Protein AF-A0A537LG95-F1 (afdb_monomer)

Organism: NCBI:txid2569760

pLDDT: mean 81.36, std 26.11, range [27.72, 98.88]

Secondary structure (DSSP, 8-state):
-PPPPPP---PPP--------------PPP-------------------PPPP-PPPP---PPP-----------S--SSHHHHHHHHHHHHT-----PPPEEEEEEE-----SS-BTTTTB--HHHHHHHHHHHHHH-SSEEEEE-S--SSSSHHHHHHTTHHHHHHHHHHT-SEE---GGGGTT-HHHHHHHHHH-SS-BB-SSEESSTTSPBPTT-BS-EEEEETTEEEEEEEEE-TTHHHHS--TT-EE--HHHHHHHHHHHSPS--SEEEEEEES-HHHHHHHHHH-TT--EEEEESS-SEEEEEETTEEEEEE-STTSEEEEEEEESSSS---EEEEEE-BTTSPPPHHHHHHHHHHHHHHHHHT--

Radius of gyration: 30.29 Å; Cα contacts (8 Å, |Δi|>4): 684; chains: 1; bounding box: 95×66×113 Å

Solvent-accessible surface area (backbone atoms only — not comparable to full-atom values): 21511 Å² total; per-residue (Å²): 142,83,86,80,84,86,84,87,80,88,78,83,87,78,90,80,88,79,84,89,82,84,83,88,81,81,84,78,81,89,77,81,87,79,77,92,77,88,82,86,78,88,85,89,82,93,75,92,83,82,87,85,78,87,79,77,87,78,80,80,89,73,77,82,77,78,84,79,82,93,84,87,86,79,76,93,74,87,91,70,75,69,65,62,58,53,50,56,58,59,60,71,61,65,61,77,71,75,74,68,59,51,40,34,40,37,32,33,14,33,36,46,52,61,58,41,41,80,94,47,46,27,15,11,51,19,27,43,39,36,51,52,56,51,47,50,71,76,41,74,38,51,44,39,38,36,11,17,22,46,32,32,89,30,76,64,21,74,75,54,68,19,49,69,48,42,55,47,43,44,71,66,55,42,62,34,31,23,50,25,47,34,42,20,59,77,18,55,76,50,37,44,50,51,55,68,72,36,81,38,50,41,21,32,44,28,35,19,55,25,84,95,51,56,64,30,77,86,41,30,54,54,50,76,43,76,50,83,92,36,38,32,34,40,37,10,33,41,46,54,60,28,71,75,76,35,37,35,79,62,42,30,55,40,62,52,56,65,41,50,55,53,48,64,72,70,51,77,82,79,56,64,42,29,39,36,31,25,14,33,51,70,69,53,53,52,47,38,45,71,74,37,78,77,54,35,36,40,39,28,15,76,68,52,52,69,44,75,50,69,55,94,67,21,41,37,41,30,22,18,32,38,40,31,22,42,24,42,36,39,29,41,56,55,84,70,41,59,54,48,76,50,75,46,77,27,34,68,85,46,59,69,25,68,70,48,45,55,51,44,49,52,53,54,55,47,50,56,59,71,69,74,113

Nearest PDB structures (foldseek):
  2z1a-assembly1_A  TM=8.901E-01  e=3.552E-22  Thermus thermophilus HB8
  7jv8-assembly2_B  TM=8.934E-01  e=1.540E-21  Homo sapiens
  3ive-assembly1_A  TM=8.939E-01  e=8.958E-21  Escherichia coli O6
  3ztv-assembly1_A  TM=8.405E-01  e=8.958E-21  Haemophilus influenzae Rd KW20
  3zu0-assembly1_B  TM=8.401E-01  e=4.120E-20  Haemophilus influenzae Rd KW20

Sequence (373 aa):
MTPRPPQILRRRSTFFGMRGATPNVRTMPLRGAPGRGCRETRSLGARRWTPCKKLTPSAVFSVPAVSIVEFVQMRRGASIGLGVALTAILLLVSAAQPQSPVLTILHFNDDYQLTAVDQGKAGGLDRLAAVVKQYRRREPCSLLLFAGDLISPSLESSVFKGAQLIDGLNLLGVDAATFGNHEFDYGPAELVKRVAESRFPWVASNTFAAPGARPFPGARTYMIRNVCGTRVGILGLLTEETATSSSPGTTWFGDPVAVAKTILQVMPRGYRRIVTLTHLHMQDDEGLLRAVPEIDVAIGGHDHDPMTSTVGGRLIAKAGSDGKWLGVTRVPLSGLPRAVHELVPITDQTPSDPEMAGLIKRYTDQLARDLAV

Mean predicted aligned error: 13.86 Å

InterPro domains:
  IPR004843 Calcineurin-like, phosphoesterase domain [PF00149] (104-306)
  IPR006179 5'-Nucleotidase/apyrase [PTHR11575] (86-368)
  IPR029052 Metallo-dependent phosphatase-like [G3DSA:3.60.21.10] (102-369)
  IPR029052 Metallo-dependent phosphatase-like [SSF56300] (103-367)

Structure (mmCIF, N/CA/C/O backbone):
data_AF-A0A537LG95-F1
#
_entry.id   AF-A0A537LG95-F1
#
loop_
_atom_site.group_PDB
_atom_site.id
_atom_site.type_symbol
_atom_site.label_atom_id
_atom_site.label_alt_id
_atom_site.label_comp_id
_atom_site.label_asym_id
_atom_site.label_entity_id
_atom_site.label_seq_id
_atom_site.pdbx_PDB_ins_code
_atom_site.Cartn_x
_atom_site.Cartn_y
_atom_site.Cartn_z
_atom_site.occupancy
_atom_site.B_iso_or_equiv
_atom_site.auth_seq_id
_atom_site.auth_comp_id
_atom_site.auth_asym_id
_atom_site.auth_atom_id
_atom_site.pdbx_PDB_model_num
ATOM 1 N N . MET A 1 1 ? 27.442 -10.023 -49.063 1.00 43.50 1 MET A N 1
ATOM 2 C CA . MET A 1 1 ? 27.790 -11.171 -48.198 1.00 43.50 1 MET A CA 1
ATOM 3 C C . MET A 1 1 ? 26.837 -11.165 -47.015 1.00 43.50 1 MET A C 1
ATOM 5 O O . MET A 1 1 ? 26.953 -10.308 -46.156 1.00 43.50 1 MET A O 1
ATOM 9 N N . THR A 1 2 ? 25.831 -12.033 -47.033 1.00 39.12 2 THR A N 1
ATOM 10 C CA . THR A 1 2 ? 24.810 -12.179 -45.985 1.00 39.12 2 THR A CA 1
ATOM 11 C C . THR A 1 2 ? 25.169 -13.371 -45.091 1.00 39.12 2 THR A C 1
ATOM 13 O O . THR A 1 2 ? 25.441 -14.448 -45.630 1.00 39.12 2 THR A O 1
ATOM 16 N N . PRO A 1 3 ? 25.194 -13.242 -43.752 1.00 55.28 3 PRO A N 1
ATOM 17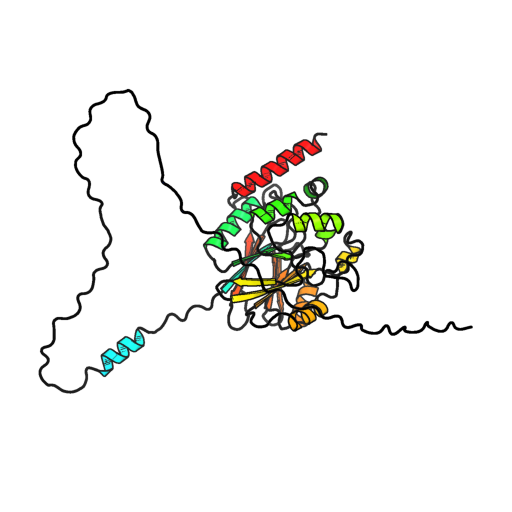 C CA . PRO A 1 3 ? 25.439 -14.388 -42.889 1.00 55.28 3 PRO A CA 1
ATOM 18 C C . PRO A 1 3 ? 24.139 -15.170 -42.644 1.00 55.28 3 PRO A C 1
ATOM 20 O O . PRO A 1 3 ? 23.089 -14.604 -42.341 1.00 55.28 3 PRO A O 1
ATOM 23 N N . ARG A 1 4 ? 24.225 -16.494 -42.812 1.00 46.06 4 ARG A N 1
ATOM 24 C CA . ARG A 1 4 ? 23.164 -17.475 -42.528 1.00 46.06 4 ARG A CA 1
ATOM 25 C C . ARG A 1 4 ? 22.956 -17.640 -41.010 1.00 46.06 4 ARG A C 1
ATOM 27 O O . ARG A 1 4 ? 23.934 -17.545 -40.269 1.00 46.06 4 ARG A O 1
ATOM 34 N N . PRO A 1 5 ? 21.737 -17.972 -40.546 1.00 46.28 5 PRO A N 1
ATOM 35 C CA . PRO A 1 5 ? 21.472 -18.265 -39.137 1.00 46.28 5 PRO A CA 1
ATOM 36 C C . PRO A 1 5 ? 21.943 -19.683 -38.740 1.00 46.28 5 PRO A C 1
ATOM 38 O O . PRO A 1 5 ? 21.927 -20.586 -39.584 1.00 46.28 5 PRO A O 1
ATOM 41 N N . PRO A 1 6 ? 22.347 -19.916 -37.473 1.00 49.66 6 PRO A N 1
ATOM 42 C CA . PRO A 1 6 ? 22.786 -21.228 -37.011 1.00 49.66 6 PRO A CA 1
ATOM 43 C C . PRO A 1 6 ? 21.620 -22.165 -36.653 1.00 49.66 6 PRO A C 1
ATOM 45 O O . PRO A 1 6 ? 20.527 -21.754 -36.270 1.00 49.66 6 PRO A O 1
ATOM 48 N N . GLN A 1 7 ? 21.900 -23.458 -36.817 1.00 41.00 7 GLN A N 1
ATOM 49 C CA . GLN A 1 7 ? 20.972 -24.584 -36.795 1.00 41.00 7 GLN A CA 1
ATOM 50 C C . GLN A 1 7 ? 20.480 -24.975 -35.391 1.00 41.00 7 GLN A C 1
ATOM 52 O O . GLN A 1 7 ? 21.230 -25.001 -34.418 1.00 41.00 7 GLN A O 1
ATOM 57 N N . ILE A 1 8 ? 19.209 -25.381 -35.337 1.00 35.78 8 ILE A N 1
ATOM 58 C CA . ILE A 1 8 ? 18.518 -25.957 -34.179 1.00 35.78 8 ILE A CA 1
ATOM 59 C C . ILE A 1 8 ? 19.019 -27.389 -33.935 1.00 35.78 8 ILE A C 1
ATOM 61 O O . ILE A 1 8 ? 18.761 -28.295 -34.728 1.00 35.78 8 ILE A O 1
ATOM 65 N N . LEU A 1 9 ? 19.682 -27.615 -32.799 1.00 35.31 9 LEU A N 1
ATOM 66 C CA . LEU A 1 9 ? 20.044 -28.945 -32.305 1.00 35.31 9 LEU A CA 1
ATOM 67 C C . LEU A 1 9 ? 18.912 -29.511 -31.436 1.00 35.31 9 LEU A C 1
ATOM 69 O O . LEU A 1 9 ? 18.740 -29.143 -30.275 1.00 35.31 9 LEU A O 1
ATOM 73 N N . ARG A 1 10 ? 18.153 -30.457 -32.001 1.00 36.94 10 ARG A N 1
ATOM 74 C CA . ARG A 1 10 ? 17.242 -31.338 -31.256 1.00 36.94 10 ARG A CA 1
ATOM 75 C C . ARG A 1 10 ? 18.059 -32.258 -30.346 1.00 36.94 10 ARG A C 1
ATOM 77 O O . ARG A 1 10 ? 18.767 -33.132 -30.844 1.00 36.94 10 ARG A O 1
ATOM 84 N N . ARG A 1 11 ? 17.918 -32.128 -29.023 1.00 35.72 11 ARG A N 1
ATOM 85 C CA . ARG A 1 11 ? 18.356 -33.164 -28.073 1.00 35.72 11 ARG A CA 1
ATOM 86 C C . ARG A 1 11 ? 17.168 -33.974 -27.568 1.00 35.72 11 ARG A C 1
ATOM 88 O O . ARG A 1 11 ? 16.130 -33.441 -27.195 1.00 35.72 11 ARG A O 1
ATOM 95 N N . ARG A 1 12 ? 17.366 -35.289 -27.655 1.00 33.16 12 ARG A N 1
ATOM 96 C CA . ARG A 1 12 ? 16.440 -36.372 -27.339 1.00 33.16 12 ARG A CA 1
ATOM 97 C C . ARG A 1 12 ? 16.125 -36.416 -25.846 1.00 33.16 12 ARG A C 1
ATOM 99 O O . ARG A 1 12 ? 17.011 -36.267 -25.011 1.00 33.16 12 ARG A O 1
ATOM 106 N N . SER A 1 13 ? 14.861 -36.692 -25.566 1.00 31.98 13 SER A N 1
ATOM 107 C CA . SER A 1 13 ? 14.315 -37.112 -24.286 1.00 31.98 13 SER A CA 1
ATOM 108 C C . SER A 1 13 ? 14.896 -38.463 -23.861 1.00 31.98 13 SER A C 1
ATOM 110 O O . SER A 1 13 ? 14.813 -39.447 -24.595 1.00 31.98 13 SER A O 1
ATOM 112 N N . THR A 1 14 ? 15.443 -38.527 -22.650 1.00 34.25 14 THR A N 1
ATOM 113 C CA . THR A 1 14 ? 15.705 -39.784 -21.943 1.00 34.25 14 THR A CA 1
ATOM 114 C C . THR A 1 14 ? 14.788 -39.868 -20.735 1.00 34.25 14 THR A C 1
ATOM 116 O O . THR A 1 14 ? 14.916 -39.109 -19.778 1.00 34.25 14 THR A O 1
ATOM 119 N N . PHE A 1 15 ? 13.845 -40.802 -20.832 1.00 29.83 15 PHE A N 1
ATOM 120 C CA . PHE A 1 15 ? 13.077 -41.370 -19.735 1.00 29.83 15 PHE A CA 1
ATOM 121 C C . PHE A 1 15 ? 14.031 -42.019 -18.723 1.00 29.83 15 PHE A C 1
ATOM 123 O O . PHE A 1 15 ? 14.847 -42.856 -19.104 1.00 29.83 15 PHE A O 1
ATOM 130 N N . PHE A 1 16 ? 13.877 -41.702 -17.439 1.00 32.22 16 PHE A N 1
ATOM 131 C CA . PHE A 1 16 ? 14.311 -42.580 -16.357 1.00 32.22 16 PHE A CA 1
ATOM 132 C C . PHE A 1 16 ? 13.252 -42.554 -15.258 1.00 32.22 16 PHE A C 1
ATOM 134 O O . PHE A 1 16 ? 12.961 -41.511 -14.676 1.00 32.22 16 PHE A O 1
ATOM 141 N N . GLY A 1 17 ? 12.632 -43.710 -15.033 1.00 28.50 17 GLY A N 1
ATOM 142 C CA . GLY A 1 17 ? 11.698 -43.939 -13.944 1.00 28.50 17 GLY A CA 1
ATOM 143 C C . GLY A 1 17 ? 12.417 -44.474 -12.710 1.00 28.50 17 GLY A C 1
ATOM 144 O O . GLY A 1 17 ? 13.228 -45.388 -12.812 1.00 28.50 17 GLY A O 1
ATOM 145 N N . MET A 1 18 ? 12.056 -43.952 -11.542 1.00 32.72 18 MET A N 1
ATOM 146 C CA . MET A 1 18 ? 12.142 -44.622 -10.240 1.00 32.72 18 MET A CA 1
ATOM 147 C C . MET A 1 18 ? 10.954 -44.102 -9.421 1.00 32.72 18 MET A C 1
ATOM 149 O O . MET A 1 18 ? 10.787 -42.899 -9.270 1.00 32.72 18 MET A O 1
ATOM 153 N N . ARG A 1 19 ? 9.918 -44.928 -9.242 1.00 32.22 19 ARG A N 1
ATOM 154 C CA . ARG A 1 19 ? 9.651 -45.798 -8.077 1.00 32.22 19 ARG A CA 1
ATOM 155 C C . ARG A 1 19 ? 9.436 -45.017 -6.776 1.00 32.22 19 ARG A C 1
ATOM 157 O O . ARG A 1 19 ? 10.286 -44.256 -6.337 1.00 32.22 19 ARG A O 1
ATOM 164 N N . GLY A 1 20 ? 8.246 -45.237 -6.218 1.00 29.59 20 GLY A N 1
ATOM 165 C CA . GLY A 1 20 ? 7.653 -44.504 -5.110 1.00 29.59 20 GLY A CA 1
ATOM 166 C C . GLY A 1 20 ? 8.395 -44.593 -3.779 1.00 29.59 20 GLY A C 1
ATOM 167 O O . GLY A 1 20 ? 9.052 -45.581 -3.467 1.00 29.59 20 GLY A O 1
ATOM 168 N N . ALA A 1 21 ? 8.168 -43.566 -2.968 1.00 32.19 21 ALA A N 1
ATOM 169 C CA . ALA A 1 21 ? 8.276 -43.615 -1.520 1.00 32.19 21 ALA A CA 1
ATOM 170 C C . ALA A 1 21 ? 7.112 -42.796 -0.940 1.00 32.19 21 ALA A C 1
ATOM 172 O O . ALA A 1 21 ? 7.046 -41.577 -1.092 1.00 32.19 21 ALA A O 1
ATOM 173 N N . THR A 1 22 ? 6.149 -43.491 -0.340 1.00 34.53 22 THR A N 1
ATOM 174 C CA . THR A 1 22 ? 5.075 -42.937 0.498 1.00 34.53 22 THR A CA 1
ATOM 175 C C . THR A 1 22 ? 5.591 -42.639 1.918 1.00 34.53 22 THR A C 1
ATOM 177 O O . THR A 1 22 ? 6.668 -43.107 2.290 1.00 34.53 22 THR A O 1
ATOM 180 N N . PRO A 1 23 ? 4.871 -41.820 2.707 1.00 37.12 23 PRO A N 1
ATOM 181 C CA . PRO A 1 23 ? 5.467 -40.922 3.688 1.00 37.12 23 PRO A CA 1
ATOM 182 C C . PRO A 1 23 ? 5.627 -41.561 5.068 1.00 37.12 23 PRO A C 1
ATOM 184 O O . PRO A 1 23 ? 4.752 -42.280 5.546 1.00 37.12 23 PRO A O 1
ATOM 187 N N . ASN A 1 24 ? 6.719 -41.220 5.752 1.00 30.56 24 ASN A N 1
ATOM 188 C CA . ASN A 1 24 ? 6.921 -41.585 7.148 1.00 30.56 24 ASN A CA 1
ATOM 189 C C . ASN A 1 24 ? 6.325 -40.489 8.047 1.00 30.56 24 ASN A C 1
ATOM 191 O O . ASN A 1 24 ? 6.968 -39.489 8.363 1.00 30.56 24 ASN A O 1
ATOM 195 N N . VAL A 1 25 ? 5.056 -40.668 8.413 1.00 32.16 25 VAL A N 1
ATOM 196 C CA . VAL A 1 25 ? 4.357 -39.871 9.425 1.00 32.16 25 VAL A CA 1
ATOM 197 C C . VAL A 1 25 ? 4.820 -40.353 10.798 1.00 32.16 25 VAL A C 1
ATOM 199 O O . VAL A 1 25 ? 4.445 -41.435 11.242 1.00 32.16 25 VAL A O 1
ATOM 202 N N . ARG A 1 26 ? 5.633 -39.553 11.495 1.00 30.16 26 ARG A N 1
ATOM 203 C CA . ARG A 1 26 ? 5.867 -39.727 12.935 1.00 30.16 26 ARG A CA 1
ATOM 204 C C . ARG A 1 26 ? 4.913 -38.827 13.709 1.00 30.16 26 ARG A C 1
ATOM 206 O O . ARG A 1 26 ? 5.125 -37.627 13.833 1.00 30.16 26 ARG A O 1
ATOM 213 N N . THR A 1 27 ? 3.867 -39.442 14.244 1.00 32.03 27 THR A N 1
ATOM 214 C CA . THR A 1 27 ? 3.007 -38.890 15.290 1.00 32.03 27 THR A CA 1
ATOM 215 C C . THR A 1 27 ? 3.794 -38.778 16.598 1.00 32.03 27 THR A C 1
ATOM 217 O O . THR A 1 27 ? 4.204 -39.790 17.167 1.00 32.03 27 THR A O 1
ATOM 220 N N . MET A 1 28 ? 4.005 -37.554 17.082 1.00 33.19 28 MET A N 1
ATOM 221 C CA . MET A 1 28 ? 4.433 -37.289 18.458 1.00 33.19 28 MET A CA 1
ATOM 222 C C . MET A 1 28 ? 3.204 -37.290 19.383 1.00 33.19 28 MET A C 1
ATOM 224 O O . MET A 1 28 ? 2.201 -36.660 19.042 1.00 33.19 28 MET A O 1
ATOM 228 N N . PRO A 1 29 ? 3.249 -37.956 20.549 1.00 35.44 29 PRO A N 1
ATOM 229 C CA . PRO A 1 29 ? 2.154 -37.913 21.504 1.00 35.44 29 PRO A CA 1
ATOM 230 C C . PRO A 1 29 ? 2.182 -36.612 22.317 1.00 35.44 29 PRO A C 1
ATOM 232 O O . PRO A 1 29 ? 3.195 -36.248 22.914 1.00 35.44 29 PRO A O 1
ATOM 235 N N . LEU A 1 30 ? 1.024 -35.952 22.375 1.00 31.55 30 LEU A N 1
ATOM 236 C CA . LEU A 1 30 ? 0.689 -34.912 23.345 1.00 31.55 30 LEU A CA 1
ATOM 237 C C . LEU A 1 30 ? 0.813 -35.488 24.764 1.00 31.55 30 LEU A C 1
ATOM 239 O O . LEU A 1 30 ? 0.087 -36.414 25.127 1.00 31.55 30 LEU A O 1
ATOM 243 N N . ARG A 1 31 ? 1.715 -34.932 25.580 1.00 31.73 31 ARG A N 1
ATOM 244 C CA . ARG A 1 31 ? 1.701 -35.112 27.037 1.00 31.73 31 ARG A CA 1
ATOM 245 C C . ARG A 1 31 ? 1.260 -33.815 27.696 1.00 31.73 31 ARG A C 1
ATOM 247 O O . ARG A 1 31 ? 1.774 -32.742 27.395 1.00 31.73 31 ARG A O 1
ATOM 254 N N . GLY A 1 32 ? 0.254 -33.968 28.550 1.00 29.80 32 GLY A N 1
ATOM 255 C CA . GLY A 1 32 ? -0.460 -32.902 29.226 1.00 29.80 32 GLY A CA 1
ATOM 256 C C . GLY A 1 32 ? 0.363 -32.145 30.262 1.00 29.80 32 GLY A C 1
ATOM 257 O O . GLY A 1 32 ? 1.376 -32.612 30.782 1.00 29.80 32 GLY A O 1
ATOM 258 N N . ALA A 1 33 ? -0.146 -30.953 30.548 1.00 34.22 33 ALA A N 1
ATOM 259 C CA . ALA A 1 33 ? 0.291 -30.067 31.607 1.00 34.22 33 ALA A CA 1
ATOM 260 C C . ALA A 1 33 ? 0.145 -30.704 33.001 1.00 34.22 33 ALA A C 1
ATOM 262 O O . ALA A 1 33 ? -0.877 -31.338 33.275 1.00 34.22 33 ALA A O 1
ATOM 263 N N . PRO A 1 34 ? 1.071 -30.419 33.930 1.00 38.69 34 PRO A N 1
ATOM 264 C CA . PRO A 1 34 ? 0.790 -30.478 35.351 1.00 38.69 34 PRO A CA 1
ATOM 265 C C . PRO A 1 34 ? 0.660 -29.069 35.947 1.00 38.69 34 PRO A C 1
ATOM 267 O O . PRO A 1 34 ? 1.572 -28.252 35.881 1.00 38.69 34 PRO A O 1
ATOM 270 N N . GLY A 1 35 ? -0.507 -28.833 36.549 1.00 30.58 35 GLY A N 1
ATOM 271 C CA . GLY A 1 35 ? -0.640 -28.369 37.933 1.00 30.58 35 GLY A CA 1
ATOM 272 C C . GLY A 1 35 ? 0.061 -27.076 38.353 1.00 30.58 35 GLY A C 1
ATOM 273 O O . GLY A 1 35 ? 1.264 -27.039 38.585 1.00 30.58 35 GLY A O 1
ATOM 274 N N . ARG A 1 36 ? -0.757 -26.052 38.619 1.00 33.75 36 ARG A N 1
ATOM 275 C CA . ARG A 1 36 ? -0.405 -24.896 39.453 1.00 33.75 36 ARG A CA 1
ATOM 276 C C . ARG A 1 36 ? 0.086 -25.381 40.824 1.00 33.75 36 ARG A C 1
ATOM 278 O O . ARG A 1 36 ? -0.644 -26.081 41.518 1.00 33.75 36 ARG A O 1
ATOM 285 N N . GLY A 1 37 ? 1.279 -24.954 41.223 1.00 27.72 37 GLY A N 1
ATOM 286 C CA . GLY A 1 37 ? 1.794 -25.091 42.582 1.00 27.72 37 GLY A CA 1
ATOM 287 C C . GLY A 1 37 ? 2.291 -23.739 43.077 1.00 27.72 37 GLY A C 1
ATOM 288 O O . GLY A 1 37 ? 3.456 -23.405 42.884 1.00 27.72 37 GLY A O 1
ATOM 289 N N . CYS A 1 38 ? 1.410 -22.949 43.695 1.00 29.27 38 CYS A N 1
ATOM 290 C CA . CYS A 1 38 ? 1.831 -21.816 44.515 1.00 29.27 38 CYS A CA 1
ATOM 291 C C . CYS A 1 38 ? 2.373 -22.365 45.835 1.00 29.27 38 CYS A C 1
ATOM 293 O O . CYS A 1 38 ? 1.673 -23.058 46.571 1.00 29.27 38 CYS A O 1
ATOM 295 N N . ARG A 1 39 ? 3.645 -22.074 46.098 1.00 30.17 39 ARG A N 1
ATOM 296 C CA . ARG A 1 39 ? 4.353 -22.403 47.330 1.00 30.17 39 ARG A CA 1
ATOM 297 C C . ARG A 1 39 ? 4.189 -21.220 48.287 1.00 30.17 39 ARG A C 1
ATOM 299 O O . ARG A 1 39 ? 4.653 -20.126 47.986 1.00 30.17 39 ARG A O 1
ATOM 306 N N . GLU A 1 40 ? 3.512 -21.439 49.409 1.00 30.45 40 GLU A N 1
ATOM 307 C CA . GLU A 1 40 ? 3.462 -20.508 50.540 1.00 30.45 40 GLU A CA 1
ATOM 308 C C . GLU A 1 40 ? 4.727 -20.638 51.397 1.00 30.45 40 GLU A C 1
ATOM 310 O O . GLU A 1 40 ? 5.134 -21.739 51.774 1.00 30.45 40 GLU A O 1
ATOM 315 N N . THR A 1 41 ? 5.307 -19.498 51.767 1.00 34.75 41 THR A N 1
ATOM 316 C CA . THR A 1 41 ? 6.250 -19.358 52.880 1.00 34.75 41 THR A CA 1
ATOM 317 C C . THR A 1 41 ? 5.597 -18.516 53.980 1.00 34.75 41 THR A C 1
ATOM 319 O O . THR A 1 41 ? 5.237 -17.363 53.756 1.00 34.75 41 THR A O 1
ATOM 322 N N . ARG A 1 42 ? 5.451 -19.121 55.170 1.00 31.08 42 ARG A N 1
ATOM 323 C CA . ARG A 1 42 ? 5.220 -18.496 56.497 1.00 31.08 42 ARG A CA 1
ATOM 324 C C . ARG A 1 42 ? 6.287 -17.414 56.774 1.00 31.08 42 ARG A C 1
ATOM 326 O O . ARG A 1 42 ? 7.374 -17.523 56.226 1.00 31.08 42 ARG A O 1
ATOM 333 N N . SER A 1 43 ? 6.157 -16.398 57.631 1.00 30.52 43 SER A N 1
ATOM 334 C CA . SER A 1 43 ? 5.238 -15.970 58.710 1.00 30.52 43 SER A CA 1
ATOM 335 C C . SER A 1 43 ? 5.687 -14.544 59.105 1.00 30.52 43 SER A C 1
ATOM 337 O O . SER A 1 43 ? 6.871 -14.254 58.985 1.00 30.52 43 SER A O 1
ATOM 339 N N . LEU A 1 44 ? 4.843 -13.612 59.552 1.00 33.66 44 LEU A N 1
ATOM 340 C CA . LEU A 1 44 ? 4.536 -13.320 60.966 1.00 33.66 44 LEU A CA 1
ATOM 341 C C . LEU A 1 44 ? 3.698 -12.026 60.986 1.00 33.66 44 LEU A C 1
ATOM 343 O O . LEU A 1 44 ? 4.029 -11.081 60.276 1.00 33.66 44 LEU A O 1
ATOM 347 N N . GLY A 1 45 ? 2.663 -11.953 61.825 1.00 31.97 45 GLY A N 1
ATOM 348 C CA . GLY A 1 45 ? 1.932 -10.703 62.067 1.00 31.97 45 GLY A CA 1
ATOM 349 C C . GLY A 1 45 ? 0.475 -10.921 62.455 1.00 31.97 45 GLY A C 1
ATOM 350 O O . GLY A 1 45 ? -0.419 -10.872 61.619 1.00 31.97 45 GLY A O 1
ATOM 351 N N . ALA A 1 46 ? 0.241 -11.175 63.740 1.00 34.31 46 ALA A N 1
ATOM 352 C CA . ALA A 1 46 ? -1.075 -11.380 64.331 1.00 34.31 46 ALA A CA 1
ATOM 353 C C . ALA A 1 46 ? -1.991 -10.151 64.189 1.00 34.31 46 ALA A C 1
ATOM 355 O O . ALA A 1 46 ? -1.655 -9.092 64.709 1.00 34.31 46 ALA A O 1
ATOM 356 N N . ARG A 1 47 ? -3.191 -10.322 63.611 1.00 34.56 47 ARG A N 1
ATOM 357 C CA . ARG A 1 47 ? -4.411 -9.577 63.986 1.00 34.56 47 ARG A CA 1
ATOM 358 C C . ARG A 1 47 ? -5.643 -10.479 63.851 1.00 34.56 47 ARG A C 1
ATOM 360 O O . ARG A 1 47 ? -5.753 -11.276 62.926 1.00 34.56 47 ARG A O 1
ATOM 367 N N . ARG A 1 48 ? -6.522 -10.362 64.850 1.00 34.12 48 ARG A N 1
ATOM 368 C CA . ARG A 1 48 ? -7.752 -11.131 65.098 1.00 34.12 48 ARG A CA 1
ATOM 369 C C . ARG A 1 48 ? -8.687 -11.167 63.881 1.00 34.12 48 ARG A C 1
ATOM 371 O O . ARG A 1 48 ? -8.934 -10.126 63.285 1.00 34.12 48 ARG A O 1
ATOM 378 N N . TRP A 1 49 ? -9.268 -12.336 63.604 1.00 29.52 49 TRP A N 1
ATOM 379 C CA . TRP A 1 49 ? -10.356 -12.529 62.640 1.00 29.52 49 TRP A CA 1
ATOM 380 C C . TRP A 1 49 ? -11.612 -13.056 63.343 1.00 29.52 49 TRP A C 1
ATOM 382 O O . TRP A 1 49 ? -11.569 -14.048 64.069 1.00 29.52 49 TRP A O 1
ATOM 392 N N . THR A 1 50 ? -12.719 -12.352 63.129 1.00 37.25 50 THR A N 1
ATOM 393 C CA . THR A 1 50 ? -14.098 -12.710 63.484 1.00 37.25 50 THR A CA 1
ATOM 394 C C . THR A 1 50 ? -14.706 -13.669 62.442 1.00 37.25 50 THR A C 1
ATOM 396 O O . THR A 1 50 ? -14.251 -13.685 61.296 1.00 37.25 50 THR A O 1
ATOM 399 N N . PRO A 1 51 ? -15.725 -14.486 62.789 1.00 36.06 51 PRO A N 1
ATOM 400 C CA . PRO A 1 51 ? -16.198 -15.555 61.913 1.00 36.06 51 PRO A CA 1
ATOM 401 C C . PRO A 1 51 ? -17.034 -15.056 60.729 1.00 36.06 51 PRO A C 1
ATOM 403 O O . PRO A 1 51 ? -17.851 -14.143 60.834 1.00 36.06 51 PRO A O 1
ATOM 406 N N . CYS A 1 52 ? -16.828 -15.740 59.608 1.00 28.86 52 CYS A N 1
ATOM 407 C CA . CYS A 1 52 ? -17.368 -15.497 58.279 1.00 28.86 52 CYS A CA 1
ATOM 408 C C . CYS A 1 52 ? -18.907 -15.638 58.213 1.00 28.86 52 CYS A C 1
ATOM 410 O O . CYS A 1 52 ? -19.448 -16.720 58.450 1.00 28.86 52 CYS A O 1
ATOM 412 N N . LYS A 1 53 ? -19.615 -14.566 57.823 1.00 32.66 53 LYS A N 1
ATOM 413 C CA . LYS A 1 53 ? -20.981 -14.645 57.276 1.00 32.66 53 LYS A CA 1
ATOM 414 C C . LYS A 1 53 ? -20.880 -14.924 55.776 1.00 32.66 53 LYS A C 1
ATOM 416 O O . LYS A 1 53 ? -20.263 -14.157 55.043 1.00 32.66 53 LYS A O 1
ATOM 421 N N . LYS A 1 54 ? -21.492 -16.025 55.336 1.00 30.75 54 LYS A N 1
ATOM 422 C CA . LYS A 1 54 ? -21.626 -16.402 53.924 1.00 30.75 54 LYS A CA 1
ATOM 423 C C . LYS A 1 54 ? -22.376 -15.302 53.163 1.00 30.75 54 LYS A C 1
ATOM 425 O O . LYS A 1 54 ? -23.549 -15.062 53.429 1.00 30.75 54 LYS A O 1
ATOM 430 N N . LEU A 1 55 ? -21.686 -14.659 52.225 1.00 35.31 55 LEU A N 1
ATOM 431 C CA . LEU A 1 55 ? -22.265 -13.816 51.183 1.00 35.31 55 LEU A CA 1
ATOM 432 C C . LEU A 1 55 ? -22.651 -14.719 50.008 1.00 35.31 55 LEU A C 1
ATOM 434 O O . LEU A 1 55 ? -21.803 -15.376 49.408 1.00 35.31 55 LEU A O 1
ATOM 438 N N . THR A 1 56 ? -23.944 -14.786 49.718 1.00 35.34 56 THR A N 1
ATOM 439 C CA . THR A 1 56 ? -24.498 -15.395 48.506 1.00 35.34 56 THR A CA 1
ATOM 440 C C . THR A 1 56 ? -24.239 -14.482 47.305 1.00 35.34 56 THR A C 1
ATOM 442 O O . THR A 1 56 ? -24.502 -13.283 47.420 1.00 35.34 56 THR A O 1
ATOM 445 N N . PRO A 1 57 ? -23.785 -14.992 46.147 1.00 37.97 57 PRO A N 1
ATOM 446 C CA . PRO A 1 57 ? -23.756 -14.205 44.925 1.00 37.97 57 PRO A CA 1
ATOM 447 C C . PRO A 1 57 ? -25.174 -13.971 44.406 1.00 37.97 57 PRO A C 1
ATOM 449 O O . PRO A 1 57 ? -25.961 -14.901 44.225 1.00 37.97 57 PRO A O 1
ATOM 452 N N . SER A 1 58 ? -25.467 -12.701 44.176 1.00 33.66 58 SER A N 1
ATOM 453 C CA . SER A 1 58 ? -26.661 -12.177 43.537 1.00 33.66 58 SER A CA 1
ATOM 454 C C . SER A 1 58 ? -26.768 -12.602 42.067 1.00 33.66 58 SER A C 1
ATOM 456 O O . SER A 1 58 ? -25.781 -12.601 41.337 1.00 33.66 58 SER A O 1
ATOM 458 N N . ALA A 1 59 ? -28.011 -12.860 41.655 1.00 32.09 59 ALA A N 1
ATOM 459 C CA . ALA A 1 59 ? -28.581 -12.599 40.332 1.00 32.09 59 ALA A CA 1
ATOM 460 C C . ALA A 1 59 ? -27.865 -13.191 39.099 1.00 32.09 59 ALA A C 1
ATOM 462 O O . ALA A 1 59 ? -27.211 -12.495 38.327 1.00 32.09 59 ALA A O 1
ATOM 463 N N . VAL A 1 60 ? -28.141 -14.470 38.832 1.00 33.53 60 VAL A N 1
ATOM 464 C CA . VAL A 1 60 ? -28.250 -14.963 37.453 1.00 33.53 60 VAL A CA 1
ATOM 465 C C . VAL A 1 60 ? -29.608 -14.493 36.926 1.00 33.53 60 VAL A C 1
ATOM 467 O O . VAL A 1 60 ? -30.638 -14.831 37.507 1.00 33.53 60 VAL A O 1
ATOM 470 N N . PHE A 1 61 ? -29.621 -13.701 35.852 1.00 32.03 61 PHE A N 1
ATOM 471 C CA . PHE A 1 61 ? -30.838 -13.433 35.085 1.00 32.03 61 PHE A CA 1
ATOM 472 C C . PHE A 1 61 ? -31.311 -14.751 34.459 1.00 32.03 61 PHE A C 1
ATOM 474 O O . PHE A 1 61 ? -30.782 -15.201 33.445 1.00 32.03 61 PHE A O 1
ATOM 481 N N . SER A 1 62 ? -32.292 -15.392 35.089 1.00 29.88 62 SER A N 1
ATOM 482 C CA . SER A 1 62 ? -33.079 -16.455 34.482 1.00 29.88 62 SER A CA 1
ATOM 483 C C . SER A 1 62 ? -34.092 -15.827 33.529 1.00 29.88 62 SER A C 1
ATOM 485 O O . SER A 1 62 ? -34.979 -15.074 33.926 1.00 29.88 62 SER A O 1
ATOM 487 N N . VAL A 1 63 ? -33.956 -16.144 32.246 1.00 35.69 63 VAL A N 1
ATOM 488 C CA . VAL A 1 63 ? -35.023 -15.965 31.257 1.00 35.69 63 VAL A CA 1
ATOM 489 C C . VAL A 1 63 ? -36.222 -16.791 31.743 1.00 35.69 63 VAL A C 1
ATOM 491 O O . VAL A 1 63 ? -36.021 -17.962 32.081 1.00 35.69 63 VAL A O 1
ATOM 494 N N . PRO A 1 64 ? -37.449 -16.247 31.832 1.00 32.66 64 PRO A N 1
ATOM 495 C CA . PRO A 1 64 ? -38.582 -17.059 32.238 1.00 32.66 64 PRO A CA 1
ATOM 496 C C . PRO A 1 64 ? -38.828 -18.110 31.155 1.00 32.66 64 PRO A C 1
ATOM 498 O O . PRO A 1 64 ? -39.129 -17.788 30.005 1.00 32.66 64 PRO A O 1
ATOM 501 N N . ALA A 1 65 ? -38.684 -19.380 31.530 1.00 35.25 65 ALA A N 1
ATOM 502 C CA . ALA A 1 65 ? -39.240 -20.481 30.770 1.00 35.25 65 ALA A CA 1
ATOM 503 C C . ALA A 1 65 ? -40.762 -20.301 30.770 1.00 35.25 65 ALA A C 1
ATOM 505 O O . ALA A 1 65 ? -41.425 -20.464 31.796 1.00 35.25 65 ALA A O 1
ATOM 506 N N . VAL A 1 66 ? -41.307 -19.906 29.623 1.00 33.72 66 VAL A N 1
ATOM 507 C CA . VAL A 1 66 ? -42.747 -19.931 29.380 1.00 33.72 66 VAL A CA 1
ATOM 508 C C . VAL A 1 66 ? -43.178 -21.390 29.500 1.00 33.72 66 VAL A C 1
ATOM 510 O O . VAL A 1 66 ? -42.784 -22.234 28.698 1.00 33.72 66 VAL A O 1
ATOM 513 N N . SER A 1 67 ? -43.930 -21.692 30.557 1.00 33.25 67 SER A N 1
ATOM 514 C CA . SER A 1 67 ? -44.514 -23.012 30.771 1.00 33.25 67 SER A CA 1
ATOM 515 C C . SER A 1 67 ? -45.553 -23.266 29.683 1.00 33.25 67 SER A C 1
ATOM 517 O O . SER A 1 67 ? -46.519 -22.519 29.535 1.00 33.25 67 SER A O 1
ATOM 519 N N . ILE A 1 68 ? -45.310 -24.305 28.893 1.00 41.19 68 ILE A N 1
ATOM 520 C CA . ILE A 1 68 ? -46.190 -24.781 27.835 1.00 41.19 68 ILE A CA 1
ATOM 521 C C . ILE A 1 68 ? -47.110 -25.849 28.440 1.00 41.19 68 ILE A C 1
ATOM 523 O O . ILE A 1 68 ? -46.639 -26.880 28.907 1.00 41.19 68 ILE A O 1
ATOM 527 N N . VAL A 1 69 ? -48.415 -25.577 28.339 1.00 36.22 69 VAL A N 1
ATOM 528 C CA . VAL A 1 69 ? -49.545 -26.527 28.287 1.00 36.22 69 VAL A CA 1
ATOM 529 C C . VAL A 1 69 ? -50.034 -27.119 29.614 1.00 36.22 69 VAL A C 1
ATOM 531 O O . VAL A 1 69 ? -49.599 -28.175 30.047 1.00 36.22 69 VAL A O 1
ATOM 534 N N . GLU A 1 70 ? -51.122 -26.535 30.116 1.00 41.06 70 GLU A N 1
ATOM 535 C CA . GLU A 1 70 ? -52.316 -27.295 30.507 1.00 41.06 70 GLU A CA 1
ATOM 536 C C . GLU A 1 70 ? -53.550 -26.532 30.014 1.00 41.06 70 GLU A C 1
ATOM 538 O O . GLU A 1 70 ? -54.006 -25.606 30.667 1.00 41.06 70 GLU A O 1
ATOM 543 N N . PHE A 1 71 ? -54.067 -26.882 28.833 1.00 38.56 71 PHE A N 1
ATOM 544 C CA . PHE A 1 71 ? -55.471 -26.648 28.466 1.00 38.56 71 PHE A CA 1
ATOM 545 C C . PHE A 1 71 ? -55.814 -27.478 27.221 1.00 38.56 71 PHE A C 1
ATOM 547 O O . PHE A 1 71 ? -55.624 -27.042 26.088 1.00 38.56 71 PHE A O 1
ATOM 554 N N . VAL A 1 72 ? -56.338 -28.690 27.424 1.00 37.16 72 VAL A N 1
ATOM 555 C CA . VAL A 1 72 ? -57.103 -29.414 26.395 1.00 37.16 72 VAL A CA 1
ATOM 556 C C . VAL A 1 72 ? -58.350 -30.008 27.045 1.00 37.16 72 VAL A C 1
ATOM 558 O O . VAL A 1 72 ? -58.372 -31.142 27.506 1.00 37.16 72 VAL A O 1
ATOM 561 N N . GLN A 1 73 ? -59.414 -29.213 27.054 1.00 42.25 73 GLN A N 1
ATOM 562 C CA . GLN A 1 73 ? -60.800 -29.673 27.110 1.00 42.25 73 GLN A CA 1
ATOM 563 C C . GLN A 1 73 ? -61.538 -28.913 26.000 1.00 42.25 73 GLN A C 1
ATOM 565 O O . GLN A 1 73 ? -62.230 -27.929 26.250 1.00 42.25 73 GLN A O 1
ATOM 570 N N . MET A 1 74 ? -61.335 -29.322 24.742 1.00 41.22 74 MET A N 1
ATOM 571 C CA . MET A 1 74 ? -62.153 -28.844 23.624 1.00 41.22 74 MET A CA 1
ATOM 572 C C . MET A 1 74 ? -63.264 -29.846 23.337 1.00 41.22 74 MET A C 1
ATOM 574 O O . MET A 1 74 ? -63.043 -30.965 22.874 1.00 41.22 74 MET A O 1
ATOM 578 N N . ARG A 1 75 ? -64.487 -29.391 23.614 1.00 44.84 75 ARG A N 1
ATOM 579 C CA . ARG A 1 75 ? -65.722 -29.942 23.071 1.00 44.84 75 ARG A CA 1
ATOM 580 C C . ARG A 1 75 ? -65.724 -29.807 21.547 1.00 44.84 75 ARG A C 1
ATOM 582 O O . ARG A 1 75 ? -65.226 -28.837 20.986 1.00 44.84 75 ARG A O 1
ATOM 589 N N . ARG A 1 76 ? -66.334 -30.805 20.911 1.00 46.91 76 ARG A N 1
ATOM 590 C CA . ARG A 1 76 ? -66.582 -30.929 19.471 1.00 46.91 76 ARG A CA 1
ATOM 591 C C . ARG A 1 76 ? -67.238 -29.657 18.908 1.00 46.91 76 ARG A C 1
ATOM 593 O O . ARG A 1 76 ? -68.365 -29.343 19.274 1.00 46.91 76 ARG A O 1
ATOM 600 N N . GLY A 1 77 ? -66.544 -28.968 18.004 1.00 42.56 77 GLY A N 1
ATOM 601 C CA . GLY A 1 77 ? -67.042 -27.820 17.246 1.00 42.56 77 GLY A CA 1
ATOM 602 C C . GLY A 1 77 ? -66.072 -27.482 16.115 1.00 42.56 77 GLY A C 1
ATOM 603 O O . GLY A 1 77 ? -64.890 -27.261 16.347 1.00 42.56 77 GLY A O 1
ATOM 604 N N . ALA A 1 78 ? -66.565 -27.545 14.888 1.00 47.69 78 ALA A N 1
ATOM 605 C CA . ALA A 1 78 ? -65.810 -27.626 13.648 1.00 47.69 78 ALA A CA 1
ATOM 606 C C . ALA A 1 78 ? -65.039 -26.337 13.260 1.00 47.69 78 ALA A C 1
ATOM 608 O O . ALA A 1 78 ? -65.592 -25.244 13.224 1.00 47.69 78 ALA A O 1
ATOM 609 N N . SER A 1 79 ? -63.769 -26.525 12.881 1.00 53.47 79 SER A N 1
ATOM 610 C CA . SER A 1 79 ? -63.183 -26.049 11.612 1.00 53.47 79 SER A CA 1
ATOM 611 C C . SER A 1 79 ? -62.992 -24.550 11.312 1.00 53.47 79 SER A C 1
ATOM 613 O O . SER A 1 79 ? -63.275 -24.152 10.189 1.00 53.47 79 SER A O 1
ATOM 615 N N . ILE A 1 80 ? -62.431 -23.718 12.206 1.00 52.28 80 ILE A N 1
ATOM 616 C CA . ILE A 1 80 ? -61.872 -22.394 11.788 1.00 52.28 80 ILE A CA 1
ATOM 617 C C . ILE A 1 80 ? -60.479 -22.072 12.393 1.00 52.28 80 ILE A C 1
ATOM 619 O O . ILE A 1 80 ? -59.751 -21.225 11.884 1.00 52.28 80 ILE A O 1
ATOM 623 N N . GLY A 1 81 ? -60.009 -22.793 13.416 1.00 48.59 81 GLY A N 1
ATOM 624 C CA . GLY A 1 81 ? -58.797 -22.403 14.165 1.00 48.59 81 GLY A CA 1
ATOM 625 C C . GLY A 1 81 ? -57.431 -22.731 13.541 1.00 48.59 81 GLY A C 1
ATOM 626 O O . GLY A 1 81 ? -56.421 -22.221 14.018 1.00 48.59 81 GLY A O 1
ATOM 627 N N . LEU A 1 82 ? -57.358 -23.567 12.497 1.00 48.41 82 LEU A N 1
ATOM 628 C CA . LEU A 1 82 ? -56.065 -24.066 11.994 1.00 48.41 82 LEU A CA 1
ATOM 629 C C . LEU A 1 82 ? -55.395 -23.122 10.976 1.00 48.41 82 LEU A C 1
ATOM 631 O O . LEU A 1 82 ? -54.173 -23.118 10.855 1.00 48.41 82 LEU A O 1
ATOM 635 N N . GLY A 1 83 ? -56.172 -22.282 10.283 1.00 46.47 83 GLY A N 1
ATOM 636 C CA . GLY A 1 83 ? -55.651 -21.357 9.267 1.00 46.47 83 GLY A CA 1
ATOM 637 C C . GLY A 1 83 ? -54.923 -20.138 9.847 1.00 46.47 83 GLY A C 1
ATOM 638 O O . GLY A 1 83 ? -53.927 -19.695 9.278 1.00 46.47 83 GLY A O 1
ATOM 639 N N . VAL A 1 84 ? -55.379 -19.633 11.000 1.00 52.59 84 VAL A N 1
ATOM 640 C CA . VAL A 1 84 ? -54.849 -18.412 11.646 1.00 52.59 84 VAL A CA 1
ATOM 641 C C . VAL A 1 84 ? -53.537 -18.682 12.397 1.00 52.59 84 VAL A C 1
ATOM 643 O O . VAL A 1 84 ? -52.625 -17.858 12.379 1.00 52.59 84 VAL A O 1
ATOM 646 N N . ALA A 1 85 ? -53.386 -19.868 12.995 1.00 52.38 85 ALA A N 1
ATOM 647 C CA . ALA A 1 85 ? -52.137 -20.259 13.652 1.00 52.38 85 ALA A CA 1
ATOM 648 C C . ALA A 1 85 ? -51.010 -20.546 12.637 1.00 52.38 85 ALA A C 1
ATOM 650 O O . ALA A 1 85 ? -49.855 -20.204 12.886 1.00 52.38 85 ALA A O 1
ATOM 651 N N . LEU A 1 86 ? -51.340 -21.104 11.463 1.00 52.06 86 LEU A N 1
ATOM 652 C CA . LEU A 1 86 ? -50.361 -21.362 10.400 1.00 52.06 86 LEU A CA 1
ATOM 653 C C . LEU A 1 86 ? -49.874 -20.067 9.722 1.00 52.06 86 LEU A C 1
ATOM 655 O O . LEU A 1 86 ? -48.701 -19.965 9.373 1.00 52.06 86 LEU A O 1
ATOM 659 N N . THR A 1 87 ? -50.740 -19.057 9.579 1.00 53.38 87 THR A N 1
ATOM 660 C CA . THR A 1 87 ? -50.367 -17.743 9.018 1.00 53.38 87 THR A CA 1
ATOM 661 C C . THR A 1 87 ? -49.515 -16.912 9.980 1.00 53.38 87 THR A C 1
ATOM 663 O O . THR A 1 87 ? -48.568 -16.271 9.533 1.00 53.38 87 THR A O 1
ATOM 666 N N . ALA A 1 88 ? -49.759 -16.973 11.294 1.00 52.44 88 ALA A N 1
ATOM 667 C CA . ALA A 1 88 ? -48.917 -16.298 12.291 1.00 52.44 88 ALA A CA 1
ATOM 668 C C . ALA A 1 88 ? -47.505 -16.914 12.405 1.00 52.44 88 ALA A C 1
ATOM 670 O O . ALA A 1 88 ? -46.526 -16.190 12.583 1.00 52.44 88 ALA A O 1
ATOM 671 N N . ILE A 1 89 ? -47.379 -18.237 12.232 1.00 53.19 89 ILE A N 1
ATOM 672 C CA . ILE A 1 89 ? -46.079 -18.928 12.180 1.00 53.19 89 ILE A CA 1
ATOM 673 C C . ILE A 1 89 ? -45.347 -18.637 10.857 1.00 53.19 89 ILE A C 1
ATOM 675 O O . ILE A 1 89 ? -44.132 -18.458 10.873 1.00 53.19 89 ILE A O 1
ATOM 679 N N . LEU A 1 90 ? -46.059 -18.497 9.729 1.00 50.84 90 LEU A N 1
ATOM 680 C CA . LEU A 1 90 ? -45.449 -18.073 8.459 1.00 50.84 90 LEU A CA 1
ATOM 681 C C . LEU A 1 90 ? -44.965 -16.610 8.472 1.00 50.84 90 LEU A C 1
ATOM 683 O O . LEU A 1 90 ? -43.999 -16.292 7.784 1.00 50.84 90 LEU A O 1
ATOM 687 N N . LEU A 1 91 ? -45.593 -15.726 9.256 1.00 49.72 91 LEU A N 1
ATOM 688 C CA . LEU A 1 91 ? -45.222 -14.305 9.350 1.00 49.72 91 LEU A CA 1
ATOM 689 C C . LEU A 1 91 ? -44.041 -14.034 10.302 1.00 49.72 91 LEU A C 1
ATOM 691 O O . LEU A 1 91 ? -43.330 -13.047 10.125 1.00 49.72 91 LEU A O 1
ATOM 695 N N . LEU A 1 92 ? -43.778 -14.918 11.271 1.00 49.69 92 LEU A N 1
ATOM 696 C CA . LEU A 1 92 ? -42.604 -14.829 12.157 1.00 49.69 92 LEU A CA 1
ATOM 697 C C . LEU A 1 92 ? -41.312 -15.358 11.511 1.00 49.69 92 LEU A C 1
ATOM 699 O O . LEU A 1 92 ? -40.222 -15.095 12.014 1.00 49.69 92 LEU A O 1
ATOM 703 N N . VAL A 1 93 ? -41.419 -16.030 10.359 1.00 51.03 93 VAL A N 1
ATOM 704 C CA . VAL A 1 93 ? -40.290 -16.350 9.469 1.00 51.03 93 VAL A CA 1
ATOM 705 C C . VAL A 1 93 ? -40.193 -15.308 8.350 1.00 51.03 93 VAL A C 1
ATOM 707 O O . VAL A 1 93 ? -39.801 -15.604 7.224 1.00 51.03 93 VAL A O 1
ATOM 710 N N . SER A 1 94 ? -40.452 -14.032 8.655 1.00 51.62 94 SER A N 1
ATOM 711 C CA . SER A 1 94 ? -39.708 -12.967 7.980 1.00 51.62 94 SER A CA 1
ATOM 712 C C . SER A 1 94 ? -38.274 -13.044 8.495 1.00 51.62 94 SER A C 1
ATOM 714 O O . SER A 1 94 ? -37.841 -12.241 9.322 1.00 51.62 94 SER A O 1
ATOM 716 N N . ALA A 1 95 ? -37.568 -14.091 8.060 1.00 53.28 95 ALA A N 1
ATOM 717 C CA . ALA A 1 95 ? -36.150 -14.257 8.263 1.00 53.28 95 ALA A CA 1
ATOM 718 C C . ALA A 1 95 ? -35.513 -12.914 7.931 1.00 53.28 95 ALA A C 1
ATOM 720 O O . ALA A 1 95 ? -35.682 -12.414 6.816 1.00 53.28 95 ALA A O 1
ATOM 721 N N . ALA A 1 96 ? -34.830 -12.317 8.909 1.00 54.69 96 ALA A N 1
ATOM 722 C CA . ALA A 1 96 ? -33.832 -11.311 8.623 1.00 54.69 96 ALA A CA 1
ATOM 723 C C . ALA A 1 96 ? -32.975 -11.916 7.512 1.00 54.69 96 ALA A C 1
ATOM 725 O O . ALA A 1 96 ? -32.242 -12.877 7.753 1.00 54.69 96 ALA A O 1
ATOM 726 N N . GLN A 1 97 ? -33.182 -11.460 6.272 1.00 53.78 97 GLN A N 1
ATOM 727 C CA . GLN A 1 97 ? -32.357 -11.893 5.160 1.00 53.78 97 GLN A CA 1
ATOM 728 C C . GLN A 1 97 ? -30.936 -11.606 5.631 1.00 53.78 97 GLN A C 1
ATOM 730 O O . GLN A 1 97 ? -30.688 -10.462 6.028 1.00 53.78 97 GLN A O 1
ATOM 735 N N . PRO A 1 98 ? -30.049 -12.614 5.717 1.00 57.12 98 PRO A N 1
ATOM 736 C CA . PRO A 1 98 ? -28.697 -12.363 6.172 1.00 57.12 98 PRO A CA 1
ATOM 737 C C . PRO A 1 98 ? -28.159 -11.255 5.279 1.00 57.12 98 PRO A C 1
ATOM 739 O O . PRO A 1 98 ? -28.099 -11.430 4.060 1.00 57.12 98 PRO A O 1
ATOM 742 N N . GLN A 1 99 ? -27.880 -10.085 5.870 1.00 64.69 99 GLN A N 1
ATOM 743 C CA . GLN A 1 99 ? -27.283 -8.991 5.122 1.00 64.69 99 GLN A CA 1
ATOM 744 C C . GLN A 1 99 ? -26.042 -9.575 4.469 1.00 64.69 99 GLN A C 1
ATOM 746 O O . GLN A 1 99 ? -25.207 -10.178 5.151 1.00 64.69 99 GLN A O 1
ATOM 751 N N . SER A 1 100 ? -25.985 -9.488 3.142 1.00 71.94 100 SER A N 1
ATOM 752 C CA . SER A 1 100 ? -24.868 -10.029 2.390 1.00 71.94 100 SER A CA 1
ATOM 753 C C . SER A 1 100 ? -23.571 -9.546 3.024 1.00 71.94 100 SER A C 1
ATOM 755 O O . SER A 1 100 ? -23.444 -8.342 3.266 1.00 71.94 100 SER A O 1
ATOM 757 N N . PRO A 1 101 ? -22.622 -10.448 3.323 1.00 87.12 101 PRO A N 1
ATOM 758 C CA . PRO A 1 101 ? -21.427 -10.048 4.035 1.00 87.12 101 PRO A CA 1
ATOM 759 C C . PRO A 1 101 ? -20.687 -8.992 3.208 1.00 87.12 101 PRO A C 1
ATOM 761 O O . PRO A 1 101 ? -20.669 -9.036 1.975 1.00 87.12 101 PRO A O 1
ATOM 764 N N . VAL A 1 102 ? -20.118 -8.009 3.893 1.00 93.94 102 VAL A N 1
ATOM 765 C CA . VAL A 1 102 ? -19.378 -6.904 3.283 1.00 93.94 102 VAL A CA 1
ATOM 766 C C . VAL A 1 102 ? -17.905 -7.105 3.600 1.00 93.94 102 VAL A C 1
ATOM 768 O O . VAL A 1 102 ? -17.547 -7.416 4.734 1.00 93.94 102 VAL A O 1
ATOM 771 N N . LEU A 1 103 ? -17.062 -6.964 2.583 1.00 96.44 103 LEU A N 1
ATOM 772 C CA . LEU A 1 103 ? -15.622 -6.858 2.748 1.00 96.44 103 LEU A CA 1
ATOM 773 C C . LEU A 1 103 ? -15.279 -5.398 3.024 1.00 96.44 103 LEU A C 1
ATOM 775 O O . LEU A 1 103 ? -15.535 -4.544 2.176 1.00 96.44 103 LEU A O 1
ATOM 779 N N . THR A 1 104 ? -14.652 -5.133 4.164 1.00 98.38 104 THR A N 1
ATOM 780 C CA . THR A 1 104 ? -14.088 -3.817 4.468 1.00 98.38 104 THR A CA 1
ATOM 781 C C . THR A 1 104 ? -12.605 -3.814 4.134 1.00 98.38 104 THR A C 1
ATOM 783 O O . THR A 1 104 ? -11.817 -4.557 4.706 1.00 98.38 104 THR A O 1
ATOM 786 N N . ILE A 1 105 ? -12.202 -2.976 3.195 1.00 98.75 105 ILE A N 1
ATOM 787 C CA . ILE A 1 105 ? -10.810 -2.756 2.836 1.00 98.75 105 ILE A CA 1
ATOM 788 C C . ILE A 1 105 ? -10.373 -1.457 3.501 1.00 98.75 105 ILE A C 1
ATOM 790 O O . ILE A 1 105 ? -10.749 -0.366 3.072 1.00 98.75 105 ILE A O 1
ATOM 794 N N . LEU A 1 106 ? -9.592 -1.601 4.562 1.00 98.88 106 LEU A N 1
ATOM 795 C CA . LEU A 1 106 ? -8.807 -0.524 5.139 1.00 98.88 106 LEU A CA 1
ATOM 796 C C . LEU A 1 106 ? -7.551 -0.382 4.280 1.00 98.88 106 LEU A C 1
ATOM 798 O O . LEU A 1 106 ? -6.902 -1.389 3.996 1.00 98.88 106 LEU A O 1
ATOM 802 N N . HIS A 1 107 ? -7.209 0.824 3.845 1.00 98.88 107 HIS A N 1
ATOM 803 C CA . HIS A 1 107 ? -6.007 1.027 3.047 1.00 98.88 107 HIS A CA 1
ATOM 804 C C . HIS A 1 107 ? -5.344 2.372 3.277 1.00 98.88 107 HIS A C 1
ATOM 806 O O . HIS A 1 107 ? -5.974 3.341 3.696 1.00 98.88 107 HIS A O 1
ATOM 812 N N . PHE A 1 108 ? -4.057 2.380 2.977 1.00 98.75 108 PHE A N 1
ATOM 813 C CA . PHE A 1 108 ? -3.190 3.542 2.924 1.00 98.75 108 PHE A CA 1
ATOM 814 C C . PHE A 1 108 ? -2.052 3.237 1.939 1.00 98.75 108 PHE A C 1
ATOM 816 O O . PHE A 1 108 ? -1.884 2.089 1.508 1.00 98.75 108 PHE A O 1
ATOM 823 N N . ASN A 1 109 ? -1.321 4.264 1.538 1.00 98.75 109 ASN A N 1
ATOM 824 C CA . ASN A 1 109 ? -0.332 4.228 0.467 1.00 98.75 109 ASN A CA 1
ATOM 825 C C . ASN A 1 109 ? 0.666 5.375 0.667 1.00 98.75 109 ASN A C 1
ATOM 827 O O . ASN A 1 109 ? 0.348 6.307 1.411 1.00 98.75 109 ASN A O 1
ATOM 831 N N . ASP A 1 110 ? 1.838 5.280 0.034 1.00 98.50 110 ASP A N 1
ATOM 832 C CA . ASP A 1 110 ? 2.834 6.358 -0.022 1.00 98.50 110 ASP A CA 1
ATOM 833 C C . ASP A 1 110 ? 3.178 6.893 1.380 1.00 98.50 110 ASP A C 1
ATOM 835 O O . ASP A 1 110 ? 3.006 8.075 1.683 1.00 98.50 110 ASP A O 1
ATOM 839 N N . ASP A 1 111 ? 3.571 5.990 2.285 1.00 97.62 111 ASP A N 1
ATOM 840 C CA . ASP A 1 111 ? 3.847 6.317 3.686 1.00 97.62 111 ASP A CA 1
ATOM 841 C C . ASP A 1 111 ? 5.349 6.272 3.959 1.00 97.62 111 ASP A C 1
ATOM 843 O O . ASP A 1 111 ? 5.951 5.204 4.068 1.00 97.62 111 ASP A O 1
ATOM 847 N N . TYR A 1 112 ? 5.951 7.455 4.068 1.00 96.69 112 TYR A N 1
ATOM 848 C CA . TYR A 1 112 ? 7.401 7.619 4.123 1.00 96.69 112 TYR A CA 1
ATOM 849 C C . TYR A 1 112 ? 7.938 7.823 5.539 1.00 96.69 112 TYR A C 1
ATOM 851 O O . TYR A 1 112 ? 9.155 7.764 5.754 1.00 96.69 112 TYR A O 1
ATOM 859 N N . GLN A 1 113 ? 7.061 8.054 6.522 1.00 94.44 113 GLN A N 1
ATOM 860 C CA . GLN A 1 113 ? 7.453 8.473 7.866 1.00 94.44 113 GLN A CA 1
ATOM 861 C C . GLN A 1 113 ? 6.740 7.683 8.959 1.00 94.44 113 GLN A C 1
ATOM 863 O O . GLN A 1 113 ? 5.542 7.441 8.934 1.00 94.44 113 GLN A O 1
ATOM 868 N N . LEU A 1 114 ? 7.495 7.329 10.000 1.00 95.62 114 LEU A N 1
ATOM 869 C CA . LEU A 1 114 ? 6.914 6.743 11.208 1.00 95.62 114 LEU A CA 1
ATOM 870 C C . LEU A 1 114 ? 6.125 7.787 12.014 1.00 95.62 114 LEU A C 1
ATOM 872 O O . LEU A 1 114 ? 5.088 7.481 12.606 1.00 95.62 114 LEU A O 1
ATOM 876 N N . THR A 1 115 ? 6.646 9.012 12.074 1.00 97.31 115 THR A N 1
ATOM 877 C CA . THR A 1 115 ? 6.108 10.111 12.876 1.00 97.31 115 THR A CA 1
ATOM 878 C C . THR A 1 115 ? 5.036 10.904 12.144 1.00 97.31 115 THR A C 1
ATOM 880 O O . THR A 1 115 ? 4.946 10.894 10.922 1.00 97.31 115 THR A O 1
ATOM 883 N N . ALA A 1 116 ? 4.245 11.651 12.912 1.00 97.50 116 ALA A N 1
ATOM 884 C CA . ALA A 1 116 ? 3.332 12.634 12.352 1.00 97.50 116 ALA A CA 1
ATOM 885 C C . ALA A 1 116 ? 4.087 13.724 11.575 1.00 97.50 116 ALA A C 1
ATOM 887 O O . ALA A 1 116 ? 5.131 14.212 12.010 1.00 97.50 116 ALA A O 1
ATOM 888 N N . VAL A 1 117 ? 3.498 14.136 10.461 1.00 96.19 117 VAL A N 1
ATOM 889 C CA . VAL A 1 117 ? 4.003 15.161 9.548 1.00 96.19 117 VAL A CA 1
ATOM 890 C C . VAL A 1 117 ? 3.250 16.479 9.753 1.00 96.19 117 VAL A C 1
ATOM 892 O O . VAL A 1 117 ? 2.455 16.619 10.689 1.00 96.19 117 VAL A O 1
ATOM 895 N N . ASP A 1 118 ? 3.534 17.484 8.922 1.00 95.69 118 ASP A N 1
ATOM 896 C CA . ASP A 1 118 ? 2.912 18.814 8.989 1.00 95.69 118 ASP A CA 1
ATOM 897 C C . ASP A 1 118 ? 3.012 19.428 10.397 1.00 95.69 118 ASP A C 1
ATOM 899 O O . ASP A 1 118 ? 2.023 19.838 11.001 1.00 95.69 118 ASP A O 1
ATOM 903 N N . GLN A 1 119 ? 4.224 19.429 10.965 1.00 95.50 119 GLN A N 1
ATOM 904 C CA . GLN A 1 119 ? 4.494 19.896 12.337 1.00 95.50 119 GLN A CA 1
ATOM 905 C C . GLN A 1 119 ? 3.677 19.135 13.403 1.00 95.50 119 GLN A C 1
ATOM 907 O O . GLN A 1 119 ? 3.243 19.694 14.411 1.00 95.50 119 GLN A O 1
ATOM 912 N N . GLY A 1 120 ? 3.445 17.842 13.165 1.00 96.06 120 GLY A N 1
ATOM 913 C CA . GLY A 1 120 ? 2.701 16.950 14.051 1.00 96.06 120 GLY A CA 1
ATOM 914 C C . GLY A 1 120 ? 1.179 17.033 13.909 1.00 96.06 120 GLY A C 1
ATOM 915 O O . GLY A 1 120 ? 0.473 16.371 14.680 1.00 96.06 120 GLY A O 1
ATOM 916 N N . LYS A 1 121 ? 0.668 17.821 12.951 1.00 97.69 121 LYS A N 1
ATOM 917 C CA . LYS A 1 121 ? -0.769 18.049 12.736 1.00 97.69 121 LYS A CA 1
ATOM 918 C C . LYS A 1 121 ? -1.470 16.944 11.959 1.00 97.69 121 LYS A C 1
ATOM 920 O O . LYS A 1 121 ? -2.674 16.779 12.155 1.00 97.69 121 LYS A O 1
ATOM 925 N N . ALA A 1 122 ? -0.745 16.179 11.147 1.00 98.00 122 ALA A N 1
ATOM 926 C CA . ALA A 1 122 ? -1.313 15.131 10.304 1.00 98.00 122 ALA A CA 1
ATOM 927 C C . ALA A 1 122 ? -0.489 13.838 10.359 1.00 98.00 122 ALA A C 1
ATOM 929 O O . ALA A 1 122 ? 0.709 13.868 10.632 1.00 98.00 122 ALA A O 1
ATOM 930 N N . GLY A 1 123 ? -1.139 12.704 10.109 1.00 98.06 123 GLY A N 1
ATOM 931 C CA . GLY A 1 123 ? -0.487 11.397 10.049 1.00 98.06 123 GLY A CA 1
ATOM 932 C C . GLY A 1 123 ? 0.103 10.931 11.382 1.00 98.06 123 GLY A C 1
ATOM 933 O O . GLY A 1 123 ? -0.326 11.356 12.466 1.00 98.06 123 GLY A O 1
ATOM 934 N N . GLY A 1 124 ? 1.101 10.054 11.277 1.00 98.00 124 GLY A N 1
ATOM 935 C CA . GLY A 1 124 ? 1.721 9.334 12.387 1.00 98.00 124 GLY A CA 1
ATOM 936 C C . GLY A 1 124 ? 1.206 7.902 12.470 1.00 98.00 124 GLY A C 1
ATOM 937 O O . GLY A 1 124 ? 0.008 7.661 12.661 1.00 98.00 124 GLY A O 1
ATOM 938 N N . LEU A 1 125 ? 2.121 6.940 12.335 1.00 98.31 125 LEU A N 1
ATOM 939 C CA . LEU A 1 125 ? 1.767 5.526 12.224 1.00 98.31 125 LEU A CA 1
ATOM 940 C C . LEU A 1 125 ? 1.123 4.984 13.511 1.00 98.31 125 LEU A C 1
ATOM 942 O O . LEU A 1 125 ? 0.309 4.063 13.471 1.00 98.31 125 LEU A O 1
ATOM 946 N N . ASP A 1 126 ? 1.432 5.583 14.661 1.00 98.75 126 ASP A N 1
ATOM 947 C CA . ASP A 1 126 ? 0.805 5.299 15.953 1.00 98.75 126 ASP A CA 1
ATOM 948 C C . ASP A 1 126 ? -0.658 5.730 16.019 1.00 98.75 126 ASP A C 1
ATOM 950 O O . ASP A 1 126 ? -1.501 4.989 16.533 1.00 98.75 126 ASP A O 1
ATOM 954 N N . ARG A 1 127 ? -0.981 6.892 15.456 1.00 98.81 127 ARG A N 1
ATOM 955 C CA . ARG A 1 127 ? -2.360 7.373 15.343 1.00 98.81 127 ARG A CA 1
ATOM 956 C C . ARG A 1 127 ? -3.146 6.541 14.335 1.00 98.81 127 ARG A C 1
ATOM 958 O O . ARG A 1 127 ? -4.257 6.096 14.635 1.00 98.81 127 ARG A O 1
ATOM 965 N N . LEU A 1 128 ? -2.542 6.240 13.183 1.00 98.81 128 LEU A N 1
ATOM 966 C CA . LEU A 1 128 ? -3.119 5.337 12.187 1.00 98.81 128 LEU A CA 1
ATOM 967 C C . LEU A 1 128 ? -3.407 3.955 12.798 1.00 98.81 128 LEU A C 1
ATOM 969 O O . LEU A 1 128 ? -4.505 3.419 12.633 1.00 98.81 128 LEU A O 1
ATOM 973 N N . ALA A 1 129 ? -2.472 3.406 13.581 1.00 98.81 129 ALA A N 1
ATOM 974 C CA . ALA A 1 129 ? -2.635 2.123 14.261 1.00 98.81 129 ALA A CA 1
ATOM 975 C C . ALA A 1 129 ? -3.834 2.096 15.217 1.00 98.81 129 ALA A C 1
ATOM 977 O O . ALA A 1 129 ? -4.576 1.108 15.239 1.00 98.81 129 ALA A O 1
ATOM 978 N N . ALA A 1 130 ? -4.076 3.171 15.971 1.00 98.75 130 ALA A N 1
ATOM 979 C CA . ALA A 1 130 ? -5.234 3.257 16.856 1.00 98.75 130 ALA A CA 1
ATOM 980 C C . ALA A 1 130 ? -6.557 3.194 16.072 1.00 98.75 130 ALA A C 1
ATOM 982 O O . ALA A 1 130 ? -7.470 2.442 16.442 1.00 98.75 130 ALA A O 1
ATOM 983 N N . VAL A 1 131 ? -6.640 3.927 14.956 1.00 98.75 131 VAL A N 1
ATOM 984 C CA . VAL A 1 131 ? -7.820 3.958 14.079 1.00 98.75 131 VAL A CA 1
ATOM 985 C C . VAL A 1 131 ? -8.033 2.606 13.396 1.00 98.75 131 VAL A C 1
ATOM 987 O O . VAL A 1 131 ? -9.138 2.060 13.444 1.00 98.75 131 VAL A O 1
ATOM 990 N N . VAL A 1 132 ? -6.980 1.990 12.856 1.00 98.75 132 VAL A N 1
ATOM 991 C CA . VAL A 1 132 ? -7.031 0.639 12.270 1.00 98.75 132 VAL A CA 1
ATOM 992 C C . VAL A 1 132 ? -7.532 -0.387 13.290 1.00 98.75 132 VAL A C 1
ATOM 994 O O . VAL A 1 132 ? -8.438 -1.170 12.987 1.00 98.75 132 VAL A O 1
ATOM 997 N N . LYS A 1 133 ? -7.005 -0.372 14.524 1.00 98.44 133 LYS A N 1
ATOM 998 C CA . LYS A 1 133 ? -7.461 -1.265 15.606 1.00 98.44 133 LYS A CA 1
ATOM 999 C C . LYS A 1 133 ? -8.943 -1.040 15.931 1.00 98.44 133 LYS A C 1
ATOM 1001 O O . LYS A 1 133 ? -9.658 -2.001 16.213 1.00 98.44 133 LYS A O 1
ATOM 1006 N N . GLN A 1 134 ? -9.433 0.200 15.881 1.00 98.25 134 GLN A N 1
ATOM 1007 C CA . GLN A 1 134 ? -10.854 0.507 16.065 1.00 98.25 134 GLN A CA 1
ATOM 1008 C C . GLN A 1 134 ? -11.723 -0.070 14.942 1.00 98.25 134 GLN A C 1
ATOM 1010 O O . GLN A 1 134 ? -12.736 -0.704 15.249 1.00 98.25 134 GLN A O 1
ATOM 1015 N N . TYR A 1 135 ? -11.336 0.103 13.677 1.00 98.31 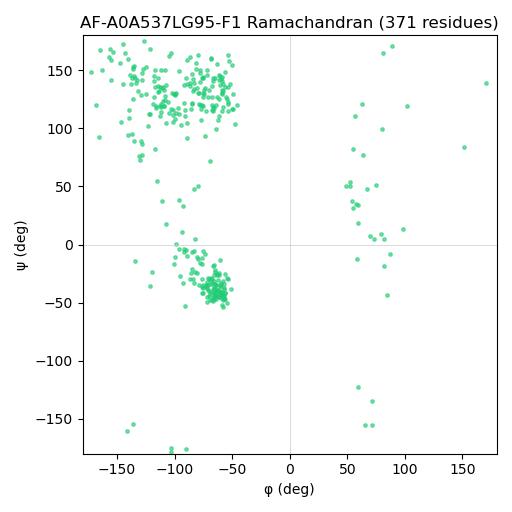135 TYR A N 1
ATOM 1016 C CA . TYR A 1 135 ? -12.087 -0.446 12.547 1.00 98.31 135 TYR A CA 1
ATOM 1017 C C . TYR A 1 135 ? -12.106 -1.970 12.561 1.00 98.31 135 TYR A C 1
ATOM 1019 O O . TYR A 1 135 ? -13.183 -2.551 12.499 1.00 98.31 135 TYR A O 1
ATOM 1027 N N . ARG A 1 136 ? -10.962 -2.630 12.771 1.00 97.19 136 ARG A N 1
ATOM 1028 C CA . ARG A 1 136 ? -10.890 -4.100 12.856 1.00 97.19 136 ARG A CA 1
ATOM 1029 C C . ARG A 1 136 ? -11.777 -4.693 13.956 1.00 97.19 136 ARG A C 1
ATOM 1031 O O . ARG A 1 136 ? -12.298 -5.792 13.795 1.00 97.19 136 ARG A O 1
ATOM 1038 N N . ARG A 1 137 ? -11.983 -3.973 15.069 1.00 96.88 137 ARG A N 1
ATOM 1039 C CA . ARG A 1 137 ? -12.927 -4.385 16.128 1.00 96.88 137 ARG A CA 1
ATOM 1040 C C . ARG A 1 137 ? -14.393 -4.240 15.712 1.00 96.88 137 ARG A C 1
ATOM 1042 O O . ARG A 1 137 ? -15.212 -5.050 16.129 1.00 96.88 137 ARG A O 1
ATOM 1049 N N . ARG A 1 138 ? -14.730 -3.193 14.953 1.00 96.69 138 ARG A N 1
ATOM 1050 C CA . ARG A 1 138 ? -16.108 -2.893 14.519 1.00 96.69 138 ARG A CA 1
ATOM 1051 C C . ARG A 1 138 ? -16.520 -3.689 13.282 1.00 96.69 138 ARG A C 1
ATOM 1053 O O . ARG A 1 138 ? -17.682 -4.053 13.152 1.00 96.69 138 ARG A O 1
ATOM 1060 N N . GLU A 1 139 ? -15.569 -3.965 12.399 1.00 95.81 139 GLU A N 1
ATOM 1061 C CA . GLU A 1 139 ? -15.769 -4.567 11.084 1.00 95.81 139 GLU A CA 1
ATOM 1062 C C . GLU A 1 139 ? -14.834 -5.779 10.935 1.00 95.81 139 GLU A C 1
ATOM 1064 O O . GLU A 1 139 ? -13.801 -5.692 10.280 1.00 95.81 139 GLU A O 1
ATOM 1069 N N . PRO A 1 140 ? -15.164 -6.933 11.548 1.00 90.88 140 PRO A N 1
ATOM 1070 C CA . PRO A 1 140 ? -14.263 -8.090 11.599 1.00 90.88 140 PRO A CA 1
ATOM 1071 C C . PRO A 1 140 ? -14.009 -8.733 10.225 1.00 90.88 140 PRO A C 1
ATOM 1073 O O . PRO A 1 140 ? -13.033 -9.459 10.049 1.00 90.88 140 PRO A O 1
ATOM 1076 N N . CYS A 1 141 ? -14.864 -8.460 9.236 1.00 94.62 141 CYS A N 1
ATOM 1077 C CA . CYS A 1 141 ? -14.675 -8.850 7.839 1.00 94.62 141 CYS A CA 1
ATOM 1078 C C . CYS A 1 141 ? -13.776 -7.855 7.090 1.00 94.62 141 CYS A C 1
ATOM 1080 O O . CYS A 1 141 ? -14.130 -7.404 5.999 1.00 94.62 141 CYS A O 1
ATOM 1082 N N . SER A 1 142 ? -12.634 -7.492 7.678 1.00 97.25 142 SER A N 1
ATOM 1083 C CA . SER A 1 142 ? -11.738 -6.479 7.121 1.00 97.25 142 SER A CA 1
ATOM 1084 C C . SER A 1 142 ? -10.402 -7.030 6.635 1.00 97.25 142 SER A C 1
ATOM 1086 O O . SER A 1 142 ? -9.869 -7.967 7.228 1.00 97.25 142 SER A O 1
ATOM 1088 N N . LEU A 1 143 ? -9.828 -6.375 5.629 1.00 98.31 143 LEU A N 1
ATOM 1089 C CA . LEU A 1 143 ? -8.419 -6.468 5.252 1.00 98.31 143 LEU A CA 1
ATOM 1090 C C . LEU A 1 143 ? -7.770 -5.092 5.406 1.00 98.31 143 LEU A C 1
ATOM 1092 O O . LEU A 1 143 ? -8.392 -4.093 5.057 1.00 98.31 143 LEU A O 1
ATOM 1096 N N . LEU A 1 144 ? -6.530 -5.045 5.886 1.00 98.81 144 LEU A N 1
ATOM 1097 C CA . LEU A 1 144 ? -5.666 -3.871 5.811 1.00 98.81 144 LEU A CA 1
ATOM 1098 C C . LEU A 1 144 ? -4.664 -4.050 4.672 1.00 98.81 144 LEU A C 1
ATOM 1100 O O . LEU A 1 144 ? -3.825 -4.948 4.733 1.00 98.81 144 LEU A O 1
ATOM 1104 N N . LEU A 1 145 ? -4.751 -3.206 3.652 1.00 98.88 145 LEU A N 1
ATOM 1105 C CA . LEU A 1 145 ? -3.911 -3.265 2.460 1.00 98.88 145 LEU A CA 1
ATOM 1106 C C . LEU A 1 145 ? -3.011 -2.031 2.374 1.00 98.88 145 LEU A C 1
ATOM 1108 O O . LEU A 1 145 ? -3.443 -0.935 2.720 1.00 98.88 145 LEU A O 1
ATOM 1112 N N . PHE A 1 146 ? -1.785 -2.214 1.892 1.00 98.88 146 PHE A N 1
ATOM 1113 C CA . PHE A 1 146 ? -0.839 -1.121 1.672 1.00 98.88 146 PHE A CA 1
ATOM 1114 C C . PHE A 1 146 ? -0.446 -1.016 0.194 1.00 98.88 146 PHE A C 1
ATOM 1116 O O . PHE A 1 146 ? 0.067 -1.983 -0.374 1.00 98.88 146 PHE A O 1
ATOM 1123 N N . ALA A 1 147 ? -0.701 0.130 -0.439 1.00 98.69 147 ALA A N 1
ATOM 1124 C CA . ALA A 1 147 ? -0.597 0.270 -1.894 1.00 98.69 147 ALA A CA 1
ATOM 1125 C C . ALA A 1 147 ? 0.775 0.761 -2.404 1.00 98.69 147 ALA A C 1
ATOM 1127 O O . ALA A 1 147 ? 0.832 1.418 -3.434 1.00 98.69 147 ALA A O 1
ATOM 1128 N N . GLY A 1 148 ? 1.871 0.403 -1.730 1.00 97.88 148 GLY A N 1
ATOM 1129 C CA . GLY A 1 148 ? 3.243 0.675 -2.186 1.00 97.88 148 GLY A CA 1
ATOM 1130 C C . GLY A 1 148 ? 3.809 2.024 -1.736 1.00 97.88 148 GLY A C 1
ATOM 1131 O O . GLY A 1 148 ? 3.083 2.841 -1.170 1.00 97.88 148 GLY A O 1
ATOM 1132 N N . ASP A 1 149 ? 5.110 2.192 -1.978 1.00 98.44 149 ASP A N 1
ATOM 1133 C CA . ASP A 1 149 ? 5.961 3.322 -1.590 1.00 98.44 149 ASP A CA 1
ATOM 1134 C C . ASP A 1 149 ? 6.108 3.486 -0.072 1.00 98.44 149 ASP A C 1
ATOM 1136 O O . ASP A 1 149 ? 5.493 4.319 0.589 1.00 98.44 149 ASP A O 1
ATOM 1140 N N . LEU A 1 150 ? 6.949 2.610 0.481 1.00 95.00 150 LEU A N 1
ATOM 1141 C CA . LEU A 1 150 ? 7.276 2.503 1.901 1.00 95.00 150 LEU A CA 1
ATOM 1142 C C . LEU A 1 150 ? 8.773 2.673 2.181 1.00 95.00 150 LEU A C 1
ATOM 1144 O O . LEU A 1 150 ? 9.175 3.140 3.244 1.00 95.00 150 LEU A O 1
ATOM 1148 N N . ILE A 1 151 ? 9.635 2.186 1.286 1.00 95.38 151 ILE A N 1
ATOM 1149 C CA . ILE A 1 151 ? 11.062 2.025 1.608 1.00 95.38 151 ILE A CA 1
ATOM 1150 C C . ILE A 1 151 ? 11.827 3.349 1.595 1.00 95.38 151 ILE A C 1
ATOM 1152 O O . ILE A 1 151 ? 12.812 3.459 2.319 1.00 95.38 151 ILE A O 1
ATOM 1156 N N . SER A 1 152 ? 11.411 4.319 0.788 1.00 95.06 152 SER A N 1
ATOM 1157 C CA . SER A 1 152 ? 12.090 5.587 0.471 1.00 95.06 152 SER A CA 1
ATOM 1158 C C . SER A 1 152 ? 11.019 6.609 0.048 1.00 95.06 152 SER A C 1
ATOM 1160 O O . SER A 1 152 ? 9.957 6.133 -0.337 1.00 95.06 152 SER A O 1
ATOM 1162 N N . PRO A 1 153 ? 11.220 7.949 0.096 1.00 94.56 153 PRO A N 1
ATOM 1163 C CA . PRO A 1 153 ? 12.461 8.675 0.385 1.00 94.56 153 PRO A CA 1
ATOM 1164 C C . PRO A 1 153 ? 12.398 9.546 1.654 1.00 94.56 153 PRO A C 1
ATOM 1166 O O . PRO A 1 153 ? 12.248 10.766 1.585 1.00 94.56 153 PRO A O 1
ATOM 1169 N N . SER A 1 154 ? 12.594 8.952 2.832 1.00 94.06 154 SER A N 1
ATOM 1170 C CA . SER A 1 154 ? 12.735 9.702 4.089 1.00 94.06 154 SER A CA 1
ATOM 1171 C C . SER A 1 154 ? 14.180 9.804 4.579 1.00 94.06 154 SER A C 1
ATOM 1173 O O . SER A 1 154 ? 15.088 9.087 4.147 1.00 94.06 154 SER A O 1
ATOM 1175 N N . LEU A 1 155 ? 14.422 10.716 5.524 1.00 93.06 155 LEU A N 1
ATOM 1176 C CA . LEU A 1 155 ? 15.719 10.791 6.196 1.00 93.06 155 LEU A CA 1
ATOM 1177 C C . LEU A 1 155 ? 16.021 9.462 6.902 1.00 93.06 155 LEU A C 1
ATOM 1179 O O . LEU A 1 155 ? 17.121 8.924 6.788 1.00 93.06 155 LEU A O 1
ATOM 1183 N N . GLU A 1 156 ? 15.024 8.893 7.567 1.00 93.44 156 GLU A N 1
ATOM 1184 C CA . GLU A 1 156 ? 15.091 7.593 8.218 1.00 93.44 156 GLU A CA 1
ATOM 1185 C C . GLU A 1 156 ? 15.396 6.482 7.224 1.00 93.44 156 GLU A C 1
ATOM 1187 O O . GLU A 1 156 ? 16.224 5.619 7.519 1.00 93.44 156 GLU A O 1
ATOM 1192 N N . SER A 1 157 ? 14.797 6.505 6.027 1.00 95.12 157 SER A N 1
ATOM 1193 C CA . SER A 1 157 ? 15.126 5.509 5.013 1.00 95.12 157 SER A CA 1
ATOM 1194 C C . SER A 1 157 ? 16.564 5.627 4.523 1.00 95.12 157 SER A C 1
ATOM 1196 O O . SER A 1 157 ? 17.187 4.608 4.230 1.00 95.12 157 SER A O 1
ATOM 1198 N N . SER A 1 158 ? 17.148 6.827 4.499 1.00 94.50 158 SER A N 1
ATOM 1199 C CA . SER A 1 158 ? 18.556 6.994 4.125 1.00 94.50 158 SER A CA 1
ATOM 1200 C C . SER A 1 158 ? 19.512 6.263 5.082 1.00 94.50 158 SER A C 1
ATOM 1202 O O . SER A 1 158 ? 20.535 5.741 4.624 1.00 94.50 158 SER A O 1
ATOM 1204 N N . VAL A 1 159 ? 19.134 6.138 6.361 1.00 95.62 159 VAL A N 1
ATOM 1205 C CA . VAL A 1 159 ? 19.902 5.462 7.420 1.00 95.62 159 VAL A CA 1
ATOM 1206 C C . VAL A 1 159 ? 19.528 3.981 7.527 1.00 95.62 159 VAL A C 1
ATOM 1208 O O . VAL A 1 159 ? 20.393 3.112 7.439 1.00 95.62 159 VAL A O 1
ATOM 1211 N N . PHE A 1 160 ? 18.238 3.673 7.665 1.00 97.00 160 PHE A N 1
ATOM 1212 C CA . PHE A 1 160 ? 17.727 2.328 7.960 1.00 97.00 160 PHE A CA 1
ATOM 1213 C C . PHE A 1 160 ? 17.292 1.533 6.722 1.00 97.00 160 PHE A C 1
ATOM 1215 O O . PHE A 1 160 ? 16.898 0.372 6.837 1.00 97.00 160 PHE A O 1
ATOM 1222 N N . LYS A 1 161 ? 17.342 2.138 5.530 1.00 97.38 161 LYS A N 1
ATOM 1223 C CA . LYS A 1 161 ? 17.002 1.507 4.243 1.00 97.38 161 LYS A CA 1
ATOM 1224 C C . LYS A 1 161 ? 15.603 0.875 4.222 1.00 97.38 161 LYS A C 1
ATOM 1226 O O . LYS A 1 161 ? 15.419 -0.209 3.669 1.00 97.38 161 LYS A O 1
ATOM 1231 N N . GLY A 1 162 ? 14.632 1.523 4.869 1.00 97.06 162 GLY A N 1
ATOM 1232 C CA . GLY A 1 162 ? 13.225 1.106 4.923 1.00 97.06 162 GLY A CA 1
ATOM 1233 C C . GLY A 1 162 ? 12.876 0.118 6.045 1.00 97.06 162 GLY A C 1
ATOM 1234 O O . GLY A 1 162 ? 11.695 -0.133 6.280 1.00 97.06 162 GLY A O 1
ATOM 1235 N N . ALA A 1 163 ? 13.860 -0.428 6.775 1.00 98.25 163 ALA A N 1
ATOM 1236 C CA . ALA A 1 163 ? 13.611 -1.402 7.847 1.00 98.25 163 ALA A CA 1
ATOM 1237 C C . ALA A 1 163 ? 12.659 -0.864 8.934 1.00 98.25 163 ALA A C 1
ATOM 1239 O O . ALA A 1 163 ? 11.822 -1.599 9.457 1.00 98.25 163 ALA A O 1
ATOM 1240 N N . GLN A 1 164 ? 12.728 0.439 9.212 1.00 97.81 164 GLN A N 1
ATOM 1241 C CA . GLN A 1 164 ? 11.901 1.120 10.201 1.00 97.81 164 GLN A CA 1
ATOM 1242 C C . GLN A 1 164 ? 10.402 1.041 9.894 1.00 97.81 164 GLN A C 1
ATOM 1244 O O . GLN A 1 164 ? 9.591 0.801 10.789 1.00 97.81 164 GLN A O 1
ATOM 1249 N N . LEU A 1 165 ? 10.036 1.187 8.621 1.00 97.94 165 LEU A N 1
ATOM 1250 C CA . LEU A 1 165 ? 8.647 1.125 8.187 1.00 97.94 165 LEU A CA 1
ATOM 1251 C C . LEU A 1 165 ? 8.183 -0.313 7.952 1.00 97.94 165 LEU A C 1
ATOM 1253 O O . LEU A 1 165 ? 7.027 -0.617 8.237 1.00 97.94 165 LEU A O 1
ATOM 1257 N N . ILE A 1 166 ? 9.074 -1.232 7.557 1.00 98.69 166 ILE A N 1
ATOM 1258 C CA . ILE A 1 166 ? 8.764 -2.673 7.573 1.00 98.69 166 ILE A CA 1
ATOM 1259 C C . ILE A 1 166 ? 8.349 -3.116 8.976 1.00 98.69 166 ILE A C 1
ATOM 1261 O O . ILE A 1 166 ? 7.319 -3.769 9.143 1.00 98.69 166 ILE A O 1
ATOM 1265 N N . ASP A 1 167 ? 9.099 -2.712 9.997 1.00 98.69 167 ASP A N 1
ATOM 1266 C CA . ASP A 1 167 ? 8.768 -2.977 11.393 1.00 98.69 167 ASP A CA 1
ATOM 1267 C C . ASP A 1 167 ? 7.445 -2.327 11.829 1.00 98.69 167 ASP A C 1
ATOM 1269 O O . ASP A 1 167 ? 6.646 -2.955 12.533 1.00 98.69 167 ASP A O 1
ATOM 1273 N N . GLY A 1 168 ? 7.181 -1.104 11.366 1.00 98.56 168 GLY A N 1
ATOM 1274 C CA . GLY A 1 168 ? 5.901 -0.425 11.545 1.00 98.56 168 GLY A CA 1
ATOM 1275 C C . GLY A 1 168 ? 4.730 -1.219 10.955 1.00 98.56 168 GLY A C 1
ATOM 1276 O O . GLY A 1 168 ? 3.783 -1.552 11.666 1.00 98.56 168 GLY A O 1
ATOM 1277 N N . LEU A 1 169 ? 4.795 -1.611 9.681 1.00 98.69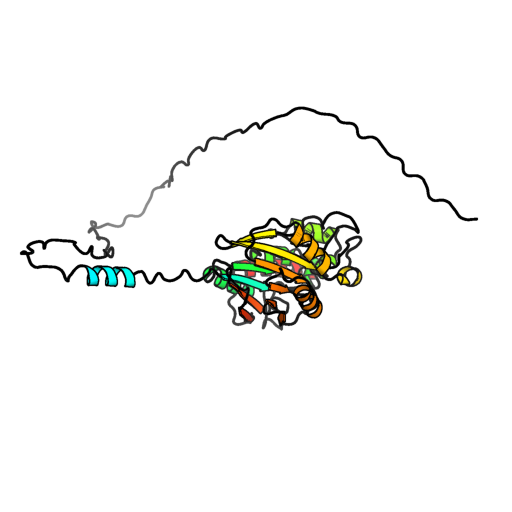 169 LEU A N 1
ATOM 1278 C CA . LEU A 1 169 ? 3.723 -2.366 9.018 1.00 98.69 169 LEU A CA 1
ATOM 1279 C C . LEU A 1 169 ? 3.574 -3.792 9.563 1.00 98.69 169 LEU A C 1
ATOM 1281 O O . LEU A 1 169 ? 2.456 -4.315 9.641 1.00 98.69 169 LEU A O 1
ATOM 1285 N N . ASN A 1 170 ? 4.674 -4.405 10.006 1.00 98.88 170 ASN A N 1
ATOM 1286 C CA . ASN A 1 170 ? 4.662 -5.666 10.744 1.00 98.88 170 ASN A CA 1
ATOM 1287 C C . ASN A 1 170 ? 3.830 -5.556 12.025 1.00 98.88 170 ASN A C 1
ATOM 1289 O O . ASN A 1 170 ? 3.049 -6.460 12.328 1.00 98.88 170 ASN A O 1
ATOM 1293 N N . LEU A 1 171 ? 3.998 -4.462 12.771 1.00 98.56 171 LEU A N 1
ATOM 1294 C CA . LEU A 1 171 ? 3.273 -4.205 14.011 1.00 98.56 171 LEU A CA 1
ATOM 1295 C C . LEU A 1 171 ? 1.816 -3.785 13.764 1.00 98.56 171 LEU A C 1
ATOM 1297 O O . LEU A 1 171 ? 0.913 -4.210 14.485 1.00 98.56 171 LEU A O 1
ATOM 1301 N N . LEU A 1 172 ? 1.571 -2.998 12.716 1.00 98.31 172 LEU A N 1
ATOM 1302 C CA . LEU A 1 172 ? 0.229 -2.619 12.272 1.00 98.31 172 LEU A CA 1
ATOM 1303 C C . LEU A 1 172 ? -0.588 -3.845 11.818 1.00 98.31 172 LEU A C 1
ATOM 1305 O O . LEU A 1 172 ? -1.820 -3.869 11.905 1.00 98.31 172 LEU A O 1
ATOM 1309 N N . GLY A 1 173 ? 0.113 -4.890 11.370 1.00 98.06 173 GLY A N 1
ATOM 1310 C CA . GLY A 1 173 ? -0.451 -6.163 10.953 1.00 98.06 173 GLY A CA 1
ATOM 1311 C C . GLY A 1 173 ? -1.121 -6.060 9.592 1.00 98.06 173 GLY A C 1
ATOM 1312 O O . GLY A 1 173 ? -2.285 -6.426 9.475 1.00 98.06 173 GLY A O 1
ATOM 1313 N N . VAL A 1 174 ? -0.428 -5.519 8.589 1.00 98.62 174 VAL A N 1
ATOM 1314 C CA . VAL A 1 174 ? -0.912 -5.449 7.199 1.00 98.62 174 VAL A CA 1
ATOM 1315 C C . VAL A 1 174 ? -1.225 -6.851 6.653 1.00 98.62 174 VAL A C 1
ATOM 1317 O O . VAL A 1 174 ? -0.498 -7.812 6.896 1.00 98.62 174 VAL A O 1
ATOM 1320 N N . ASP A 1 175 ? -2.330 -6.994 5.919 1.00 98.62 175 ASP A N 1
ATOM 1321 C CA . ASP A 1 175 ? -2.776 -8.277 5.361 1.00 98.62 175 ASP A CA 1
ATOM 1322 C C . ASP A 1 175 ? -2.140 -8.589 3.997 1.00 98.62 175 ASP A C 1
ATOM 1324 O O . ASP A 1 175 ? -1.968 -9.773 3.655 1.00 98.62 175 ASP A O 1
ATOM 1328 N N . ALA A 1 176 ? -1.816 -7.539 3.232 1.00 98.62 176 ALA A N 1
ATOM 1329 C CA . ALA A 1 176 ? -1.035 -7.575 1.997 1.00 98.62 176 ALA A CA 1
ATOM 1330 C C . ALA A 1 176 ? -0.500 -6.183 1.612 1.00 98.62 176 ALA A C 1
ATOM 1332 O O . ALA A 1 176 ? -1.166 -5.177 1.857 1.00 98.62 176 ALA A O 1
ATOM 1333 N N . ALA A 1 177 ? 0.653 -6.154 0.948 1.00 98.81 177 ALA A N 1
ATOM 1334 C CA . ALA A 1 177 ? 1.228 -4.956 0.338 1.00 98.81 177 ALA A CA 1
ATOM 1335 C C . ALA A 1 177 ? 1.576 -5.207 -1.138 1.00 98.81 177 ALA A C 1
ATOM 1337 O O . ALA A 1 177 ? 1.879 -6.345 -1.506 1.00 98.81 177 ALA A O 1
ATOM 1338 N N . THR A 1 178 ? 1.548 -4.169 -1.974 1.00 98.81 178 THR A N 1
ATOM 1339 C CA . THR A 1 178 ? 2.182 -4.181 -3.308 1.00 98.81 178 THR A CA 1
ATOM 1340 C C . THR A 1 178 ? 3.467 -3.369 -3.271 1.00 98.81 178 THR A C 1
ATOM 1342 O O . THR A 1 178 ? 3.663 -2.586 -2.347 1.00 98.81 178 THR A O 1
ATOM 1345 N N . PHE A 1 179 ? 4.334 -3.562 -4.261 1.00 98.75 179 PHE A N 1
ATOM 1346 C CA . PHE A 1 179 ? 5.439 -2.637 -4.498 1.00 98.75 179 PHE A CA 1
ATOM 1347 C C . PHE A 1 179 ? 4.932 -1.361 -5.171 1.00 98.75 179 PHE A C 1
ATOM 1349 O O . PHE A 1 179 ? 4.053 -1.430 -6.032 1.00 98.75 179 PHE A O 1
ATOM 1356 N N . GLY A 1 180 ? 5.536 -0.249 -4.788 1.00 98.62 180 GLY A N 1
ATOM 1357 C CA . GLY A 1 180 ? 5.638 1.018 -5.482 1.00 98.62 180 GLY A CA 1
ATOM 1358 C C . GLY A 1 180 ? 7.025 1.198 -6.111 1.00 98.62 180 GLY A C 1
ATOM 1359 O O . GLY A 1 180 ? 7.867 0.289 -6.076 1.00 98.62 180 GLY A O 1
ATOM 1360 N N . ASN A 1 181 ? 7.265 2.340 -6.753 1.00 98.38 181 ASN A N 1
ATOM 1361 C CA . ASN A 1 181 ? 8.559 2.623 -7.380 1.00 98.38 181 ASN A CA 1
ATOM 1362 C C . ASN A 1 181 ? 9.675 2.774 -6.341 1.00 98.38 181 ASN A C 1
ATOM 1364 O O . ASN A 1 181 ? 10.779 2.275 -6.566 1.00 98.38 181 ASN A O 1
ATOM 1368 N N . HIS A 1 182 ? 9.392 3.387 -5.192 1.00 98.44 182 HIS A N 1
ATOM 1369 C CA . HIS A 1 182 ? 10.382 3.672 -4.157 1.00 98.44 182 HIS A CA 1
ATOM 1370 C C . HIS A 1 182 ? 10.836 2.436 -3.370 1.00 98.44 182 HIS A C 1
ATOM 1372 O O . HIS A 1 182 ? 11.847 2.480 -2.662 1.00 98.44 182 HIS A O 1
ATOM 1378 N N . GLU A 1 183 ? 10.195 1.283 -3.578 1.00 98.50 183 GLU A N 1
ATOM 1379 C CA . GLU A 1 183 ? 10.721 -0.002 -3.113 1.00 98.50 183 GLU A CA 1
ATOM 1380 C C . GLU A 1 183 ? 12.080 -0.356 -3.742 1.00 98.50 183 GLU A C 1
ATOM 1382 O O . GLU A 1 183 ? 12.857 -1.118 -3.159 1.00 98.50 183 GLU A O 1
ATOM 1387 N N . PHE A 1 184 ? 12.387 0.197 -4.920 1.00 98.56 184 PHE A N 1
ATOM 1388 C CA . PHE A 1 184 ? 13.583 -0.127 -5.699 1.00 98.56 184 PHE A CA 1
ATOM 1389 C C . PHE A 1 184 ? 14.727 0.880 -5.535 1.00 98.56 184 PHE A C 1
ATOM 1391 O O . PHE A 1 184 ? 15.791 0.668 -6.118 1.00 98.56 184 PHE A O 1
ATOM 1398 N N . ASP A 1 185 ? 14.571 1.928 -4.720 1.00 98.44 185 ASP A N 1
ATOM 1399 C CA . ASP A 1 185 ? 15.545 3.029 -4.632 1.00 98.44 185 ASP A CA 1
ATOM 1400 C C . ASP A 1 185 ? 16.913 2.579 -4.114 1.00 98.44 185 ASP A C 1
ATOM 1402 O O . ASP A 1 185 ? 17.953 3.053 -4.568 1.00 98.44 185 ASP A O 1
ATOM 1406 N N . TYR A 1 186 ? 16.927 1.613 -3.192 1.00 98.12 186 TYR A N 1
ATOM 1407 C CA . TYR A 1 186 ? 18.156 0.990 -2.683 1.00 98.12 186 TYR A CA 1
ATOM 1408 C C . TYR A 1 186 ? 18.537 -0.294 -3.435 1.00 98.12 186 TYR A C 1
ATOM 1410 O O . TYR A 1 186 ? 19.433 -1.033 -3.023 1.00 98.12 186 TYR A O 1
ATOM 1418 N N . GLY A 1 187 ? 17.869 -0.550 -4.557 1.00 98.06 187 GLY A N 1
ATOM 1419 C CA . GLY A 1 187 ? 18.101 -1.671 -5.448 1.00 98.06 187 GLY A CA 1
ATOM 1420 C C . GLY A 1 187 ? 17.458 -2.994 -5.010 1.00 98.06 187 GLY A C 1
ATOM 1421 O O . GLY A 1 187 ? 17.088 -3.185 -3.847 1.00 98.06 187 GLY A O 1
ATOM 1422 N N . PRO A 1 188 ? 17.370 -3.976 -5.931 1.00 97.81 188 PRO A N 1
ATOM 1423 C CA . PRO A 1 188 ? 16.670 -5.242 -5.691 1.00 97.81 188 PRO A CA 1
ATOM 1424 C C . PRO A 1 188 ? 17.218 -6.053 -4.520 1.00 97.81 188 PRO A C 1
ATOM 1426 O O . PRO A 1 188 ? 16.470 -6.749 -3.839 1.00 97.81 188 PRO A O 1
ATOM 1429 N N . ALA A 1 189 ? 18.532 -5.987 -4.286 1.00 97.81 189 ALA A N 1
ATOM 1430 C CA . ALA A 1 189 ? 19.171 -6.738 -3.214 1.00 97.81 189 ALA A CA 1
ATOM 1431 C C . ALA A 1 189 ? 18.703 -6.268 -1.830 1.00 97.81 189 ALA A C 1
ATOM 1433 O O . ALA A 1 189 ? 18.529 -7.096 -0.938 1.00 97.81 189 ALA A O 1
ATOM 1434 N N . GLU A 1 190 ? 18.480 -4.963 -1.655 1.00 98.31 190 GLU A N 1
ATOM 1435 C CA . GLU A 1 190 ? 17.975 -4.417 -0.398 1.00 98.31 190 GLU A CA 1
ATOM 1436 C C . GLU A 1 190 ? 16.476 -4.684 -0.248 1.00 98.31 190 GLU A C 1
ATOM 1438 O O . GLU A 1 190 ? 16.046 -5.147 0.810 1.00 98.31 190 GLU A O 1
ATOM 1443 N N . LEU A 1 191 ? 15.699 -4.528 -1.327 1.00 98.56 191 LEU A N 1
ATOM 1444 C CA . LEU A 1 191 ? 14.275 -4.876 -1.336 1.00 98.56 191 LEU A CA 1
ATOM 1445 C C . LEU A 1 191 ? 14.041 -6.340 -0.938 1.00 98.56 191 LEU A C 1
ATOM 1447 O O . LEU A 1 191 ? 13.165 -6.626 -0.128 1.00 98.56 191 LEU A O 1
ATOM 1451 N N . VAL A 1 192 ? 14.855 -7.283 -1.423 1.00 98.44 192 VAL A N 1
ATOM 1452 C CA . VAL A 1 192 ? 14.749 -8.700 -1.026 1.00 98.44 192 VAL A CA 1
ATOM 1453 C C . VAL A 1 192 ? 14.943 -8.894 0.483 1.00 98.44 192 VAL A C 1
ATOM 1455 O O . VAL A 1 192 ? 14.272 -9.745 1.069 1.00 98.44 192 VAL A O 1
ATOM 1458 N N . LYS A 1 193 ? 15.806 -8.104 1.137 1.00 98.56 193 LYS A N 1
ATOM 1459 C CA . LYS A 1 193 ? 15.952 -8.146 2.602 1.00 98.56 193 LYS A CA 1
ATOM 1460 C C . LYS A 1 193 ? 14.692 -7.625 3.288 1.00 98.56 193 LYS A C 1
ATOM 1462 O O . LYS A 1 193 ? 14.157 -8.313 4.151 1.00 98.56 193 LYS A O 1
ATOM 1467 N N . ARG A 1 194 ? 14.170 -6.473 2.851 1.00 98.69 194 ARG A N 1
ATOM 1468 C CA . ARG A 1 194 ? 12.928 -5.886 3.388 1.00 98.69 194 ARG A CA 1
ATOM 1469 C C . ARG A 1 194 ? 11.730 -6.831 3.237 1.00 98.69 194 ARG A C 1
ATOM 1471 O O . ARG A 1 194 ? 10.974 -7.041 4.185 1.00 98.69 194 ARG A O 1
ATOM 1478 N N . VAL A 1 195 ? 11.606 -7.487 2.082 1.00 98.62 195 VAL A N 1
ATOM 1479 C CA . VAL A 1 195 ? 10.603 -8.534 1.827 1.00 98.62 195 VAL A CA 1
ATOM 1480 C C . VAL A 1 195 ? 10.769 -9.718 2.784 1.00 98.62 195 VAL A C 1
ATOM 1482 O O . VAL A 1 195 ? 9.774 -10.223 3.296 1.00 98.62 195 VAL A O 1
ATOM 1485 N N . ALA A 1 196 ? 12.000 -10.156 3.064 1.00 98.56 196 ALA A N 1
ATOM 1486 C CA . ALA A 1 196 ? 12.263 -11.252 3.999 1.00 98.56 196 ALA A CA 1
ATOM 1487 C C . ALA A 1 196 ? 11.987 -10.883 5.472 1.00 98.56 196 ALA A C 1
ATOM 1489 O O . ALA A 1 196 ? 11.613 -11.749 6.261 1.00 98.56 196 ALA A O 1
ATOM 1490 N N . GLU A 1 197 ? 12.152 -9.611 5.840 1.00 98.62 197 GLU A N 1
ATOM 1491 C CA . GLU A 1 197 ? 11.848 -9.064 7.172 1.00 98.62 197 GLU A CA 1
ATOM 1492 C C . GLU A 1 197 ? 10.339 -8.824 7.387 1.00 98.62 197 GLU A C 1
ATOM 1494 O O . GLU A 1 197 ? 9.871 -8.676 8.521 1.00 98.62 197 GLU A O 1
ATOM 1499 N N . SER A 1 198 ? 9.552 -8.819 6.308 1.00 98.75 198 SER A N 1
ATOM 1500 C CA . SER A 1 198 ? 8.110 -8.585 6.353 1.00 98.75 198 SER A CA 1
ATOM 1501 C C . SER A 1 198 ? 7.341 -9.794 6.898 1.00 98.75 198 SER A C 1
ATOM 1503 O O . SER A 1 198 ? 7.503 -10.934 6.464 1.00 98.75 198 SER A O 1
ATOM 1505 N N . ARG A 1 199 ? 6.424 -9.535 7.831 1.00 98.56 199 ARG A N 1
ATOM 1506 C CA . ARG A 1 199 ? 5.440 -10.483 8.388 1.00 98.56 199 ARG A CA 1
ATOM 1507 C C . ARG A 1 199 ? 4.112 -10.466 7.631 1.00 98.56 199 ARG A C 1
ATOM 1509 O O . ARG A 1 199 ? 3.222 -11.262 7.926 1.00 98.56 199 ARG A O 1
ATOM 1516 N N . PHE A 1 200 ? 3.992 -9.579 6.653 1.00 98.38 200 PHE A N 1
ATOM 1517 C CA . PHE A 1 200 ? 2.901 -9.495 5.695 1.00 98.38 200 PHE A CA 1
ATOM 1518 C C . PHE A 1 200 ? 3.391 -9.943 4.310 1.00 98.38 200 PHE A C 1
ATOM 1520 O O . PHE A 1 200 ? 4.577 -9.826 4.000 1.00 98.38 200 PHE A O 1
ATOM 1527 N N . PRO A 1 201 ? 2.518 -10.506 3.461 1.00 98.31 201 PRO A N 1
ATOM 1528 C CA . PRO A 1 201 ? 2.913 -10.887 2.115 1.00 98.31 201 PRO A CA 1
ATOM 1529 C C . PRO A 1 201 ? 2.970 -9.674 1.187 1.00 98.31 201 PRO A C 1
ATOM 1531 O O . PRO A 1 201 ? 2.051 -8.853 1.155 1.00 98.31 201 PRO A O 1
ATOM 1534 N N . TRP A 1 202 ? 3.988 -9.666 0.337 1.00 98.75 202 TRP A N 1
ATOM 1535 C CA . TRP A 1 202 ? 4.042 -8.814 -0.842 1.00 98.75 202 TRP A CA 1
ATOM 1536 C C . TRP A 1 202 ? 3.353 -9.501 -2.020 1.00 98.75 202 TRP A C 1
ATOM 1538 O O . TRP A 1 202 ? 3.547 -10.703 -2.248 1.00 98.75 202 TRP A O 1
ATOM 1548 N N . VAL A 1 203 ? 2.551 -8.751 -2.769 1.00 98.56 203 VAL A N 1
ATOM 1549 C CA . VAL A 1 203 ? 1.944 -9.177 -4.030 1.00 98.56 203 VAL A CA 1
ATOM 1550 C C . VAL A 1 203 ? 2.488 -8.285 -5.129 1.00 98.56 203 VAL A C 1
ATOM 1552 O O . VAL A 1 203 ? 2.294 -7.082 -5.084 1.00 98.56 203 VAL A O 1
ATOM 1555 N N . ALA A 1 204 ? 3.162 -8.872 -6.107 1.00 97.94 204 ALA A N 1
ATOM 1556 C CA . ALA A 1 204 ? 3.745 -8.161 -7.234 1.00 97.94 204 ALA A CA 1
ATOM 1557 C C . ALA A 1 204 ? 3.531 -9.017 -8.484 1.00 97.94 204 ALA A C 1
ATOM 1559 O O . ALA A 1 204 ? 4.251 -9.980 -8.755 1.00 97.94 204 ALA A O 1
ATOM 1560 N N . SER A 1 205 ? 2.448 -8.721 -9.191 1.00 98.25 205 SER A N 1
ATOM 1561 C CA . SER A 1 205 ? 1.937 -9.526 -10.300 1.00 98.25 205 SER A CA 1
ATOM 1562 C C . SER A 1 205 ? 2.772 -9.341 -11.556 1.00 98.25 205 SER A C 1
ATOM 1564 O O . SER A 1 205 ? 3.046 -10.310 -12.263 1.00 98.25 205 SER A O 1
ATOM 1566 N N . ASN A 1 206 ? 3.162 -8.094 -11.825 1.00 98.44 206 ASN A N 1
ATOM 1567 C CA . ASN A 1 206 ? 3.861 -7.677 -13.033 1.00 98.44 206 ASN A CA 1
ATOM 1568 C C . ASN A 1 206 ? 5.340 -7.347 -12.795 1.00 98.44 206 ASN A C 1
ATOM 1570 O O . ASN A 1 206 ? 5.959 -6.721 -13.646 1.00 98.44 206 ASN A O 1
ATOM 1574 N N . THR A 1 207 ? 5.921 -7.790 -11.679 1.00 98.50 207 THR A N 1
ATOM 1575 C CA . THR A 1 207 ? 7.332 -7.556 -11.349 1.00 98.50 207 THR A CA 1
ATOM 1576 C C . THR A 1 207 ? 8.133 -8.852 -11.442 1.00 98.50 207 THR A C 1
ATOM 1578 O O . THR A 1 207 ? 7.850 -9.838 -10.755 1.00 98.50 207 THR A O 1
ATOM 1581 N N . PHE A 1 208 ? 9.178 -8.849 -12.265 1.00 98.31 208 PHE A N 1
ATOM 1582 C CA . PHE A 1 208 ? 9.995 -10.020 -12.580 1.00 98.31 208 PHE A CA 1
ATOM 1583 C C . PHE A 1 208 ? 11.478 -9.713 -12.380 1.00 98.31 208 PHE A C 1
ATOM 1585 O O . PHE A 1 208 ? 11.923 -8.600 -12.628 1.00 98.31 208 PHE A O 1
ATOM 1592 N N . ALA A 1 209 ? 12.278 -10.705 -11.981 1.00 96.44 209 ALA A N 1
ATOM 1593 C CA . ALA A 1 209 ? 13.708 -10.494 -11.708 1.00 96.44 209 ALA A CA 1
ATOM 1594 C C . ALA A 1 209 ? 14.516 -10.005 -12.935 1.00 96.44 209 ALA A C 1
ATOM 1596 O O . ALA A 1 209 ? 15.563 -9.376 -12.784 1.00 96.44 209 ALA A O 1
ATOM 1597 N N . ALA A 1 210 ? 14.037 -10.342 -14.136 1.00 95.69 210 ALA A N 1
ATOM 1598 C CA . ALA A 1 210 ? 14.536 -9.919 -15.441 1.00 95.69 210 ALA A CA 1
ATOM 1599 C C . ALA A 1 210 ? 13.487 -10.232 -16.527 1.00 95.69 210 ALA A C 1
ATOM 1601 O O . ALA A 1 210 ? 12.553 -11.002 -16.260 1.00 95.69 210 ALA A O 1
ATOM 1602 N N . PRO A 1 211 ? 13.621 -9.698 -17.756 1.00 91.62 211 PRO A N 1
ATOM 1603 C CA . PRO A 1 211 ? 12.735 -10.058 -18.860 1.00 91.62 211 PRO A CA 1
ATOM 1604 C C . PRO A 1 211 ? 12.716 -11.576 -19.098 1.00 91.62 211 PRO A C 1
ATOM 1606 O O . PRO A 1 211 ? 13.762 -12.212 -19.224 1.00 91.62 211 PRO A O 1
ATOM 1609 N N . GLY A 1 212 ? 11.521 -12.176 -19.126 1.00 89.56 212 GLY A N 1
ATOM 1610 C CA . GLY A 1 212 ? 11.343 -13.628 -19.288 1.00 89.56 212 GLY A CA 1
ATOM 1611 C C . GLY A 1 212 ? 11.781 -14.482 -18.087 1.00 89.56 212 GLY A C 1
ATOM 1612 O O . GLY A 1 212 ? 11.810 -15.710 -18.189 1.00 89.56 212 GLY A O 1
ATOM 1613 N N . ALA A 1 213 ? 12.129 -13.860 -16.957 1.00 92.12 213 ALA A N 1
ATOM 1614 C CA . ALA A 1 213 ? 12.522 -14.557 -15.740 1.00 92.12 213 ALA A CA 1
ATOM 1615 C C . ALA A 1 213 ? 11.325 -14.857 -14.822 1.00 92.12 213 ALA A C 1
ATOM 1617 O O . ALA A 1 213 ? 10.161 -14.616 -15.137 1.00 92.12 213 ALA A O 1
ATOM 1618 N N . ARG A 1 214 ? 11.631 -15.427 -13.654 1.00 93.38 214 ARG A N 1
ATOM 1619 C CA . ARG A 1 214 ? 10.647 -15.694 -12.599 1.00 93.38 214 ARG A CA 1
ATOM 1620 C C . ARG A 1 214 ? 10.128 -14.384 -11.977 1.00 93.38 214 ARG A C 1
ATOM 1622 O O . ARG A 1 214 ? 10.828 -13.368 -12.055 1.00 93.38 214 ARG A O 1
ATOM 1629 N N . PRO A 1 215 ? 8.952 -14.422 -11.318 1.00 96.31 215 PRO A N 1
ATOM 1630 C CA . PRO A 1 215 ? 8.478 -13.322 -10.480 1.00 96.31 215 PRO A CA 1
ATOM 1631 C C . PRO A 1 215 ? 9.539 -12.859 -9.477 1.00 96.31 215 PRO A C 1
ATOM 1633 O O . PRO A 1 215 ? 10.421 -13.639 -9.098 1.00 96.31 215 PRO A O 1
ATOM 1636 N N . PHE A 1 216 ? 9.444 -11.598 -9.056 1.00 98.00 216 PHE A N 1
ATOM 1637 C CA . PHE A 1 216 ? 10.392 -10.999 -8.121 1.00 98.00 216 PHE A CA 1
ATOM 1638 C C . PHE A 1 216 ? 10.545 -11.845 -6.837 1.00 98.00 216 PHE A C 1
ATOM 1640 O O . PHE A 1 216 ? 9.538 -12.311 -6.291 1.00 98.00 216 PHE A O 1
ATOM 1647 N N . PRO A 1 217 ? 11.776 -12.081 -6.337 1.00 97.50 217 PRO A N 1
ATOM 1648 C CA . PRO A 1 217 ? 11.993 -12.974 -5.202 1.00 97.50 217 PRO A CA 1
ATOM 1649 C C . PRO A 1 217 ? 11.217 -12.555 -3.946 1.00 97.50 217 PRO A C 1
ATOM 1651 O O . PRO A 1 217 ? 11.241 -11.401 -3.535 1.00 97.50 217 PRO A O 1
ATOM 1654 N N . GLY A 1 218 ? 10.537 -13.518 -3.320 1.00 96.06 218 GLY A N 1
ATOM 1655 C CA . GLY A 1 218 ? 9.772 -13.317 -2.082 1.00 96.06 218 GLY A CA 1
ATOM 1656 C C . GLY A 1 218 ? 8.368 -12.728 -2.270 1.00 96.06 218 GLY A C 1
ATOM 1657 O O . GLY A 1 218 ? 7.517 -12.926 -1.402 1.00 96.06 218 GLY A O 1
ATOM 1658 N N . ALA A 1 219 ? 8.079 -12.099 -3.412 1.00 97.25 219 ALA A N 1
ATOM 1659 C CA . ALA A 1 219 ? 6.746 -11.606 -3.735 1.00 97.25 219 ALA A CA 1
ATOM 1660 C C . ALA A 1 219 ? 5.863 -12.701 -4.351 1.00 97.25 219 ALA A C 1
ATOM 1662 O O . ALA A 1 219 ? 6.316 -1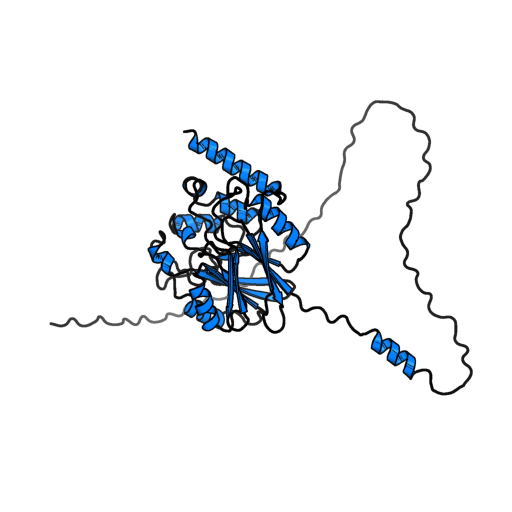3.597 -5.069 1.00 97.25 219 ALA A O 1
ATOM 1663 N N . ARG A 1 220 ? 4.562 -12.633 -4.072 1.00 97.56 220 ARG A N 1
ATOM 1664 C CA . ARG A 1 220 ? 3.553 -13.502 -4.684 1.00 97.56 220 ARG A CA 1
ATOM 1665 C C . ARG A 1 220 ? 3.040 -12.861 -5.968 1.00 97.56 220 ARG A C 1
ATOM 1667 O O . ARG A 1 220 ? 2.718 -11.683 -5.972 1.00 97.56 220 ARG A O 1
ATOM 1674 N N . THR A 1 221 ? 2.850 -13.646 -7.023 1.00 96.06 221 THR A N 1
ATOM 1675 C CA . THR A 1 221 ? 2.219 -13.153 -8.263 1.00 96.06 221 THR A CA 1
ATOM 1676 C C . THR A 1 221 ? 0.747 -12.787 -8.060 1.00 96.06 221 THR A C 1
ATOM 1678 O O . THR A 1 221 ? 0.237 -11.872 -8.681 1.00 96.06 221 THR A O 1
ATOM 1681 N N . TYR A 1 222 ? 0.049 -13.508 -7.189 1.00 97.38 222 TYR A N 1
ATOM 1682 C CA . TYR A 1 222 ? -1.290 -13.177 -6.713 1.00 97.38 222 TYR A CA 1
ATOM 1683 C C . TYR A 1 222 ? -1.491 -13.848 -5.358 1.00 97.38 222 TYR A C 1
ATOM 1685 O O . TYR A 1 222 ? -0.736 -14.743 -4.954 1.00 97.38 222 TYR A O 1
ATOM 1693 N N . MET A 1 223 ? -2.545 -13.469 -4.651 1.00 95.94 223 MET A N 1
ATOM 1694 C CA . MET A 1 223 ? -2.934 -14.154 -3.426 1.00 95.94 223 MET A CA 1
ATOM 1695 C C . MET A 1 223 ? -4.443 -14.290 -3.317 1.00 95.94 223 MET A C 1
ATOM 1697 O O . MET A 1 223 ? -5.212 -13.583 -3.959 1.00 95.94 223 MET A O 1
ATOM 1701 N N . ILE A 1 224 ? -4.862 -15.235 -2.483 1.00 96.50 224 ILE A N 1
ATOM 1702 C CA . ILE A 1 224 ? -6.266 -15.444 -2.162 1.00 96.50 224 ILE A CA 1
ATOM 1703 C C . ILE A 1 224 ? -6.402 -15.385 -0.649 1.00 96.50 224 ILE A C 1
ATOM 1705 O O . ILE A 1 224 ? -5.656 -16.049 0.080 1.00 96.50 224 ILE A O 1
ATOM 1709 N N . ARG A 1 225 ? -7.345 -14.575 -0.179 1.00 95.56 225 ARG A N 1
ATOM 1710 C CA . ARG A 1 225 ? -7.694 -14.430 1.233 1.00 95.56 225 ARG A CA 1
ATOM 1711 C C . ARG A 1 225 ? -9.104 -14.920 1.472 1.00 95.56 225 ARG A C 1
ATOM 1713 O O . ARG A 1 225 ? -10.002 -14.638 0.691 1.00 95.56 225 ARG A O 1
ATOM 1720 N N . ASN A 1 226 ? -9.285 -15.667 2.554 1.00 93.94 226 ASN A N 1
ATOM 1721 C CA . ASN A 1 226 ? -10.610 -16.007 3.047 1.00 93.94 226 ASN A CA 1
ATOM 1722 C C . ASN A 1 226 ? -11.025 -14.928 4.044 1.00 93.94 226 ASN A C 1
ATOM 1724 O O . ASN A 1 226 ? -10.454 -14.858 5.128 1.00 93.94 2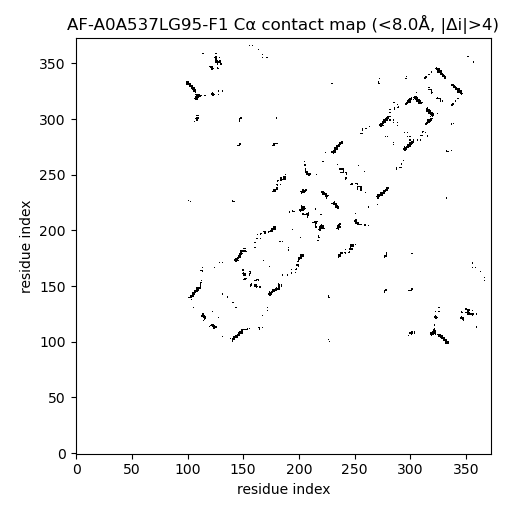26 ASN A O 1
ATOM 1728 N N . VAL A 1 227 ? -12.007 -14.109 3.681 1.00 91.81 227 VAL A N 1
ATOM 1729 C CA . VAL A 1 227 ? -12.589 -13.085 4.554 1.00 91.81 227 VAL A CA 1
ATOM 1730 C C . VAL A 1 227 ? -14.044 -13.453 4.776 1.00 91.81 227 VAL A C 1
ATOM 1732 O O . VAL A 1 227 ? -14.804 -13.565 3.818 1.00 91.81 227 VAL A O 1
ATOM 1735 N N . CYS A 1 228 ? -14.417 -13.725 6.027 1.00 88.75 228 CYS A N 1
ATOM 1736 C CA . CYS A 1 228 ? -15.779 -14.126 6.395 1.00 88.75 228 CYS A CA 1
ATOM 1737 C C . CYS A 1 228 ? -16.343 -15.258 5.517 1.00 88.75 228 CYS A C 1
ATOM 1739 O O . CYS A 1 228 ? -17.422 -15.163 4.936 1.00 88.75 228 CYS A O 1
ATOM 1741 N N . GLY A 1 229 ? -15.552 -16.329 5.372 1.00 88.06 229 GLY A N 1
ATOM 1742 C CA . GLY A 1 229 ? -15.910 -17.511 4.578 1.00 88.06 229 GLY A CA 1
ATOM 1743 C C . GLY A 1 229 ? -15.865 -17.304 3.060 1.00 88.06 229 GLY A C 1
ATOM 1744 O O . GLY A 1 229 ? -16.202 -18.218 2.311 1.00 88.06 229 GLY A O 1
ATOM 1745 N N . THR A 1 230 ? -15.431 -16.132 2.594 1.00 90.44 230 THR A N 1
ATOM 1746 C CA . THR A 1 230 ? -15.427 -15.761 1.180 1.00 90.44 230 THR A CA 1
ATOM 1747 C C . THR A 1 230 ? -14.011 -15.605 0.639 1.00 90.44 230 THR A C 1
ATOM 1749 O O . THR A 1 230 ? -13.182 -14.922 1.232 1.00 90.44 230 THR A O 1
ATOM 1752 N N . ARG A 1 231 ? -13.738 -16.209 -0.523 1.00 94.44 231 ARG A N 1
ATOM 1753 C CA . ARG A 1 231 ? -12.458 -16.078 -1.230 1.00 94.44 231 ARG A CA 1
ATOM 1754 C C . ARG A 1 231 ? -12.387 -14.737 -1.964 1.00 94.44 231 ARG A C 1
ATOM 1756 O O . ARG A 1 231 ? -13.190 -14.483 -2.861 1.00 94.44 231 ARG A O 1
ATOM 1763 N N . VAL A 1 232 ? -11.402 -13.924 -1.611 1.00 96.94 232 VAL A N 1
ATOM 1764 C CA . VAL A 1 232 ? -11.047 -12.650 -2.244 1.00 96.94 232 VAL A CA 1
ATOM 1765 C C . VAL A 1 232 ? -9.695 -12.832 -2.927 1.00 96.94 232 VAL A C 1
ATOM 1767 O O . VAL A 1 232 ? -8.726 -13.219 -2.273 1.00 96.94 232 VAL A O 1
ATOM 1770 N N . GLY A 1 233 ? -9.641 -12.627 -4.240 1.00 97.81 233 GLY A N 1
ATOM 1771 C CA . GLY A 1 233 ? -8.396 -12.589 -5.002 1.00 97.81 233 GLY A CA 1
ATOM 1772 C C . GLY A 1 233 ? -7.764 -11.205 -4.919 1.00 97.81 233 GLY A C 1
ATOM 1773 O O . GLY A 1 233 ? -8.482 -10.212 -4.975 1.00 97.81 233 GLY A O 1
ATOM 1774 N N . ILE A 1 234 ? -6.442 -11.148 -4.771 1.00 98.38 234 ILE A N 1
ATOM 1775 C CA . ILE A 1 234 ? -5.675 -9.901 -4.730 1.00 98.38 234 ILE A CA 1
ATOM 1776 C C . ILE A 1 234 ? -4.517 -10.005 -5.723 1.00 98.38 234 ILE A C 1
ATOM 1778 O O . ILE A 1 234 ? -3.758 -10.981 -5.683 1.00 98.38 234 ILE A O 1
ATOM 1782 N N . LEU A 1 235 ? -4.396 -9.005 -6.595 1.00 98.25 235 LEU A N 1
ATOM 1783 C CA . LEU A 1 235 ? -3.277 -8.818 -7.519 1.00 98.25 235 LEU A CA 1
ATOM 1784 C C . LEU A 1 235 ? -2.575 -7.504 -7.169 1.00 98.25 235 LEU A C 1
ATOM 1786 O O . LEU A 1 235 ? -3.254 -6.507 -6.951 1.00 98.25 235 LEU A O 1
ATOM 1790 N N . GLY A 1 236 ? -1.245 -7.504 -7.127 1.00 98.56 236 GLY A N 1
ATOM 1791 C CA . GLY A 1 236 ? -0.438 -6.291 -6.965 1.00 98.56 236 GLY A CA 1
ATOM 1792 C C . GLY A 1 236 ? 0.099 -5.805 -8.307 1.00 98.56 236 GLY A C 1
ATOM 1793 O O . GLY A 1 236 ? 0.625 -6.641 -9.039 1.00 98.56 236 GLY A O 1
ATOM 1794 N N . LEU A 1 237 ? -0.045 -4.537 -8.677 1.00 98.81 237 LEU A N 1
ATOM 1795 C CA . LEU A 1 237 ? 0.413 -4.021 -9.975 1.00 98.81 237 LEU A CA 1
ATOM 1796 C C . LEU A 1 237 ? 1.205 -2.732 -9.789 1.00 98.81 237 LEU A C 1
ATOM 1798 O O . LEU A 1 237 ? 0.742 -1.832 -9.101 1.00 98.81 237 LEU A O 1
ATOM 1802 N N . LEU A 1 238 ? 2.365 -2.652 -10.429 1.00 98.75 238 LEU A N 1
ATOM 1803 C CA . LEU A 1 238 ? 3.287 -1.523 -10.341 1.00 98.75 238 LEU A CA 1
ATOM 1804 C C . LEU A 1 238 ? 3.478 -0.870 -11.713 1.00 98.75 238 LEU A C 1
ATOM 1806 O O . LEU A 1 238 ? 3.479 -1.569 -12.726 1.00 98.75 238 LEU A O 1
ATOM 1810 N N . THR A 1 239 ? 3.646 0.448 -11.751 1.00 98.50 239 THR A N 1
ATOM 1811 C CA . THR A 1 239 ? 3.920 1.194 -12.983 1.00 98.50 239 THR A CA 1
ATOM 1812 C C . THR A 1 239 ? 5.198 0.710 -13.674 1.00 98.50 239 THR A C 1
ATOM 1814 O O . THR A 1 239 ? 6.209 0.415 -13.038 1.00 98.50 239 THR A O 1
ATOM 1817 N N . GLU A 1 240 ? 5.178 0.641 -15.006 1.00 98.19 240 GLU A N 1
ATOM 1818 C CA . GLU A 1 240 ? 6.383 0.354 -15.797 1.00 98.19 240 GLU A CA 1
ATOM 1819 C C . GLU A 1 240 ? 7.428 1.472 -15.671 1.00 98.19 240 GLU A C 1
ATOM 1821 O O . GLU A 1 240 ? 8.623 1.229 -15.849 1.00 98.19 240 GLU A O 1
ATOM 1826 N N . GLU A 1 241 ? 6.989 2.676 -15.288 1.00 97.81 241 GLU A N 1
ATOM 1827 C CA . GLU A 1 241 ? 7.835 3.846 -15.049 1.00 97.81 241 GLU A CA 1
ATOM 1828 C C . GLU A 1 241 ? 8.932 3.581 -14.010 1.00 97.81 241 GLU A C 1
ATOM 1830 O O . GLU A 1 241 ? 10.003 4.185 -14.095 1.00 97.81 241 GLU A O 1
ATOM 1835 N N . THR A 1 242 ? 8.742 2.620 -13.094 1.00 98.38 242 THR A N 1
ATOM 1836 C CA . THR A 1 242 ? 9.762 2.221 -12.108 1.00 98.38 242 THR A CA 1
ATOM 1837 C C . THR A 1 242 ? 11.098 1.844 -12.754 1.00 98.38 242 THR A C 1
ATOM 1839 O O . THR A 1 242 ? 12.151 2.054 -12.150 1.00 98.38 242 THR A O 1
ATOM 1842 N N . ALA A 1 243 ? 11.085 1.350 -14.001 1.00 97.75 243 ALA A N 1
ATOM 1843 C CA . ALA A 1 243 ? 12.290 1.100 -14.797 1.00 97.75 243 ALA A CA 1
ATOM 1844 C C . ALA A 1 243 ? 13.212 2.330 -14.913 1.00 97.75 243 ALA A C 1
ATOM 1846 O O . ALA A 1 243 ? 14.425 2.176 -15.055 1.00 97.75 243 ALA A O 1
ATOM 1847 N N . THR A 1 244 ? 12.635 3.531 -14.863 1.00 97.38 244 THR A N 1
ATOM 1848 C CA . THR A 1 244 ? 13.323 4.812 -15.047 1.00 97.38 244 THR A CA 1
ATOM 1849 C C . THR A 1 244 ? 13.237 5.748 -13.844 1.00 97.38 244 THR A C 1
ATOM 1851 O O . THR A 1 244 ? 14.106 6.604 -13.711 1.00 97.38 244 THR A O 1
ATOM 1854 N N . SER A 1 245 ? 12.234 5.603 -12.972 1.00 96.81 245 SER A N 1
ATOM 1855 C CA . SER A 1 245 ? 12.039 6.473 -11.802 1.00 96.81 245 SER A CA 1
ATOM 1856 C C . SER A 1 245 ? 12.736 5.985 -10.526 1.00 96.81 245 SER A C 1
ATOM 1858 O O . SER A 1 245 ? 12.736 6.697 -9.527 1.00 96.81 245 SER A O 1
ATOM 1860 N N . SER A 1 246 ? 13.363 4.803 -10.548 1.00 97.94 246 SER A N 1
ATOM 1861 C CA . SER A 1 246 ? 14.066 4.227 -9.394 1.00 97.94 246 SER A CA 1
ATOM 1862 C C . SER A 1 246 ? 15.367 3.505 -9.803 1.00 97.94 246 SER A C 1
ATOM 1864 O O . SER A 1 246 ? 15.915 3.746 -10.879 1.00 97.94 246 SER A O 1
ATOM 1866 N N . SER A 1 247 ? 15.894 2.611 -8.953 1.00 98.00 247 SER A N 1
ATOM 1867 C CA . SER A 1 247 ? 17.131 1.838 -9.172 1.00 98.00 247 SER A CA 1
ATOM 1868 C C . SER A 1 247 ? 16.905 0.314 -9.292 1.00 98.00 247 SER A C 1
ATOM 1870 O O . SER A 1 247 ? 17.550 -0.476 -8.597 1.00 98.00 247 SER A O 1
ATOM 1872 N N . PRO A 1 248 ? 16.036 -0.167 -10.203 1.00 97.62 248 PRO A N 1
ATOM 1873 C CA . PRO A 1 248 ? 15.574 -1.561 -10.230 1.00 97.62 248 PRO A CA 1
ATOM 1874 C C . PRO A 1 248 ? 16.589 -2.588 -10.765 1.00 97.62 248 PRO A C 1
ATOM 1876 O O . PRO A 1 248 ? 16.323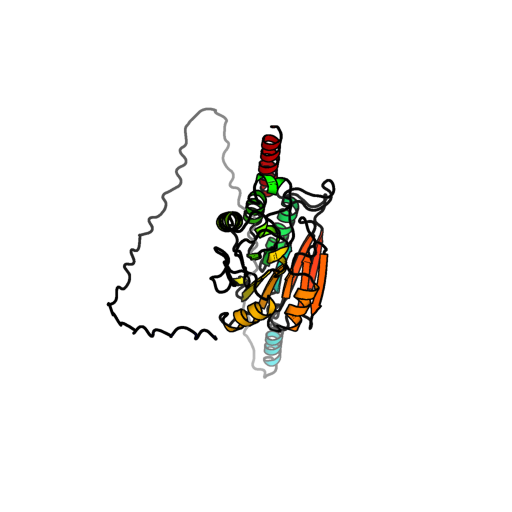 -3.796 -10.736 1.00 97.62 248 PRO A O 1
ATOM 1879 N N . GLY A 1 249 ? 17.753 -2.157 -11.259 1.00 97.31 249 GLY A N 1
ATOM 1880 C CA . GLY A 1 249 ? 18.760 -3.043 -11.847 1.00 97.31 249 GLY A CA 1
ATOM 1881 C C . GLY A 1 249 ? 18.205 -3.828 -13.041 1.00 97.31 249 GLY A C 1
ATOM 1882 O O . GLY A 1 249 ? 17.729 -3.238 -14.002 1.00 97.31 249 GLY A O 1
ATOM 1883 N N . THR A 1 250 ? 18.263 -5.164 -12.999 1.00 96.69 250 THR A N 1
ATOM 1884 C CA . THR A 1 250 ? 17.705 -6.010 -14.071 1.00 96.69 250 THR A CA 1
ATOM 1885 C C . THR A 1 250 ? 16.206 -6.254 -13.944 1.00 96.69 250 THR A C 1
ATOM 1887 O O . THR A 1 250 ? 15.647 -6.904 -14.824 1.00 96.69 250 THR A O 1
ATOM 1890 N N . THR A 1 251 ? 15.565 -5.802 -12.861 1.00 98.25 251 THR A N 1
ATOM 1891 C CA . THR A 1 251 ? 14.142 -6.061 -12.612 1.00 98.25 251 THR A CA 1
ATOM 1892 C C . THR A 1 251 ? 13.307 -5.500 -13.753 1.00 98.25 251 THR A C 1
ATOM 1894 O O . THR A 1 251 ? 13.507 -4.370 -14.190 1.00 98.25 251 THR A O 1
ATOM 1897 N N . TRP A 1 252 ? 12.378 -6.312 -14.243 1.00 98.19 252 TRP A N 1
ATOM 1898 C CA . TRP A 1 252 ? 11.491 -5.962 -15.337 1.00 98.19 252 TRP A CA 1
ATOM 1899 C C . TRP A 1 252 ? 10.052 -5.840 -14.846 1.00 98.19 252 TRP A C 1
ATOM 1901 O O . TRP A 1 252 ? 9.565 -6.695 -14.099 1.00 98.19 252 TRP A O 1
ATOM 1911 N N . PHE A 1 253 ? 9.385 -4.787 -15.306 1.00 98.44 253 PHE A N 1
ATOM 1912 C CA . PHE A 1 253 ? 7.994 -4.471 -15.019 1.00 98.44 253 PHE A CA 1
ATOM 1913 C C . PHE A 1 253 ? 7.197 -4.706 -16.301 1.00 98.44 253 PHE A C 1
ATOM 1915 O O . PHE A 1 253 ? 7.521 -4.139 -17.341 1.00 98.44 253 PHE A O 1
ATOM 1922 N N . GLY A 1 254 ? 6.233 -5.621 -16.257 1.00 98.00 254 GLY A N 1
ATOM 1923 C CA . GLY A 1 254 ? 5.381 -5.927 -17.403 1.00 98.00 254 GLY A CA 1
ATOM 1924 C C . GLY A 1 254 ? 4.139 -5.048 -17.452 1.00 98.00 254 GLY A C 1
ATOM 1925 O O . GLY A 1 254 ? 3.687 -4.578 -16.410 1.00 98.00 254 GLY A O 1
ATOM 1926 N N . ASP A 1 255 ? 3.542 -4.921 -18.639 1.00 98.31 255 ASP A N 1
ATOM 1927 C CA . ASP A 1 255 ? 2.279 -4.200 -18.841 1.00 98.31 255 ASP A CA 1
ATOM 1928 C C . ASP A 1 255 ? 1.207 -4.652 -17.823 1.00 98.31 255 ASP A C 1
ATOM 1930 O O . ASP A 1 255 ? 0.820 -5.835 -17.813 1.00 98.31 255 ASP A O 1
ATOM 1934 N N . PRO A 1 256 ? 0.727 -3.747 -16.944 1.00 98.44 256 PRO A N 1
ATOM 1935 C CA . PRO A 1 256 ? -0.189 -4.102 -15.865 1.00 98.44 256 PRO A CA 1
ATOM 1936 C C . PRO A 1 256 ? -1.476 -4.767 -16.362 1.00 98.44 256 PRO A C 1
ATOM 1938 O O . PRO A 1 256 ? -1.975 -5.712 -15.745 1.00 98.44 256 PRO A O 1
ATOM 1941 N N . VAL A 1 257 ? -2.001 -4.319 -17.506 1.00 98.69 257 VAL A N 1
ATOM 1942 C CA . VAL A 1 257 ? -3.268 -4.795 -18.076 1.00 98.69 257 VAL A CA 1
ATOM 1943 C C . VAL A 1 257 ? -3.135 -6.215 -18.627 1.00 98.69 257 VAL A C 1
ATOM 1945 O O . VAL A 1 257 ? -3.956 -7.089 -18.331 1.00 98.69 257 VAL A O 1
ATOM 1948 N N . ALA A 1 258 ? -2.109 -6.474 -19.429 1.00 98.38 258 ALA A N 1
ATOM 1949 C CA . ALA A 1 258 ? -1.821 -7.759 -20.045 1.00 98.38 258 ALA A CA 1
ATOM 1950 C C . ALA A 1 258 ? -1.488 -8.808 -18.982 1.00 98.38 258 ALA A C 1
ATOM 1952 O O . ALA A 1 258 ? -1.977 -9.943 -19.048 1.00 98.38 258 ALA A O 1
ATOM 1953 N N . VAL A 1 259 ? -0.711 -8.422 -17.965 1.00 98.00 259 VAL A N 1
ATOM 1954 C CA . VAL A 1 259 ? -0.392 -9.296 -16.836 1.00 98.00 259 VAL A CA 1
ATOM 1955 C C . VAL A 1 259 ? -1.641 -9.608 -16.012 1.00 98.00 259 VAL A C 1
ATOM 1957 O O . VAL A 1 259 ? -1.887 -10.784 -15.732 1.00 98.00 259 VAL A O 1
ATOM 1960 N N . ALA A 1 260 ? -2.475 -8.613 -15.686 1.00 98.31 260 ALA A N 1
ATOM 1961 C CA . ALA A 1 260 ? -3.721 -8.838 -14.952 1.00 98.31 260 ALA A CA 1
ATOM 1962 C C . ALA A 1 260 ? -4.646 -9.823 -15.686 1.00 98.31 260 ALA A C 1
ATOM 1964 O O . ALA A 1 260 ? -5.100 -10.803 -15.090 1.00 98.31 260 ALA A O 1
ATOM 1965 N N . LYS A 1 261 ? -4.853 -9.635 -16.999 1.00 98.25 261 LYS A N 1
ATOM 1966 C CA . LYS A 1 261 ? -5.631 -10.566 -17.840 1.00 98.25 261 LYS A CA 1
ATOM 1967 C C . LYS A 1 261 ? -5.068 -11.984 -17.798 1.00 98.25 261 LYS A C 1
ATOM 1969 O O . LYS A 1 261 ? -5.820 -12.940 -17.622 1.00 98.25 261 LYS A O 1
ATOM 1974 N N . THR A 1 262 ? -3.750 -12.122 -17.927 1.00 97.00 262 THR A N 1
ATOM 1975 C CA . THR A 1 262 ? -3.072 -13.427 -17.910 1.00 97.00 262 THR A CA 1
ATOM 1976 C C . THR A 1 262 ? -3.244 -14.126 -16.563 1.00 97.00 262 THR A C 1
ATOM 1978 O O . THR A 1 262 ? -3.571 -15.311 -16.507 1.00 97.00 262 THR A O 1
ATOM 1981 N N . ILE A 1 263 ? -3.077 -13.397 -15.459 1.00 96.00 263 ILE A N 1
ATOM 1982 C CA . ILE A 1 263 ? -3.219 -13.954 -14.112 1.00 96.00 263 ILE A CA 1
ATOM 1983 C C . ILE A 1 263 ? -4.656 -14.396 -13.854 1.00 96.00 263 ILE A C 1
ATOM 1985 O O . ILE A 1 263 ? -4.871 -15.500 -13.358 1.00 96.00 263 ILE A O 1
ATOM 1989 N N . LEU A 1 264 ? -5.645 -13.595 -14.245 1.00 95.81 264 LEU A N 1
ATOM 1990 C CA . LEU A 1 264 ? -7.057 -13.932 -14.059 1.00 95.81 264 LEU A CA 1
ATOM 1991 C C . LEU A 1 264 ? -7.490 -15.181 -14.840 1.00 95.81 264 LEU A C 1
ATOM 1993 O O . LEU A 1 264 ? -8.401 -15.883 -14.402 1.00 95.81 264 LEU A O 1
ATOM 1997 N N . GLN A 1 265 ? -6.810 -15.512 -15.942 1.00 94.44 265 GLN A N 1
ATOM 1998 C CA . GLN A 1 265 ? -7.035 -16.762 -16.676 1.00 94.44 265 GLN A CA 1
ATOM 1999 C C . GLN A 1 265 ? -6.507 -18.001 -15.938 1.00 94.44 265 GLN A C 1
ATOM 2001 O O . GLN A 1 265 ? -7.085 -19.081 -16.074 1.00 94.44 265 GLN A O 1
ATOM 2006 N N . VAL A 1 266 ? -5.423 -17.866 -15.165 1.00 92.19 266 VAL A N 1
ATOM 2007 C CA . VAL A 1 266 ? -4.776 -18.990 -14.460 1.00 92.19 266 VAL A CA 1
ATOM 2008 C C . VAL A 1 266 ? -5.149 -19.079 -12.980 1.00 92.19 266 VAL A C 1
ATOM 2010 O O . VAL A 1 266 ? -4.930 -20.117 -12.350 1.00 92.19 266 VAL A O 1
ATOM 2013 N N . MET A 1 267 ? -5.707 -18.011 -12.404 1.00 91.69 267 MET A N 1
ATOM 2014 C CA . MET A 1 267 ? -6.158 -17.999 -11.018 1.00 91.69 267 MET A CA 1
ATOM 2015 C C . MET A 1 267 ? -7.246 -19.062 -10.792 1.00 91.69 267 MET A C 1
ATOM 2017 O O . MET A 1 267 ? -8.168 -19.220 -11.597 1.00 91.69 267 MET A O 1
ATOM 2021 N N . PRO A 1 268 ? -7.188 -19.803 -9.672 1.00 88.69 268 PRO A N 1
ATOM 2022 C CA . PRO A 1 268 ? -8.160 -20.847 -9.394 1.00 88.69 268 PRO A CA 1
ATOM 2023 C C . PRO A 1 268 ? -9.532 -20.227 -9.139 1.00 88.69 268 PRO A C 1
ATOM 2025 O O . PRO A 1 268 ? -9.680 -19.397 -8.242 1.00 88.69 268 PRO A O 1
ATOM 2028 N N . ARG A 1 269 ? -10.543 -20.694 -9.874 1.00 87.19 269 ARG A N 1
ATOM 2029 C CA . ARG A 1 269 ? -11.931 -20.215 -9.794 1.00 87.19 269 ARG A CA 1
ATOM 2030 C C . ARG A 1 269 ? -12.500 -20.238 -8.367 1.00 87.19 269 ARG A C 1
ATOM 2032 O O . ARG A 1 269 ? -12.008 -20.938 -7.476 1.00 87.19 269 ARG A O 1
ATOM 2039 N N . GLY A 1 270 ? -13.602 -19.512 -8.172 1.00 83.06 270 GLY A N 1
ATOM 2040 C CA . GLY A 1 270 ? -14.388 -19.515 -6.931 1.00 83.06 270 GLY A CA 1
ATOM 2041 C C . GLY A 1 270 ? -14.104 -18.350 -5.980 1.00 83.06 270 GLY A C 1
ATOM 2042 O O . GLY A 1 270 ? -14.519 -18.400 -4.824 1.00 83.06 270 GLY A O 1
ATOM 2043 N N . TYR A 1 271 ? -13.401 -17.317 -6.442 1.00 86.12 271 TYR A N 1
ATOM 2044 C CA . TYR A 1 271 ? -13.366 -16.010 -5.786 1.00 86.12 271 TYR A CA 1
ATOM 2045 C C . T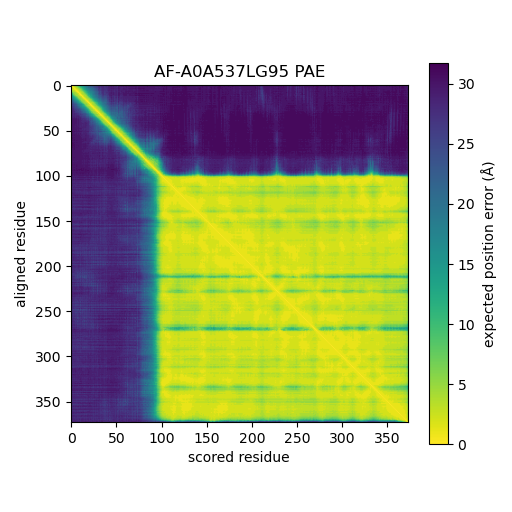YR A 1 271 ? -14.701 -15.279 -5.972 1.00 86.12 271 TYR A C 1
ATOM 2047 O O . TYR A 1 271 ? -15.364 -15.422 -6.999 1.00 86.12 271 TYR A O 1
ATOM 2055 N N . ARG A 1 272 ? -15.107 -14.512 -4.957 1.00 90.25 272 ARG A N 1
ATOM 2056 C CA . ARG A 1 272 ? -16.278 -13.622 -5.024 1.00 90.25 272 ARG A CA 1
ATOM 2057 C C . ARG A 1 272 ? -15.903 -12.196 -5.377 1.00 90.25 272 ARG A C 1
ATOM 2059 O O . ARG A 1 272 ? -16.745 -11.494 -5.923 1.00 90.25 272 ARG A O 1
ATOM 2066 N N . ARG A 1 273 ? -14.679 -11.785 -5.041 1.00 94.75 273 ARG A N 1
ATOM 2067 C CA . ARG A 1 273 ? -14.136 -10.476 -5.389 1.00 94.75 273 ARG A CA 1
ATOM 2068 C C . ARG A 1 273 ? -12.698 -10.583 -5.867 1.00 94.75 273 ARG A C 1
ATOM 2070 O O . ARG A 1 273 ? -11.942 -11.384 -5.314 1.00 94.75 273 ARG A O 1
ATOM 2077 N N . ILE A 1 274 ? -12.347 -9.764 -6.847 1.00 97.44 274 ILE A N 1
ATOM 2078 C CA . ILE A 1 274 ? -10.988 -9.477 -7.293 1.00 97.44 274 ILE A CA 1
ATOM 2079 C C . ILE A 1 274 ? -10.667 -8.029 -6.926 1.00 97.44 274 ILE A C 1
ATOM 2081 O O . ILE A 1 274 ? -11.263 -7.092 -7.455 1.00 97.44 274 ILE A O 1
ATOM 2085 N N . VAL A 1 275 ? -9.718 -7.866 -6.012 1.00 98.44 275 VAL A N 1
ATOM 2086 C CA . VAL A 1 275 ? -9.151 -6.577 -5.612 1.00 98.44 275 VAL A CA 1
ATOM 2087 C C . VAL A 1 275 ? -7.813 -6.417 -6.321 1.00 98.44 275 VAL A C 1
ATOM 2089 O O . VAL A 1 275 ? -6.970 -7.312 -6.246 1.00 98.44 275 VAL A O 1
ATOM 2092 N N . THR A 1 276 ? -7.583 -5.289 -6.982 1.00 98.44 276 THR A N 1
ATOM 2093 C CA . THR A 1 276 ? -6.229 -4.911 -7.397 1.00 98.44 276 THR A CA 1
ATOM 2094 C C . THR A 1 276 ? -5.652 -3.904 -6.424 1.00 98.44 276 THR A C 1
ATOM 2096 O O . THR A 1 276 ? -6.298 -2.916 -6.091 1.00 98.44 276 THR A O 1
ATOM 2099 N N . LEU A 1 277 ? -4.449 -4.194 -5.946 1.00 98.69 277 LEU A N 1
ATOM 2100 C CA . LEU A 1 277 ? -3.629 -3.307 -5.142 1.00 98.69 277 LEU A CA 1
ATOM 2101 C C . LEU A 1 277 ? -2.599 -2.694 -6.088 1.00 98.69 277 LEU A C 1
ATOM 2103 O O . LEU A 1 277 ? -1.747 -3.410 -6.610 1.00 98.69 277 LEU A O 1
ATOM 2107 N N . THR A 1 278 ? -2.741 -1.420 -6.409 1.00 98.81 278 THR A N 1
ATOM 2108 C CA . THR A 1 278 ? -2.016 -0.797 -7.514 1.00 98.81 278 THR A CA 1
ATOM 2109 C C . THR A 1 278 ? -1.087 0.297 -7.017 1.00 98.81 278 THR A C 1
ATOM 2111 O O . THR A 1 278 ? -1.336 0.944 -6.008 1.00 98.81 27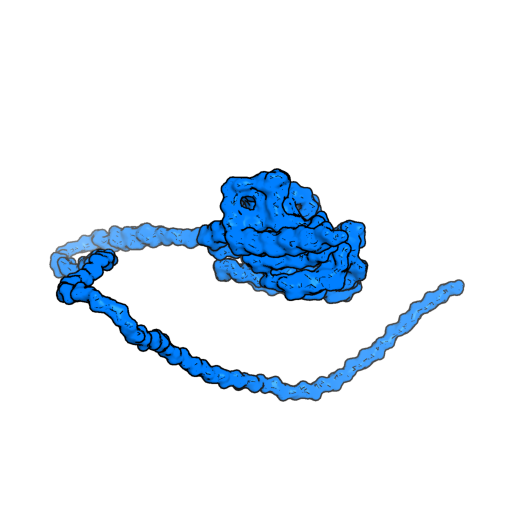8 THR A O 1
ATOM 2114 N N . HIS A 1 279 ? 0.007 0.493 -7.731 1.00 98.81 279 HIS A N 1
ATOM 2115 C CA . HIS A 1 279 ? 0.880 1.641 -7.577 1.00 98.81 279 HIS A CA 1
ATOM 2116 C C . HIS A 1 279 ? 1.107 2.221 -8.972 1.00 98.81 279 HIS A C 1
ATOM 2118 O O . HIS A 1 279 ? 2.106 1.959 -9.646 1.00 98.81 279 HIS A O 1
ATOM 2124 N N . LEU A 1 280 ? 0.042 2.858 -9.450 1.00 98.75 280 LEU A N 1
ATOM 2125 C CA . LEU A 1 280 ? -0.169 3.336 -10.808 1.00 98.75 280 LEU A CA 1
ATOM 2126 C C . LEU A 1 280 ? -0.763 4.740 -10.720 1.00 98.75 280 LEU A C 1
ATOM 2128 O O . LEU A 1 280 ? -1.533 5.021 -9.798 1.00 98.75 280 LEU A O 1
ATOM 2132 N N . HIS A 1 281 ? -0.504 5.572 -11.728 1.00 98.44 281 HIS A N 1
ATOM 2133 C CA . HIS A 1 281 ? -1.248 6.819 -11.905 1.00 98.44 281 HIS A CA 1
ATOM 2134 C C . HIS A 1 281 ? -2.752 6.534 -11.992 1.00 98.44 281 HIS A C 1
ATOM 2136 O O . HIS A 1 281 ? -3.180 5.511 -12.539 1.00 98.44 281 HIS A O 1
ATOM 2142 N N . MET A 1 282 ? -3.587 7.463 -11.521 1.00 98.31 282 MET A N 1
ATOM 2143 C CA . MET A 1 282 ? -5.051 7.319 -11.591 1.00 98.31 282 MET A CA 1
ATOM 2144 C C . MET A 1 282 ? -5.563 6.975 -13.002 1.00 98.31 282 MET A C 1
ATOM 2146 O O . MET A 1 282 ? -6.471 6.158 -13.156 1.00 98.31 282 MET A O 1
ATOM 2150 N N . GLN A 1 283 ? -4.964 7.549 -14.047 1.00 98.25 283 GLN A N 1
ATOM 2151 C CA . GLN A 1 283 ? -5.367 7.295 -15.436 1.00 98.25 283 GLN A CA 1
ATOM 2152 C C . GLN A 1 283 ? -5.124 5.839 -15.868 1.00 98.25 283 GLN A C 1
ATOM 2154 O O . GLN A 1 283 ? -5.924 5.270 -16.622 1.00 98.25 283 GLN A O 1
ATOM 2159 N N . ASP A 1 284 ? -4.059 5.221 -15.361 1.00 98.56 284 ASP A N 1
ATOM 2160 C CA . ASP A 1 284 ? -3.707 3.831 -15.645 1.00 98.56 284 ASP A CA 1
ATOM 2161 C C . ASP A 1 284 ? -4.606 2.864 -14.872 1.00 98.56 284 ASP A C 1
ATOM 2163 O O . ASP A 1 284 ? -5.046 1.862 -15.438 1.00 98.56 284 ASP A O 1
ATOM 2167 N N . ASP A 1 285 ? -4.986 3.193 -13.632 1.00 98.75 285 ASP A N 1
ATOM 2168 C CA . ASP A 1 285 ? -6.020 2.450 -12.899 1.00 98.75 285 ASP A CA 1
ATOM 2169 C C . ASP A 1 285 ? -7.369 2.474 -13.637 1.00 98.75 285 ASP A C 1
ATOM 2171 O O . ASP A 1 285 ? -8.047 1.448 -13.774 1.00 98.75 285 ASP A O 1
ATOM 2175 N N . GLU A 1 286 ? -7.767 3.630 -14.175 1.00 98.69 286 GLU A N 1
ATOM 2176 C CA . GLU A 1 286 ? -8.975 3.736 -14.996 1.00 98.69 286 GLU A CA 1
ATOM 2177 C C . GLU A 1 286 ? -8.866 2.913 -16.284 1.00 98.69 286 GLU A C 1
ATOM 2179 O O . GLU A 1 286 ? -9.836 2.268 -16.703 1.00 98.69 286 GLU A O 1
ATOM 2184 N N . GLY A 1 287 ? -7.691 2.924 -16.919 1.00 98.69 287 GLY A N 1
ATOM 2185 C CA . GLY A 1 287 ? -7.367 2.091 -18.077 1.00 98.69 287 GLY A CA 1
ATOM 2186 C C . GLY A 1 287 ? -7.473 0.601 -17.768 1.00 98.69 287 GLY A C 1
ATOM 2187 O O . GLY A 1 287 ? -8.121 -0.141 -18.513 1.00 98.69 287 GLY A O 1
ATOM 2188 N N . LEU A 1 288 ? -6.920 0.182 -16.631 1.00 98.69 288 LEU A N 1
ATOM 2189 C CA . LEU A 1 288 ? -6.971 -1.182 -16.128 1.00 98.69 288 LEU A CA 1
ATOM 2190 C C . LEU A 1 288 ? -8.413 -1.644 -15.931 1.00 98.69 288 LEU A C 1
ATOM 2192 O O . LEU A 1 288 ? -8.804 -2.674 -16.484 1.00 98.69 288 LEU A O 1
ATOM 2196 N N . LEU A 1 289 ? -9.236 -0.872 -15.216 1.00 98.50 289 LEU A N 1
ATOM 2197 C CA . LEU A 1 289 ? -10.634 -1.240 -14.999 1.00 98.50 289 LEU A CA 1
ATOM 2198 C C . LEU A 1 289 ? -11.414 -1.280 -16.317 1.00 98.50 289 LEU A C 1
ATOM 2200 O O . LEU A 1 289 ? -12.227 -2.187 -16.506 1.00 98.50 289 LEU A O 1
ATOM 2204 N N . ARG A 1 290 ? -11.174 -0.351 -17.254 1.00 98.56 290 ARG A N 1
ATOM 2205 C CA . ARG A 1 290 ? -11.808 -0.386 -18.587 1.00 98.56 290 ARG A CA 1
ATOM 2206 C C . ARG A 1 290 ? -11.442 -1.657 -19.355 1.00 98.56 290 ARG A C 1
ATOM 2208 O O . ARG A 1 290 ? -12.303 -2.240 -20.009 1.00 98.56 290 ARG A O 1
ATOM 2215 N N . ALA A 1 291 ? -10.184 -2.082 -19.278 1.00 98.56 291 ALA A N 1
ATOM 2216 C CA . ALA A 1 291 ? -9.668 -3.206 -20.048 1.00 98.56 291 ALA A CA 1
ATOM 2217 C C . ALA A 1 291 ? -9.916 -4.582 -19.406 1.00 98.56 291 ALA A C 1
ATOM 2219 O O . ALA A 1 291 ? -9.864 -5.585 -20.125 1.00 98.56 291 ALA A O 1
ATOM 2220 N N . VAL A 1 292 ? -10.151 -4.639 -18.091 1.00 98.19 292 VAL A N 1
ATOM 2221 C CA . VAL A 1 292 ? -10.279 -5.875 -17.305 1.00 98.19 292 VAL A CA 1
ATOM 2222 C C . VAL A 1 292 ? -11.580 -5.836 -16.482 1.00 98.19 292 VAL A C 1
ATOM 2224 O O . VAL A 1 292 ? -11.594 -5.370 -15.336 1.00 98.19 292 VAL A O 1
ATOM 2227 N N . PRO A 1 293 ? -12.718 -6.267 -17.059 1.00 96.06 293 PRO A N 1
ATOM 2228 C CA . PRO A 1 293 ? -14.026 -6.218 -16.400 1.00 96.06 293 PRO A CA 1
ATOM 2229 C C . PRO A 1 293 ? -14.146 -7.127 -15.164 1.00 96.06 293 PRO A C 1
ATOM 2231 O O . PRO A 1 293 ? -15.046 -6.924 -14.355 1.00 96.06 293 PRO A O 1
ATOM 2234 N N . GLU A 1 294 ? -13.260 -8.112 -15.004 1.00 96.00 294 GLU A N 1
ATOM 2235 C CA . GLU A 1 294 ? -13.250 -9.055 -13.881 1.00 96.00 294 GLU A CA 1
ATOM 2236 C C . GLU A 1 294 ? -12.706 -8.461 -12.574 1.00 96.00 294 GLU A C 1
ATOM 2238 O O . GLU A 1 294 ? -12.921 -9.048 -11.515 1.00 96.00 294 GLU A O 1
ATOM 2243 N N . ILE A 1 295 ? -11.992 -7.332 -12.629 1.00 97.88 295 ILE A N 1
ATOM 2244 C CA . ILE A 1 295 ? -11.557 -6.603 -11.430 1.00 97.88 295 ILE A CA 1
ATOM 2245 C C . ILE A 1 295 ? -12.770 -5.893 -10.841 1.00 97.88 295 ILE A C 1
ATOM 2247 O O . ILE A 1 295 ? -13.454 -5.174 -11.565 1.00 97.88 295 ILE A O 1
ATOM 2251 N N . ASP A 1 296 ? -13.020 -6.065 -9.543 1.00 97.94 296 ASP A N 1
ATOM 2252 C CA . ASP A 1 296 ? -14.178 -5.495 -8.847 1.00 97.94 296 ASP A CA 1
ATOM 2253 C C . ASP A 1 296 ? -13.881 -4.129 -8.210 1.00 97.94 296 ASP A C 1
ATOM 2255 O O . ASP A 1 296 ? -14.771 -3.283 -8.122 1.00 97.94 296 ASP A O 1
ATOM 2259 N N . VAL A 1 297 ? -12.649 -3.922 -7.739 1.00 98.44 297 VAL A N 1
ATOM 2260 C CA . VAL A 1 297 ? -12.194 -2.693 -7.070 1.00 98.44 297 VAL A CA 1
ATOM 2261 C C . VAL A 1 297 ? -10.677 -2.549 -7.210 1.00 98.44 297 VAL A C 1
ATOM 2263 O O . VAL A 1 297 ? -9.957 -3.543 -7.092 1.00 98.44 297 VAL A O 1
ATOM 2266 N N . ALA A 1 298 ? -10.205 -1.319 -7.419 1.00 98.69 298 ALA A N 1
ATOM 2267 C CA . ALA A 1 298 ? -8.791 -0.963 -7.345 1.00 98.69 298 ALA A CA 1
ATOM 2268 C C . ALA A 1 298 ? -8.515 -0.086 -6.120 1.00 98.69 298 ALA A C 1
ATOM 2270 O O . ALA A 1 298 ? -9.261 0.846 -5.816 1.00 98.69 298 ALA A O 1
ATOM 2271 N N . ILE A 1 299 ? -7.440 -0.414 -5.416 1.00 98.81 299 ILE A N 1
ATOM 2272 C CA . ILE A 1 299 ? -6.932 0.292 -4.245 1.00 98.81 299 ILE A CA 1
ATOM 2273 C C . ILE A 1 299 ? -5.500 0.687 -4.578 1.00 98.81 299 ILE A C 1
ATOM 2275 O O . ILE A 1 299 ? -4.667 -0.202 -4.742 1.00 98.81 299 ILE A O 1
ATOM 2279 N N . GLY A 1 300 ? -5.247 1.982 -4.730 1.00 98.38 300 GLY A N 1
ATOM 2280 C CA . GLY A 1 300 ? -4.039 2.492 -5.372 1.00 98.38 300 GLY A CA 1
ATOM 2281 C C . GLY A 1 300 ? -3.174 3.406 -4.499 1.00 98.38 300 GLY A C 1
ATOM 2282 O O . GLY A 1 300 ? -3.626 3.872 -3.453 1.00 98.38 300 GLY A O 1
ATOM 2283 N N . GLY A 1 301 ? -1.959 3.685 -4.979 1.00 98.19 301 GLY A N 1
ATOM 2284 C CA . GLY A 1 301 ? -1.020 4.713 -4.494 1.00 98.19 301 GLY A CA 1
ATOM 2285 C C . GLY A 1 301 ? -0.379 5.496 -5.645 1.00 98.19 301 GLY A C 1
ATOM 2286 O O . GLY A 1 301 ? -0.978 5.528 -6.710 1.00 98.19 301 GLY A O 1
ATOM 2287 N N . HIS A 1 302 ? 0.813 6.073 -5.476 1.00 98.38 302 HIS A N 1
ATOM 2288 C CA . HIS A 1 302 ? 1.612 6.808 -6.482 1.00 98.38 302 HIS A CA 1
ATOM 2289 C C . HIS A 1 302 ? 1.260 8.294 -6.651 1.00 98.38 302 HIS A C 1
ATOM 2291 O O . HIS A 1 302 ? 2.142 9.143 -6.721 1.00 98.38 302 HIS A O 1
ATOM 2297 N N . ASP A 1 303 ? -0.031 8.641 -6.695 1.00 97.56 303 ASP A N 1
ATOM 2298 C CA . ASP A 1 303 ? -0.462 10.023 -6.979 1.00 97.56 303 ASP A CA 1
ATOM 2299 C C . ASP A 1 303 ? -0.287 10.990 -5.775 1.00 97.56 303 ASP A C 1
ATOM 2301 O O . ASP A 1 303 ? -0.429 12.199 -5.936 1.00 97.56 303 ASP A O 1
ATOM 2305 N N . HIS A 1 304 ? -0.015 10.477 -4.566 1.00 95.88 304 HIS A N 1
ATOM 2306 C CA . HIS A 1 304 ? 0.140 11.196 -3.278 1.00 95.88 304 HIS A CA 1
ATOM 2307 C C . HIS A 1 304 ? -1.060 12.036 -2.791 1.00 95.88 304 HIS A C 1
ATOM 2309 O O . HIS A 1 304 ? -1.106 12.423 -1.620 1.00 95.88 304 HIS A O 1
ATOM 2315 N N . ASP A 1 305 ? -2.063 12.280 -3.630 1.00 96.69 305 ASP A N 1
ATOM 2316 C CA . ASP A 1 305 ? -3.309 12.942 -3.255 1.00 96.69 305 ASP A CA 1
ATOM 2317 C C . ASP A 1 305 ? -4.424 11.930 -2.936 1.00 96.69 305 ASP A C 1
ATOM 2319 O O . ASP A 1 305 ? -4.482 10.832 -3.504 1.00 96.69 305 ASP A O 1
ATOM 2323 N N . PRO A 1 306 ? -5.361 12.259 -2.025 1.00 97.50 306 PRO A N 1
ATOM 2324 C CA . PRO A 1 306 ? -6.555 11.450 -1.848 1.00 97.50 306 PRO A CA 1
ATOM 2325 C C . PRO A 1 306 ? -7.439 11.554 -3.089 1.00 97.50 306 PRO A C 1
ATOM 2327 O O . PRO A 1 306 ? -7.906 12.635 -3.453 1.00 97.50 306 PRO A O 1
ATOM 2330 N N . MET A 1 307 ? -7.695 10.421 -3.740 1.00 98.25 307 MET A N 1
ATOM 2331 C CA . MET A 1 307 ? -8.402 10.392 -5.017 1.00 98.25 307 MET A CA 1
ATOM 2332 C C . MET A 1 307 ? -9.395 9.239 -5.077 1.00 98.25 307 MET A C 1
ATOM 2334 O O . MET A 1 307 ? -9.151 8.141 -4.577 1.00 98.25 307 MET A O 1
ATOM 2338 N N . THR A 1 308 ? -10.516 9.475 -5.757 1.00 98.25 308 THR A N 1
ATOM 2339 C CA . THR A 1 308 ? -11.467 8.420 -6.110 1.00 98.25 308 THR A CA 1
ATOM 2340 C C . THR A 1 308 ? -11.919 8.574 -7.551 1.00 98.25 308 THR A C 1
ATOM 2342 O O . THR A 1 308 ? -12.073 9.688 -8.048 1.00 98.25 308 THR A O 1
ATOM 2345 N N . SER A 1 309 ? -12.150 7.447 -8.216 1.00 98.25 309 SER A N 1
ATOM 2346 C CA . SER A 1 309 ? -12.772 7.399 -9.539 1.00 98.25 309 SER A CA 1
ATOM 2347 C C . SER A 1 309 ? -13.686 6.178 -9.640 1.00 98.25 309 SER A C 1
ATOM 2349 O O . SER A 1 309 ? -13.674 5.284 -8.790 1.00 98.25 309 SER A O 1
ATOM 2351 N N . THR A 1 310 ? -14.552 6.150 -10.651 1.00 97.94 310 THR A N 1
ATOM 2352 C CA . THR A 1 310 ? -15.462 5.030 -10.900 1.00 97.94 310 THR A CA 1
ATOM 2353 C C . THR A 1 310 ? -15.506 4.683 -12.380 1.00 97.94 310 THR A C 1
ATOM 2355 O O . THR A 1 310 ? -15.882 5.502 -13.213 1.00 97.94 310 THR A O 1
ATOM 2358 N N . VAL A 1 311 ? -15.229 3.417 -12.701 1.00 98.00 311 VAL A N 1
ATOM 2359 C CA . VAL A 1 311 ? -15.253 2.891 -14.072 1.00 98.00 311 VAL A CA 1
ATOM 2360 C C . VAL A 1 311 ? -16.253 1.745 -14.172 1.00 98.00 311 VAL A C 1
ATOM 2362 O O . VAL A 1 311 ? -16.067 0.665 -13.607 1.00 98.00 311 VAL A O 1
ATOM 2365 N N . GLY A 1 312 ? -17.348 1.961 -14.906 1.00 94.56 312 GLY A N 1
ATOM 2366 C CA . GLY A 1 312 ? -18.404 0.951 -15.049 1.00 94.56 312 GLY A CA 1
ATOM 2367 C C . GLY A 1 312 ? -19.032 0.545 -13.708 1.00 94.56 312 GLY A C 1
ATOM 2368 O O . GLY A 1 312 ? -19.369 -0.619 -13.513 1.00 94.56 312 GLY A O 1
ATOM 2369 N N . GLY A 1 313 ? -19.138 1.486 -12.762 1.00 94.81 313 GLY A N 1
ATOM 2370 C CA . GLY A 1 313 ? -19.695 1.252 -11.424 1.00 94.81 313 GLY A CA 1
ATOM 2371 C C . GLY A 1 313 ? -18.752 0.570 -10.425 1.00 94.81 313 GLY A C 1
ATOM 2372 O O . GLY A 1 313 ? -19.208 0.190 -9.347 1.00 94.81 313 GLY A O 1
ATOM 2373 N N . ARG A 1 314 ? -17.469 0.407 -10.772 1.00 97.88 314 ARG A N 1
ATOM 2374 C CA . ARG A 1 314 ? -16.417 -0.148 -9.909 1.00 97.88 314 ARG A CA 1
ATOM 2375 C C . ARG A 1 314 ? -15.478 0.955 -9.449 1.00 97.88 314 ARG A C 1
ATOM 2377 O O . ARG A 1 314 ? -15.119 1.817 -10.248 1.00 97.88 314 ARG A O 1
ATOM 2384 N N . LEU A 1 315 ? -15.113 0.916 -8.175 1.00 98.69 315 LEU A N 1
ATOM 2385 C CA . LEU A 1 315 ? -14.362 1.972 -7.504 1.00 98.69 315 LEU A CA 1
ATOM 2386 C C . LEU A 1 315 ? -12.850 1.835 -7.732 1.00 98.69 315 LEU A C 1
ATOM 2388 O O . LEU A 1 315 ? -12.310 0.728 -7.683 1.00 98.69 315 LEU A O 1
ATOM 2392 N N . ILE A 1 316 ? -12.193 2.983 -7.885 1.00 98.81 316 ILE A N 1
ATOM 2393 C CA . ILE A 1 316 ? -10.757 3.191 -7.677 1.00 98.81 316 ILE A CA 1
ATOM 2394 C C . ILE A 1 316 ? -10.622 4.142 -6.483 1.00 98.81 316 ILE A C 1
ATOM 2396 O O . ILE A 1 316 ? -11.311 5.164 -6.457 1.00 98.81 316 ILE A O 1
ATOM 2400 N N . ALA A 1 317 ? -9.781 3.818 -5.502 1.00 98.75 317 ALA A N 1
ATOM 2401 C CA . ALA A 1 317 ? -9.547 4.667 -4.332 1.00 98.75 317 ALA A CA 1
ATOM 2402 C C . ALA A 1 317 ? -8.060 4.740 -3.962 1.00 98.75 317 ALA A C 1
ATOM 2404 O O . ALA A 1 317 ? -7.380 3.714 -3.978 1.00 98.75 317 ALA A O 1
ATOM 2405 N N . LYS A 1 318 ? -7.599 5.944 -3.608 1.00 98.69 318 LYS A N 1
ATOM 2406 C CA . LYS A 1 318 ? -6.257 6.263 -3.105 1.00 98.69 318 LYS A CA 1
ATOM 2407 C C . LYS A 1 318 ? -6.368 7.157 -1.873 1.00 98.69 318 LYS A C 1
ATOM 2409 O O . LYS A 1 318 ? -7.224 8.043 -1.835 1.00 98.69 318 LYS A O 1
ATOM 2414 N N . ALA A 1 319 ? -5.513 6.947 -0.879 1.00 98.31 319 ALA A N 1
ATOM 2415 C CA . ALA A 1 319 ? -5.612 7.568 0.440 1.00 98.31 319 ALA A CA 1
ATOM 2416 C C . ALA A 1 319 ? -4.495 8.594 0.725 1.00 98.31 319 ALA A C 1
ATOM 2418 O O . ALA A 1 319 ? -4.054 8.729 1.865 1.00 98.31 319 ALA A O 1
ATOM 2419 N N . GLY A 1 320 ? -4.075 9.368 -0.280 1.00 97.31 320 GLY A N 1
ATOM 2420 C CA . GLY A 1 320 ? -3.090 10.437 -0.090 1.00 97.31 320 GLY A CA 1
ATOM 2421 C C . GLY A 1 320 ? -1.682 9.906 0.168 1.00 97.31 320 GLY A C 1
ATOM 2422 O O . GLY A 1 320 ? -1.259 8.996 -0.527 1.00 97.31 320 GLY A O 1
ATOM 2423 N N . SER A 1 321 ? -0.977 10.465 1.152 1.00 98.06 321 SER A N 1
ATOM 2424 C CA . SER A 1 321 ? 0.374 10.050 1.558 1.00 98.06 321 SER A CA 1
ATOM 2425 C C . SER A 1 321 ? 0.581 10.186 3.074 1.00 98.06 321 SER A C 1
ATOM 2427 O O . SER A 1 321 ? -0.265 10.747 3.784 1.00 98.06 321 SER A O 1
ATOM 2429 N N . ASP A 1 322 ? 1.719 9.691 3.569 1.00 97.56 322 ASP A N 1
ATOM 2430 C CA . ASP A 1 322 ? 2.265 9.889 4.926 1.00 97.56 322 ASP A CA 1
ATOM 2431 C C . ASP A 1 322 ? 1.303 9.503 6.062 1.00 97.56 322 ASP A C 1
ATOM 2433 O O . ASP A 1 322 ? 1.237 10.145 7.120 1.00 97.56 322 ASP A O 1
ATOM 2437 N N . GLY A 1 323 ? 0.449 8.510 5.799 1.00 97.00 323 GLY A N 1
ATOM 2438 C CA . GLY A 1 323 ? -0.566 8.051 6.743 1.00 97.00 323 GLY A CA 1
ATOM 2439 C C . GLY A 1 323 ? -1.562 9.141 7.163 1.00 97.00 323 GLY A C 1
ATOM 2440 O O . GLY A 1 323 ? -2.225 8.989 8.191 1.00 97.00 323 GLY A O 1
ATOM 2441 N N . LYS A 1 324 ? -1.685 10.246 6.405 1.00 98.56 324 LYS A N 1
ATOM 2442 C CA . LYS A 1 324 ? -2.608 11.360 6.707 1.00 98.56 324 LYS A CA 1
ATOM 2443 C C . LYS A 1 324 ? -4.072 10.937 6.629 1.00 98.56 324 LYS A C 1
ATOM 2445 O O . LYS A 1 324 ? -4.923 11.558 7.268 1.00 98.56 324 LYS A O 1
ATOM 2450 N N . TRP A 1 325 ? -4.360 9.878 5.877 1.00 98.56 325 TRP A N 1
ATOM 2451 C CA . TRP A 1 325 ? -5.697 9.330 5.708 1.00 98.56 325 TRP A CA 1
ATOM 2452 C C . TRP A 1 325 ? -5.682 7.812 5.839 1.00 98.56 325 TRP A C 1
ATOM 2454 O O . TRP A 1 325 ? -4.774 7.137 5.363 1.00 98.56 325 TRP A O 1
ATOM 2464 N N . LEU A 1 326 ? -6.742 7.271 6.435 1.00 98.81 326 LEU A N 1
ATOM 2465 C CA . LEU A 1 326 ? -7.106 5.870 6.272 1.00 98.81 326 LEU A CA 1
ATOM 2466 C C . LEU A 1 326 ? -8.289 5.787 5.310 1.00 98.81 326 LEU A C 1
ATOM 2468 O O . LEU A 1 326 ? -9.384 6.260 5.622 1.00 98.81 326 LEU A O 1
ATOM 2472 N N . GLY A 1 327 ? -8.090 5.152 4.162 1.00 98.81 327 GLY A N 1
ATOM 2473 C CA . GLY A 1 327 ? -9.173 4.812 3.255 1.00 98.81 327 GLY A CA 1
ATOM 2474 C C . GLY A 1 327 ? -9.978 3.628 3.782 1.00 98.81 327 GLY A C 1
ATOM 2475 O O . GLY A 1 327 ? -9.419 2.591 4.138 1.00 98.81 327 GLY A O 1
ATOM 2476 N N . VAL A 1 328 ? -11.303 3.757 3.813 1.00 98.81 328 VAL A N 1
ATOM 2477 C CA . VAL A 1 328 ? -12.223 2.704 4.260 1.00 98.81 328 VAL A CA 1
ATOM 2478 C C . VAL A 1 328 ? -13.214 2.408 3.143 1.00 98.81 328 VAL A C 1
ATOM 2480 O O . VAL A 1 328 ? -14.172 3.143 2.912 1.00 98.81 328 VAL A O 1
ATOM 2483 N N . THR A 1 329 ? -12.980 1.304 2.438 1.00 98.75 329 THR A N 1
ATOM 2484 C CA . THR A 1 329 ? -13.775 0.876 1.284 1.00 98.75 329 THR A CA 1
ATOM 2485 C C . THR A 1 329 ? -14.596 -0.357 1.631 1.00 98.75 329 THR A C 1
ATOM 2487 O O . THR A 1 329 ? -14.054 -1.414 1.928 1.00 98.75 329 THR A O 1
ATOM 2490 N N . ARG A 1 330 ? -15.918 -0.260 1.548 1.00 98.06 330 ARG A N 1
ATOM 2491 C CA . ARG A 1 330 ? -16.854 -1.347 1.848 1.00 98.06 330 ARG A CA 1
ATOM 2492 C C . ARG A 1 330 ? -17.417 -1.917 0.559 1.00 98.06 330 ARG A C 1
ATOM 2494 O O . ARG A 1 330 ? -18.157 -1.236 -0.146 1.00 98.06 330 ARG A O 1
ATOM 2501 N N . VAL A 1 331 ? -17.074 -3.166 0.255 1.00 97.06 331 VAL A N 1
ATOM 2502 C CA . VAL A 1 331 ? -17.472 -3.871 -0.969 1.00 97.06 331 VAL A CA 1
ATOM 2503 C C . VAL A 1 331 ? -18.447 -4.996 -0.607 1.00 97.06 331 VAL A C 1
ATOM 2505 O O . VAL A 1 331 ? -18.060 -5.924 0.109 1.00 97.06 331 VAL A O 1
ATOM 2508 N N . PRO A 1 332 ? -19.700 -4.983 -1.098 1.00 94.25 332 PRO A N 1
ATOM 2509 C CA . PRO A 1 332 ? -20.610 -6.114 -0.918 1.00 94.25 332 PRO A CA 1
ATOM 2510 C C . PRO A 1 332 ? -19.972 -7.386 -1.478 1.00 94.25 332 PRO A C 1
ATOM 2512 O O . PRO A 1 332 ? -19.435 -7.325 -2.577 1.00 94.25 332 PRO A O 1
ATOM 2515 N N . LEU A 1 333 ? -20.030 -8.536 -0.797 1.00 91.62 333 LEU A N 1
ATOM 2516 C CA . LEU A 1 333 ? -19.449 -9.800 -1.300 1.00 91.62 333 LEU A CA 1
ATOM 2517 C C . LEU A 1 333 ? -20.383 -10.588 -2.236 1.00 91.62 333 LEU A C 1
ATOM 2519 O O . LEU A 1 333 ? -19.980 -11.595 -2.819 1.00 91.62 333 LEU A O 1
ATOM 2523 N N . SER A 1 334 ? -21.628 -10.140 -2.399 1.00 88.19 334 SER A N 1
ATOM 2524 C CA . SER A 1 334 ? -22.608 -10.712 -3.328 1.00 88.19 334 SER A CA 1
ATOM 2525 C C . SER A 1 334 ? -23.152 -9.652 -4.279 1.00 88.19 334 SER A C 1
ATOM 2527 O O . SER A 1 334 ? -23.249 -8.486 -3.902 1.00 88.19 334 SER A O 1
ATOM 2529 N N . GLY A 1 335 ? -23.586 -10.060 -5.472 1.00 89.69 335 GLY A N 1
ATOM 2530 C CA . GLY A 1 335 ? -24.127 -9.138 -6.471 1.00 89.69 335 GLY A CA 1
ATOM 2531 C C . GLY A 1 335 ? -23.043 -8.254 -7.088 1.00 89.69 335 GLY A C 1
ATOM 2532 O O . GLY A 1 335 ? -21.871 -8.638 -7.112 1.00 89.69 335 GLY A O 1
ATOM 2533 N N . LEU A 1 336 ? -23.440 -7.082 -7.586 1.00 91.44 336 LEU A N 1
ATOM 2534 C CA . LEU A 1 336 ? -22.519 -6.111 -8.179 1.00 91.44 336 LEU A CA 1
ATOM 2535 C C . LEU A 1 336 ? -21.567 -5.524 -7.116 1.00 91.44 336 LEU A C 1
ATOM 2537 O O . LEU A 1 336 ? -22.006 -5.266 -5.993 1.00 91.44 336 LEU A O 1
ATOM 2541 N N . PRO A 1 337 ? -20.295 -5.260 -7.454 1.00 92.19 337 PRO A N 1
ATOM 2542 C CA . PRO A 1 337 ? -19.286 -4.740 -6.528 1.00 92.19 337 PRO A CA 1
ATOM 2543 C C . PRO A 1 337 ? -19.415 -3.221 -6.310 1.00 92.19 337 PRO A C 1
ATOM 2545 O O . PRO A 1 337 ? -18.452 -2.473 -6.440 1.00 92.19 337 PRO A O 1
ATOM 2548 N N . ARG A 1 338 ? -20.619 -2.736 -5.994 1.00 94.25 338 ARG A N 1
ATOM 2549 C CA . ARG A 1 338 ? -20.851 -1.309 -5.729 1.00 94.25 338 ARG A CA 1
ATOM 2550 C C . ARG A 1 338 ? -20.26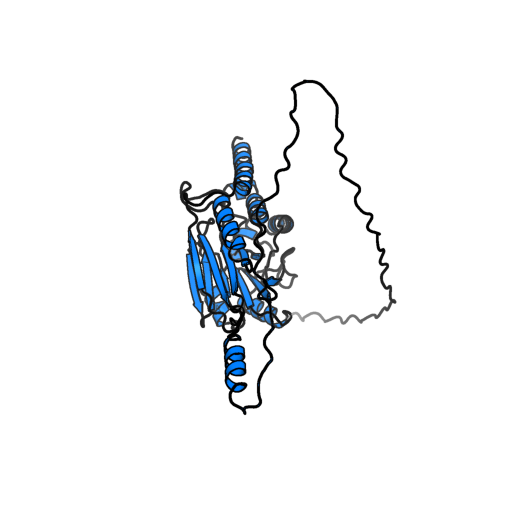8 -0.939 -4.371 1.00 94.25 338 ARG A C 1
ATOM 2552 O O . ARG A 1 338 ? -20.917 -1.136 -3.345 1.00 94.25 338 ARG A O 1
ATOM 2559 N N . ALA A 1 339 ? -19.028 -0.473 -4.381 1.00 96.88 339 ALA A N 1
ATOM 2560 C CA . ALA A 1 339 ? -18.310 -0.106 -3.176 1.00 96.88 339 ALA A CA 1
ATOM 2561 C C . ALA A 1 339 ? -18.753 1.265 -2.643 1.00 96.88 339 ALA A C 1
ATOM 2563 O O . ALA A 1 339 ? -19.081 2.164 -3.415 1.00 96.88 339 ALA A O 1
ATOM 2564 N N . VAL A 1 340 ? -18.723 1.425 -1.321 1.00 97.31 340 VAL A N 1
ATOM 2565 C CA . VAL A 1 340 ? -18.841 2.723 -0.639 1.00 97.31 340 VAL A CA 1
ATOM 2566 C C . VAL A 1 340 ? -17.497 3.040 -0.005 1.00 97.31 340 VAL A C 1
ATOM 2568 O O . VAL A 1 340 ? -16.905 2.164 0.624 1.00 97.31 340 VAL A O 1
ATOM 2571 N N . HIS A 1 341 ? -17.018 4.268 -0.166 1.00 98.44 341 HIS A N 1
ATOM 2572 C CA . HIS A 1 341 ? -15.702 4.683 0.300 1.00 98.44 341 HIS A CA 1
ATOM 2573 C C . HIS A 1 341 ? -15.780 5.956 1.140 1.00 98.44 341 HIS A C 1
ATOM 2575 O O . HIS A 1 341 ? -16.547 6.864 0.827 1.00 98.44 341 HIS A O 1
ATOM 2581 N N . GLU A 1 342 ? -14.972 6.002 2.192 1.00 98.25 342 GLU A N 1
ATOM 2582 C CA . GLU A 1 342 ? -14.716 7.188 3.005 1.00 98.25 342 GLU A CA 1
ATOM 2583 C C . GLU A 1 342 ? -13.216 7.301 3.307 1.00 98.25 342 GLU A C 1
ATOM 2585 O O . GLU A 1 342 ? -12.510 6.291 3.382 1.00 98.25 342 GLU A O 1
ATOM 2590 N N . LEU A 1 343 ? -12.750 8.532 3.515 1.00 98.62 343 LEU A N 1
ATOM 2591 C CA . LEU A 1 343 ? -11.406 8.834 3.995 1.00 98.62 343 LEU A CA 1
ATOM 2592 C C . LEU A 1 343 ? -11.498 9.327 5.433 1.00 98.62 343 LEU A C 1
ATOM 2594 O O . LEU A 1 343 ? -12.203 10.293 5.729 1.00 98.62 343 LEU A O 1
ATOM 2598 N N . VAL A 1 344 ? -10.770 8.669 6.325 1.00 98.69 344 VAL A N 1
ATOM 2599 C CA . VAL A 1 344 ? -10.697 9.043 7.735 1.00 98.69 344 VAL A CA 1
ATOM 2600 C C . VAL A 1 344 ? -9.413 9.842 7.948 1.00 98.69 344 VAL A C 1
ATOM 2602 O O . VAL A 1 344 ? -8.335 9.263 7.805 1.00 98.69 344 VAL A O 1
ATOM 2605 N N . PRO A 1 345 ? -9.487 11.145 8.278 1.00 98.44 345 PRO A N 1
ATOM 2606 C CA . PRO A 1 345 ? -8.294 11.942 8.531 1.00 98.44 345 PRO A CA 1
ATOM 2607 C C . PRO A 1 345 ? -7.594 11.483 9.809 1.00 98.44 345 PRO A C 1
ATOM 2609 O O . PRO A 1 345 ? -8.234 11.280 10.844 1.00 98.44 345 PRO A O 1
ATOM 2612 N N . ILE A 1 346 ? -6.270 11.386 9.747 1.00 98.62 346 ILE A N 1
ATOM 2613 C CA . ILE A 1 346 ? -5.397 11.146 10.893 1.00 98.62 346 ILE A CA 1
ATOM 2614 C C . ILE A 1 346 ? -4.773 12.482 11.284 1.00 98.62 346 ILE A C 1
ATOM 2616 O O . ILE A 1 346 ? -3.973 13.056 10.547 1.00 98.62 346 ILE A O 1
ATOM 2620 N N . THR A 1 347 ? -5.170 12.996 12.444 1.00 98.50 347 THR A N 1
ATOM 2621 C CA . THR A 1 347 ? -4.830 14.353 12.904 1.00 98.50 347 THR A CA 1
ATOM 2622 C C . THR A 1 347 ? -4.202 14.342 14.292 1.00 98.50 347 THR A C 1
ATOM 2624 O O . THR A 1 347 ? -4.180 13.312 14.965 1.00 98.50 347 THR A O 1
ATOM 2627 N N . ASP A 1 348 ? -3.763 15.504 14.777 1.00 97.62 348 ASP A N 1
ATOM 2628 C CA . ASP A 1 348 ? -3.294 15.680 16.158 1.00 97.62 348 ASP A CA 1
ATOM 2629 C C . ASP A 1 348 ? -4.339 15.380 17.252 1.00 97.62 348 ASP A C 1
ATOM 2631 O O . ASP A 1 348 ? -3.965 15.202 18.410 1.00 97.62 348 ASP A O 1
ATOM 2635 N N . GLN A 1 349 ? -5.621 15.254 16.893 1.00 98.06 349 GLN A N 1
ATOM 2636 C CA . GLN A 1 349 ? -6.695 14.821 17.796 1.00 98.06 349 GLN A CA 1
ATOM 2637 C C . GLN A 1 349 ? -6.889 13.300 17.818 1.00 98.06 349 GLN A C 1
ATOM 2639 O O . GLN A 1 349 ? -7.646 12.777 18.639 1.00 98.06 349 GLN A O 1
ATOM 2644 N N . THR A 1 350 ? -6.243 12.573 16.905 1.00 98.44 350 THR A N 1
ATOM 2645 C CA . THR A 1 350 ? -6.365 11.117 16.831 1.00 98.44 350 THR A CA 1
ATOM 2646 C C . THR A 1 350 ? -5.548 10.474 17.956 1.00 98.44 350 THR A C 1
ATOM 2648 O O . THR A 1 350 ? -4.359 10.777 18.083 1.00 98.44 350 THR A O 1
ATOM 2651 N N . PRO A 1 351 ? -6.141 9.583 18.778 1.00 97.81 351 PRO A N 1
ATOM 2652 C CA . PRO A 1 351 ? -5.407 8.901 19.837 1.00 97.81 351 PRO A CA 1
ATOM 2653 C C . PRO A 1 351 ? -4.223 8.102 19.290 1.00 97.81 351 PRO A C 1
ATOM 2655 O O . PRO A 1 351 ? -4.321 7.493 18.230 1.00 97.81 351 PRO A O 1
ATOM 2658 N N . SER A 1 352 ? -3.131 8.063 20.046 1.00 98.06 352 SER A N 1
ATOM 2659 C CA . SER A 1 352 ? -1.940 7.278 19.717 1.00 98.06 352 SER A CA 1
ATOM 2660 C C . SER A 1 352 ? -2.057 5.841 20.238 1.00 98.06 352 SER A C 1
ATOM 2662 O O . SER A 1 352 ? -2.525 5.609 21.358 1.00 98.06 352 SER A O 1
ATOM 2664 N N . ASP A 1 353 ? -1.623 4.866 19.438 1.00 98.69 353 ASP A N 1
ATOM 2665 C CA . ASP A 1 353 ? -1.421 3.493 19.886 1.00 98.69 353 ASP A CA 1
ATOM 2666 C C . ASP A 1 353 ? -0.094 3.355 20.657 1.00 98.69 353 ASP A C 1
ATOM 2668 O O . ASP A 1 353 ? 0.972 3.590 20.084 1.00 98.69 353 ASP A O 1
ATOM 2672 N N . PRO A 1 354 ? -0.107 2.926 21.933 1.00 98.56 354 PRO A N 1
ATOM 2673 C CA . PRO A 1 354 ? 1.088 2.953 22.776 1.00 98.56 354 PRO A CA 1
ATOM 2674 C C . PRO A 1 354 ? 2.189 1.985 22.323 1.00 98.56 354 PRO A C 1
ATOM 2676 O O . PRO A 1 354 ? 3.371 2.247 22.547 1.00 98.56 354 PRO A O 1
ATOM 2679 N N . GLU A 1 355 ? 1.828 0.864 21.694 1.00 98.56 355 GLU A N 1
ATOM 2680 C CA . GLU A 1 355 ? 2.803 -0.114 21.205 1.00 98.56 355 GLU A CA 1
ATOM 2681 C C . GLU A 1 355 ? 3.546 0.433 19.983 1.00 98.56 355 GLU A C 1
ATOM 2683 O O . GLU A 1 355 ? 4.780 0.394 19.934 1.00 98.56 355 GLU A O 1
ATOM 2688 N N . MET A 1 356 ? 2.801 1.021 19.043 1.00 98.75 356 MET A N 1
ATOM 2689 C CA . MET A 1 356 ? 3.377 1.703 17.890 1.00 98.75 356 MET A CA 1
ATOM 2690 C C . MET A 1 356 ? 4.189 2.933 18.306 1.00 98.75 356 MET A C 1
ATOM 2692 O O . MET A 1 356 ? 5.321 3.080 17.859 1.00 98.75 356 MET A O 1
ATOM 2696 N N . ALA A 1 357 ? 3.696 3.758 19.233 1.00 98.69 357 ALA A N 1
ATOM 2697 C CA . ALA A 1 357 ? 4.453 4.891 19.769 1.00 98.69 357 ALA A CA 1
ATOM 2698 C C . ALA A 1 357 ? 5.792 4.448 20.387 1.00 98.69 357 ALA A C 1
ATOM 2700 O O . ALA A 1 357 ? 6.823 5.096 20.202 1.00 98.69 357 ALA A O 1
ATOM 2701 N N . GLY A 1 358 ? 5.804 3.298 21.070 1.00 98.75 358 GLY A N 1
ATOM 2702 C CA . GLY A 1 358 ? 7.030 2.685 21.575 1.00 98.75 358 GLY A CA 1
ATOM 2703 C C . GLY A 1 358 ? 7.999 2.257 20.468 1.00 98.75 358 GLY A C 1
ATOM 2704 O O . GLY A 1 358 ? 9.211 2.342 20.662 1.00 98.75 358 GLY A O 1
ATOM 2705 N N . LEU A 1 359 ? 7.501 1.804 19.314 1.00 98.62 359 LEU A N 1
ATOM 2706 C CA . LEU A 1 359 ? 8.317 1.486 18.138 1.00 98.62 359 LEU A CA 1
ATOM 2707 C C . LEU A 1 359 ? 8.911 2.740 17.498 1.00 98.62 359 LEU A C 1
ATOM 2709 O O . LEU A 1 359 ? 10.122 2.783 17.284 1.00 98.62 359 LEU A O 1
ATOM 2713 N N . ILE A 1 360 ? 8.082 3.764 17.285 1.00 98.31 360 ILE A N 1
ATOM 2714 C CA . ILE A 1 360 ? 8.505 5.067 16.762 1.00 98.31 360 ILE A CA 1
ATOM 2715 C C . ILE A 1 360 ? 9.628 5.624 17.634 1.00 98.31 360 ILE A C 1
ATOM 2717 O O . ILE A 1 360 ? 10.703 5.926 17.123 1.00 98.31 360 ILE A O 1
ATOM 2721 N N . LYS A 1 361 ? 9.433 5.650 18.961 1.00 98.19 361 LYS A N 1
ATOM 2722 C CA . LYS A 1 361 ? 10.437 6.163 19.898 1.00 98.19 361 LYS A CA 1
ATOM 2723 C C . LYS A 1 361 ? 11.790 5.457 19.757 1.00 98.19 361 LYS A C 1
ATOM 2725 O O . LYS A 1 361 ? 12.831 6.106 19.809 1.00 98.19 361 LYS A O 1
ATOM 2730 N N . ARG A 1 362 ? 11.802 4.129 19.581 1.00 98.19 362 ARG A N 1
ATOM 2731 C CA . ARG A 1 362 ? 13.060 3.380 19.415 1.00 98.19 362 ARG A CA 1
ATOM 2732 C C . ARG A 1 362 ? 13.825 3.833 18.174 1.00 98.19 362 ARG A C 1
ATOM 2734 O O . ARG A 1 362 ? 15.031 4.046 18.273 1.00 98.19 362 ARG A O 1
ATOM 2741 N N . TYR A 1 363 ? 13.135 3.993 17.046 1.00 97.75 363 TYR A N 1
ATOM 2742 C CA . TYR A 1 363 ? 13.756 4.437 15.800 1.00 97.75 363 TYR A CA 1
ATOM 2743 C C . TYR A 1 363 ? 14.183 5.905 15.853 1.00 97.75 363 TYR A C 1
ATOM 2745 O O . TYR A 1 363 ? 15.294 6.213 15.430 1.00 97.75 363 TYR A O 1
ATOM 2753 N N . THR A 1 364 ? 13.383 6.796 16.445 1.00 96.31 364 THR A N 1
ATOM 2754 C CA . THR A 1 364 ? 13.765 8.210 16.598 1.00 96.31 364 THR A CA 1
ATOM 2755 C C . THR A 1 364 ? 14.963 8.379 17.530 1.00 96.31 364 THR A C 1
ATOM 2757 O O . THR A 1 364 ? 15.878 9.138 17.225 1.00 96.31 364 THR A O 1
ATOM 2760 N N . ASP A 1 365 ? 15.003 7.641 18.647 1.00 96.88 365 ASP A N 1
ATOM 2761 C CA . ASP A 1 365 ? 16.146 7.663 19.564 1.00 96.88 365 ASP A CA 1
ATOM 2762 C C . ASP A 1 365 ? 17.411 7.104 18.888 1.00 96.88 365 ASP A C 1
ATOM 2764 O O . ASP A 1 365 ? 18.513 7.584 19.148 1.00 96.88 365 ASP A O 1
ATOM 2768 N N . GLN A 1 366 ? 17.270 6.060 18.060 1.00 96.44 366 GLN A N 1
ATOM 2769 C CA . GLN A 1 366 ? 18.381 5.481 17.303 1.00 96.44 366 GLN A CA 1
ATOM 2770 C C . GLN A 1 366 ? 18.909 6.464 16.260 1.00 96.44 366 GLN A C 1
ATOM 2772 O O . GLN A 1 366 ? 20.106 6.726 16.241 1.00 96.44 366 GLN A O 1
ATOM 2777 N N . LEU A 1 367 ? 18.024 7.070 15.469 1.00 95.00 367 LEU A N 1
ATOM 2778 C CA . LEU A 1 367 ? 18.399 8.057 14.461 1.00 95.00 367 LEU A CA 1
ATOM 2779 C C . LEU A 1 367 ? 19.130 9.249 15.084 1.00 95.00 367 LEU A C 1
ATOM 2781 O O . LEU A 1 367 ? 20.163 9.674 14.579 1.00 95.00 367 LEU A O 1
ATOM 2785 N N . ALA A 1 368 ? 18.632 9.760 16.214 1.00 94.25 368 ALA A N 1
ATOM 2786 C CA . ALA A 1 368 ? 19.274 10.859 16.926 1.00 94.25 368 ALA A CA 1
ATOM 2787 C C . ALA A 1 368 ? 20.698 10.507 17.389 1.00 94.25 368 ALA A C 1
ATOM 2789 O O . ALA A 1 368 ? 21.568 11.373 17.377 1.00 94.25 368 ALA A O 1
ATOM 2790 N N . ARG A 1 369 ? 20.954 9.249 17.781 1.00 94.00 369 ARG A N 1
ATOM 2791 C CA . ARG A 1 369 ? 22.311 8.782 18.109 1.00 94.00 369 ARG A CA 1
ATOM 2792 C C . ARG A 1 369 ? 23.200 8.691 16.872 1.00 94.00 369 ARG A C 1
ATOM 2794 O O . ARG A 1 369 ? 24.351 9.101 16.948 1.00 94.00 369 ARG A O 1
ATOM 2801 N N . ASP A 1 370 ? 22.668 8.179 15.767 1.00 91.25 370 ASP A N 1
ATOM 2802 C CA . ASP A 1 370 ? 23.435 7.952 14.538 1.00 91.25 370 ASP A CA 1
ATOM 2803 C C . ASP A 1 370 ? 23.801 9.265 13.822 1.00 91.25 370 ASP A C 1
ATOM 2805 O O . ASP A 1 370 ? 24.840 9.331 13.172 1.00 91.25 370 ASP A O 1
ATOM 2809 N N . LEU A 1 371 ? 22.986 10.317 13.974 1.00 90.00 371 LEU A N 1
ATOM 2810 C CA . LEU A 1 371 ? 23.225 11.650 13.397 1.00 90.00 371 LEU A CA 1
ATOM 2811 C C . LEU A 1 371 ? 23.994 12.615 14.316 1.00 90.00 371 LEU A C 1
ATOM 2813 O O . LEU A 1 371 ? 24.322 13.721 13.898 1.00 90.00 371 LEU A O 1
ATOM 2817 N N . ALA A 1 372 ? 24.253 12.241 15.571 1.00 83.56 372 ALA A N 1
ATOM 2818 C CA . ALA A 1 372 ? 25.029 13.059 16.511 1.00 83.56 372 ALA A CA 1
ATOM 2819 C C . ALA A 1 372 ? 26.557 12.914 16.333 1.00 83.56 372 ALA A C 1
ATOM 2821 O O . ALA A 1 372 ? 27.318 13.462 17.134 1.00 83.56 372 ALA A O 1
ATOM 2822 N N . VAL A 1 373 ? 26.984 12.157 15.318 1.00 55.16 373 VAL A N 1
ATOM 2823 C CA . VAL A 1 373 ? 28.375 11.894 14.914 1.00 55.16 373 VAL A CA 1
ATOM 2824 C C . VAL A 1 373 ? 28.706 12.748 13.700 1.00 55.16 373 VAL A C 1
ATOM 2826 O O . VAL A 1 373 ? 29.832 13.296 13.675 1.00 55.16 373 VAL A O 1
#

Foldseek 3Di:
DDDDDDDDDDDDDDDDDDDDDDDDDDDDDDDDDDDDDDDDDDDDDDDDDDDDDDDDDDDDPDDDDPDDDDDDPDDDDDDDPPPVVVVVVVVVPPPPPPQQQKEKEKEAEAAADQAADPVRFFAHLQLLLLVLVVCCVVRVLYAYEYQENQQDDDPLSVPVRRLLVLVSCQVSPHQEYEYELNCAAVELVSSLVSLVSHPHAYAEQFKALAVVHHHRPSHHNKDWDQGPNATEIEHEAYDQCSVPPHHHDRMGGDQRQVSVVVCVVVDDDRHLAYEYRYADPPVSVLVNCVRPVRHQEYEHHPPQDFDWDAHPQGIYTHAHHNRQWIKIWIFRSDDHRNIDIDIDGRGSPRDGNVVSVVSSVVSVVVVVVVVVD